Protein AF-0000000065848846 (afdb_homodimer)

Organism: Halalkalibacterium halodurans (strain ATCC BAA-125 / DSM 18197 / FERM 7344 / JCM 9153 / C-125) (NCBI:txid272558)

Solvent-accessible surface area (backbone atoms only — not comparable to full-atom values): 22760 Å² total; per-residue (Å²): 132,79,79,67,59,73,61,49,75,75,52,56,83,71,86,64,81,69,45,39,66,58,38,16,61,75,62,59,26,45,38,28,39,36,39,30,30,32,57,77,60,29,45,44,62,62,38,51,36,52,43,44,42,57,40,41,75,71,62,44,56,58,44,74,51,42,49,45,49,39,37,75,49,64,39,50,88,47,63,69,48,70,71,32,45,50,49,50,48,50,42,50,37,38,49,45,50,53,42,26,50,61,25,20,30,32,36,34,27,39,47,71,38,46,55,71,58,52,51,54,38,46,66,75,40,59,86,89,28,53,40,38,32,35,29,39,46,54,68,69,57,20,53,68,59,27,82,83,46,53,51,63,37,31,74,72,62,71,40,79,60,36,68,75,80,70,31,76,61,49,74,76,89,80,52,75,39,76,42,57,43,80,86,40,51,60,67,58,49,35,64,59,49,47,60,55,53,53,63,71,23,56,55,62,92,80,74,121,130,80,81,68,59,74,63,48,76,74,51,57,82,72,88,63,80,69,46,38,66,58,39,15,61,75,63,60,25,45,38,28,39,36,40,30,30,33,56,77,61,28,45,45,63,61,38,50,37,52,41,42,43,57,40,42,75,70,63,44,57,58,46,75,50,42,49,45,48,39,38,74,52,66,40,50,87,47,63,70,48,71,70,33,45,50,50,52,46,50,42,50,36,37,50,46,49,52,41,27,49,60,24,21,32,33,36,34,26,38,46,72,37,46,57,71,60,53,50,54,40,48,65,75,40,60,86,88,28,54,40,40,32,36,28,38,49,53,69,69,56,18,52,68,57,28,82,82,47,52,50,63,36,30,75,71,62,71,40,80,61,36,68,76,78,70,30,75,62,49,74,75,88,80,50,76,38,78,42,58,43,79,85,40,52,62,69,56,50,37,64,59,49,48,59,55,52,53,62,72,23,56,56,62,93,81,74,122

pLDDT: mean 92.54, std 11.92, range [27.45, 98.88]

Radius of gyration: 22.1 Å; Cα contacts (8 Å, |Δi|>4): 702; chains: 2; bounding box: 50×66×46 Å

Sequence (416 aa):
MKSNSQDAASIVWHPQLVTKQARNQSNGHKSRMIWFTGLSGSGKSTIANAVQAELFKRGIQVYVLDGDNLRHGLNADLSFSMEDRKENIRRTAEVGKLFVDAGLVVLAALISPVEEERQRARSRFAEDEFLEVYVSCTLQECEKRDPKGLYKKARKGEIPQFTGIHQPYEEPKNPDICIDTTDRTVEQSVQIILPIILEKIAWKEGEQMKSNSQDAASIVWHPQLVTKQARNQSNGHKSRMIWFTGLSGSGKSTIANAVQAELFKRGIQVYVLDGDNLRHGLNADLSFSMEDRKENIRRTAEVGKLFVDAGLVVLAALISPVEEERQRARSRFAEDEFLEVYVSCTLQECEKRDPKGLYKKARKGEIPQFTGIHQPYEEPKNPDICIDTTDRTVEQSVQIILPIILEKIAWKEGEQ

Foldseek 3Di:
DPCCPVVVVVDDDDDDPQWLVNLLVVQQWAAAEEEEAAAQQLCQVVLLVVLQVVCVVVSAAEEEAELVVCCVDVLVVADLPPVSLLVSLVVVLVVSVVCNRNGHHYYYGDNSQDQVSVVVSCVVDDVLRYAYEYRDDDLVVSCVSVVVCVNVCVVVVNDPPHEPPHHDGDGDPDGNHYHYVPPDDSVRSSVVVNVVVCVSTRDDPPPD/DPCCPVVVVVDDDDDDPQWLVNLLVVQQWAAAEEEEAAAQQLCQVVLLVVLQVVCVVVSAAEEEAELVVCCVDVLVVADLPPVSLLVSLVVVLVVSVVCNRNGHHYYYGDNSQDQVSVVVSCVVDDVLRYAYEYRDDDLVVSCVSVVVCVNVCVVVVNDPPHEPRHHDGDGDPDGNHYHYVVPDDSVRSSVVVNVVVCVSTRDDPPPD

InterPro domains:
  IPR002891 APS kinase [MF_00065] (29-201)
  IPR002891 APS kinase [TIGR00455] (13-194)
  IPR027417 P-loop containing nucleoside triphosphate hydrolase [G3DSA:3.40.50.300] (2-201)
  IPR027417 P-loop containing nucleoside triphosphate hydrolase [SSF52540] (27-199)
  IPR059117 APS kinase domain [PF01583] (31-180)

Structure (mmCIF, N/CA/C/O backbone):
data_AF-0000000065848846-model_v1
#
loop_
_entity.id
_entity.type
_entity.pdbx_description
1 polymer 'Probable adenylyl-sulfate kinase'
#
loop_
_atom_site.group_PDB
_atom_site.id
_atom_site.type_symbol
_atom_site.label_atom_id
_atom_site.label_alt_id
_atom_site.label_comp_id
_atom_site.label_asym_id
_atom_site.label_entity_id
_atom_site.label_seq_id
_atom_site.pdbx_PDB_ins_code
_atom_site.Cartn_x
_atom_site.Cartn_y
_atom_site.Cartn_z
_atom_site.occupancy
_atom_site.B_iso_or_equiv
_atom_site.auth_seq_id
_atom_site.auth_comp_id
_atom_site.auth_asym_id
_atom_site.auth_atom_id
_atom_site.pdbx_PDB_model_num
ATOM 1 N N . MET A 1 1 ? -25.875 4.887 -8.664 1 27.83 1 MET A N 1
ATOM 2 C CA . MET A 1 1 ? -24.5 5.344 -8.836 1 27.83 1 MET A CA 1
ATOM 3 C C . MET A 1 1 ? -24.312 6.742 -8.266 1 27.83 1 MET A C 1
ATOM 5 O O . MET A 1 1 ? -24.594 7.738 -8.945 1 27.83 1 MET A O 1
ATOM 9 N N . LYS A 1 2 ? -24.859 7.07 -7.137 1 34.78 2 LYS A N 1
ATOM 10 C CA . LYS A 1 2 ? -25.172 8.367 -6.551 1 34.78 2 LYS A CA 1
ATOM 11 C C . LYS A 1 2 ? -24.016 9.352 -6.734 1 34.78 2 LYS A C 1
ATOM 13 O O . LYS A 1 2 ? -22.844 8.969 -6.617 1 34.78 2 LYS A O 1
ATOM 18 N N . SER A 1 3 ? -24.078 10.469 -7.402 1 37.03 3 SER A N 1
ATOM 19 C CA . SER A 1 3 ? -23.188 11.469 -7.984 1 37.03 3 SER A CA 1
ATOM 20 C C . SER A 1 3 ? -22.203 12.008 -6.949 1 37.03 3 SER A C 1
ATOM 22 O O . SER A 1 3 ? -22.578 12.789 -6.074 1 37.03 3 SER A O 1
ATOM 24 N N . ASN A 1 4 ? -21.297 11.227 -6.41 1 42.16 4 ASN A N 1
ATOM 25 C CA . ASN A 1 4 ? -20.094 11.508 -5.637 1 42.16 4 ASN A CA 1
ATOM 26 C C . ASN A 1 4 ? -19.219 12.562 -6.312 1 42.16 4 ASN A C 1
ATOM 28 O O . ASN A 1 4 ? -18.016 12.609 -6.09 1 42.16 4 ASN A O 1
ATOM 32 N N . SER A 1 5 ? -19.766 13.219 -7.273 1 47.56 5 SER A N 1
ATOM 33 C CA . SER A 1 5 ? -19.219 14.195 -8.219 1 47.56 5 SER A CA 1
ATOM 34 C C . SER A 1 5 ? -18.641 15.398 -7.504 1 47.56 5 SER A C 1
ATOM 36 O O . SER A 1 5 ? -17.578 15.906 -7.887 1 47.56 5 SER A O 1
ATOM 38 N N . GLN A 1 6 ? -19.469 15.992 -6.613 1 48.38 6 GLN A N 1
ATOM 39 C CA . GLN A 1 6 ? -19.094 17.25 -5.98 1 48.38 6 GLN A CA 1
ATOM 40 C C . GLN A 1 6 ? -17.828 17.094 -5.141 1 48.38 6 GLN A C 1
ATOM 42 O O . GLN A 1 6 ? -17.016 18.016 -5.059 1 48.38 6 GLN A O 1
ATOM 47 N N . ASP A 1 7 ? -17.562 15.867 -4.555 1 62.56 7 ASP A N 1
ATOM 48 C CA . ASP A 1 7 ? -16.453 15.555 -3.658 1 62.56 7 ASP A CA 1
ATOM 49 C C . ASP A 1 7 ? -15.141 15.406 -4.43 1 62.56 7 ASP A C 1
ATOM 51 O O . ASP A 1 7 ? -14.07 15.734 -3.912 1 62.56 7 ASP A O 1
ATOM 55 N N . ALA A 1 8 ? -15.367 15.25 -5.703 1 59.62 8 ALA A N 1
ATOM 56 C CA . ALA A 1 8 ? -14.18 15.047 -6.531 1 59.62 8 ALA A CA 1
ATOM 57 C C . ALA A 1 8 ? -13.438 16.359 -6.77 1 59.62 8 ALA A C 1
ATOM 59 O O . ALA A 1 8 ? -12.211 16.375 -6.852 1 59.62 8 ALA A O 1
ATOM 60 N N . ALA A 1 9 ? -14.344 17.422 -6.797 1 58.97 9 ALA A N 1
ATOM 61 C CA . ALA A 1 9 ? -13.758 18.734 -7.086 1 58.97 9 ALA A CA 1
ATOM 62 C C . ALA A 1 9 ? -12.836 19.172 -5.957 1 58.97 9 ALA A C 1
ATOM 64 O O . ALA A 1 9 ? -11.992 20.047 -6.148 1 58.97 9 ALA A O 1
ATOM 65 N N . SER A 1 10 ? -12.961 18.578 -4.941 1 78.44 10 SER A N 1
ATOM 66 C CA . SER A 1 10 ? -12.203 18.984 -3.766 1 78.44 10 SER A CA 1
ATOM 67 C C . SER A 1 10 ? -10.914 18.172 -3.635 1 78.44 10 SER A C 1
ATOM 69 O O . SER A 1 10 ? -10.086 18.453 -2.762 1 78.44 10 SER A O 1
ATOM 71 N N . ILE A 1 11 ? -10.68 17.266 -4.59 1 82.62 11 ILE A N 1
ATOM 72 C CA . ILE A 1 11 ? -9.5 16.406 -4.523 1 82.62 11 ILE A CA 1
ATOM 73 C C . ILE A 1 11 ? -8.477 16.859 -5.566 1 82.62 11 ILE A C 1
ATOM 75 O O . ILE A 1 11 ? -8.773 16.906 -6.762 1 82.62 11 ILE A O 1
ATOM 79 N N . VAL A 1 12 ? -7.328 17.297 -5.121 1 83 12 VAL A N 1
ATOM 80 C CA . VAL A 1 12 ? -6.266 17.797 -5.992 1 83 12 VAL A CA 1
ATOM 81 C C . VAL A 1 12 ? -5.047 16.891 -5.891 1 83 12 VAL A C 1
ATOM 83 O O . VAL A 1 12 ? -4.668 16.453 -4.797 1 83 12 VAL A O 1
ATOM 86 N N . TRP A 1 13 ? -4.453 16.562 -7.094 1 82.5 13 TRP A N 1
ATOM 87 C CA . TRP A 1 13 ? -3.244 15.742 -7.102 1 82.5 13 TRP A CA 1
ATOM 88 C C . TRP A 1 13 ? -2.047 16.531 -6.586 1 82.5 13 TRP A C 1
ATOM 90 O O . TRP A 1 13 ? -1.817 17.672 -7.004 1 82.5 13 TRP A O 1
ATOM 100 N N . HIS A 1 14 ? -1.288 15.969 -5.676 1 85.25 14 HIS A N 1
ATOM 101 C CA . HIS A 1 14 ? -0.086 16.594 -5.129 1 85.25 14 HIS A CA 1
ATOM 102 C C . HIS A 1 14 ? 1.173 15.898 -5.641 1 85.25 14 HIS A C 1
ATOM 104 O O . HIS A 1 14 ? 1.472 14.773 -5.242 1 85.25 14 HIS A O 1
ATOM 110 N N . PRO A 1 15 ? 1.888 16.625 -6.449 1 83.25 15 PRO A N 1
ATOM 111 C CA . PRO A 1 15 ? 3.123 16.031 -6.961 1 83.25 15 PRO A CA 1
ATOM 112 C C . PRO A 1 15 ? 4.164 15.805 -5.867 1 83.25 15 PRO A C 1
ATOM 114 O O . PRO A 1 15 ? 4.27 16.594 -4.934 1 83.25 15 PRO A O 1
ATOM 117 N N . GLN A 1 16 ? 4.895 14.742 -6.039 1 89.5 16 GLN A N 1
ATOM 118 C CA . GLN A 1 16 ? 5.957 14.438 -5.086 1 89.5 16 GLN A CA 1
ATOM 119 C C . GLN A 1 16 ? 7.316 14.883 -5.617 1 89.5 16 GLN A C 1
ATOM 121 O O . GLN A 1 16 ? 7.59 14.773 -6.812 1 89.5 16 GLN A O 1
ATOM 126 N N . LEU A 1 17 ? 8.148 15.391 -4.738 1 90.12 17 LEU A N 1
ATOM 127 C CA . LEU A 1 17 ? 9.477 15.891 -5.09 1 90.12 17 LEU A CA 1
ATOM 128 C C . LEU A 1 17 ? 10.391 14.742 -5.52 1 90.12 17 LEU A C 1
ATOM 130 O O . LEU A 1 17 ? 11.305 14.938 -6.32 1 90.12 17 LEU A O 1
ATOM 134 N N . VAL A 1 18 ? 10.195 13.578 -4.953 1 96.69 18 VAL A N 1
ATOM 135 C CA . VAL A 1 18 ? 10.953 12.398 -5.332 1 96.69 18 VAL A CA 1
ATOM 136 C C . VAL A 1 18 ? 10.141 11.555 -6.32 1 96.69 18 VAL A C 1
ATOM 138 O O . VAL A 1 18 ? 9.062 11.062 -5.984 1 96.69 18 VAL A O 1
ATOM 141 N N . THR A 1 19 ? 10.656 11.352 -7.492 1 96.81 19 THR A N 1
ATOM 142 C CA . THR A 1 19 ? 9.938 10.672 -8.555 1 96.81 19 THR A CA 1
ATOM 143 C C . THR A 1 19 ? 10.266 9.18 -8.57 1 96.81 19 THR A C 1
ATOM 145 O O . THR A 1 19 ? 11.258 8.758 -7.973 1 96.81 19 THR A O 1
ATOM 148 N N . LYS A 1 20 ? 9.453 8.453 -9.203 1 96.88 20 LYS A N 1
ATOM 149 C CA . LYS A 1 20 ? 9.719 7.031 -9.406 1 96.88 20 LYS A CA 1
ATOM 150 C C . LYS A 1 20 ? 11.062 6.816 -10.102 1 96.88 20 LYS A C 1
ATOM 152 O O . LYS A 1 20 ? 11.82 5.922 -9.727 1 96.88 20 LYS A O 1
ATOM 157 N N . GLN A 1 21 ? 11.336 7.645 -11.086 1 96.25 21 GLN A N 1
ATOM 158 C CA . GLN A 1 21 ? 12.594 7.539 -11.812 1 96.25 21 GLN A CA 1
ATOM 159 C C . GLN A 1 21 ? 13.789 7.75 -10.891 1 96.25 21 GLN A C 1
ATOM 161 O O . GLN A 1 21 ? 14.781 7.031 -10.984 1 96.25 21 GLN A O 1
ATOM 166 N N . ALA A 1 22 ? 13.672 8.742 -10.023 1 97.38 22 ALA A N 1
ATOM 167 C CA . ALA A 1 22 ? 14.75 8.992 -9.062 1 97.38 22 ALA A CA 1
ATOM 168 C C . ALA A 1 22 ? 14.961 7.789 -8.148 1 97.38 22 ALA A C 1
ATOM 170 O O . ALA A 1 22 ? 16.094 7.422 -7.848 1 97.38 22 ALA A O 1
ATOM 171 N N . ARG A 1 23 ? 13.891 7.137 -7.738 1 98 23 ARG A N 1
ATOM 172 C CA . ARG A 1 23 ? 13.969 5.957 -6.883 1 98 23 ARG A CA 1
ATOM 173 C C . ARG A 1 23 ? 14.594 4.781 -7.629 1 98 23 ARG A C 1
ATOM 175 O O . ARG A 1 23 ? 15.438 4.07 -7.082 1 98 23 ARG A O 1
ATOM 182 N N . ASN A 1 24 ? 14.133 4.578 -8.883 1 97.69 24 ASN A N 1
ATOM 183 C CA . ASN A 1 24 ? 14.703 3.508 -9.695 1 97.69 24 ASN A CA 1
ATOM 184 C C . ASN A 1 24 ? 16.203 3.695 -9.898 1 97.69 24 ASN A C 1
ATOM 186 O O . ASN A 1 24 ? 16.969 2.734 -9.82 1 97.69 24 ASN A O 1
ATOM 190 N N . GLN A 1 25 ? 16.578 4.91 -10.148 1 96.94 25 GLN A N 1
ATOM 191 C CA . GLN A 1 25 ? 18 5.223 -10.312 1 96.94 25 GLN A CA 1
ATOM 192 C C . GLN A 1 25 ? 18.781 4.91 -9.039 1 96.94 25 GLN A C 1
ATOM 194 O O . GLN A 1 25 ? 19.828 4.273 -9.094 1 96.94 25 GLN A O 1
ATOM 199 N N . SER A 1 26 ? 18.281 5.328 -7.945 1 96.94 26 SER A N 1
ATOM 200 C CA . SER A 1 26 ? 18.938 5.098 -6.66 1 96.94 26 SER A CA 1
ATOM 201 C C . SER A 1 26 ? 19.031 3.609 -6.344 1 96.94 26 SER A C 1
ATOM 203 O O . SER A 1 26 ? 20.031 3.143 -5.809 1 96.94 26 SER A O 1
ATOM 205 N N . ASN A 1 27 ? 17.984 2.838 -6.727 1 97.25 27 ASN A N 1
ATOM 206 C CA . ASN A 1 27 ? 17.922 1.407 -6.449 1 97.25 27 ASN A CA 1
ATOM 207 C C . ASN A 1 27 ? 18.812 0.611 -7.402 1 97.25 27 ASN A C 1
ATOM 209 O O . ASN A 1 27 ? 19.219 -0.506 -7.09 1 97.25 27 ASN A O 1
ATOM 213 N N . GLY A 1 28 ? 18.984 1.143 -8.602 1 97.25 28 GLY A N 1
ATOM 214 C CA . GLY A 1 28 ? 19.719 0.426 -9.633 1 97.25 28 GLY A CA 1
ATOM 215 C C . GLY A 1 28 ? 18.875 -0.592 -10.375 1 97.25 28 GLY A C 1
ATOM 216 O O . GLY A 1 28 ? 19.406 -1.528 -10.969 1 97.25 28 GLY A O 1
ATOM 217 N N . HIS A 1 29 ? 17.609 -0.545 -10.242 1 98.25 29 HIS A N 1
ATOM 218 C CA . HIS A 1 29 ? 16.656 -1.38 -10.977 1 98.25 29 HIS A CA 1
ATOM 219 C C . HIS A 1 29 ? 15.328 -0.668 -11.164 1 98.25 29 HIS A C 1
ATOM 221 O O . HIS A 1 29 ? 14.969 0.208 -10.367 1 98.25 29 HIS A O 1
ATOM 227 N N . LYS A 1 30 ? 14.555 -1.038 -12.141 1 98.12 30 LYS A N 1
ATOM 228 C CA . LYS A 1 30 ? 13.203 -0.539 -12.359 1 98.12 30 LYS A CA 1
ATOM 229 C C . LYS A 1 30 ? 12.211 -1.217 -11.414 1 98.12 30 LYS A C 1
ATOM 231 O O . LYS A 1 30 ? 12.523 -2.246 -10.812 1 98.12 30 LYS A O 1
ATOM 236 N N . SER A 1 31 ? 11.109 -0.564 -11.203 1 98.56 31 SER A N 1
ATOM 237 C CA . SER A 1 31 ? 10.008 -1.128 -10.438 1 98.56 31 SER A CA 1
ATOM 238 C C . SER A 1 31 ? 8.906 -1.648 -11.352 1 98.56 31 SER A C 1
ATOM 240 O O . SER A 1 31 ? 8.695 -1.116 -12.445 1 98.56 31 SER A O 1
ATOM 242 N N . ARG A 1 32 ? 8.203 -2.725 -10.906 1 98.56 32 ARG A N 1
ATOM 243 C CA . ARG A 1 32 ? 7.176 -3.369 -11.719 1 98.56 32 ARG A CA 1
ATOM 244 C C . ARG A 1 32 ? 6.215 -4.168 -10.844 1 98.56 32 ARG A C 1
ATOM 246 O O . ARG A 1 32 ? 6.559 -4.555 -9.727 1 98.56 32 ARG A O 1
ATOM 253 N N . MET A 1 33 ? 5.07 -4.336 -11.406 1 98.88 33 MET A N 1
ATOM 254 C CA . MET A 1 33 ? 4.074 -5.223 -10.812 1 98.88 33 MET A CA 1
ATOM 255 C C . MET A 1 33 ? 4.113 -6.602 -11.469 1 98.88 33 MET A C 1
ATOM 257 O O . MET A 1 33 ? 4.004 -6.719 -12.688 1 98.88 33 MET A O 1
ATOM 261 N N . ILE A 1 34 ? 4.367 -7.652 -10.703 1 98.88 34 ILE A N 1
ATOM 262 C CA . ILE A 1 34 ? 4.266 -9.039 -11.141 1 98.88 34 ILE A CA 1
ATOM 263 C C . ILE A 1 34 ? 3.033 -9.688 -10.516 1 98.88 34 ILE A C 1
ATOM 265 O O . ILE A 1 34 ? 2.979 -9.891 -9.297 1 98.88 34 ILE A O 1
ATOM 269 N N . TRP A 1 35 ? 2.061 -10.016 -11.289 1 98.81 35 TRP A N 1
ATOM 270 C CA . TRP A 1 35 ? 0.755 -10.477 -10.828 1 98.81 35 TRP A CA 1
ATOM 271 C C . TRP A 1 35 ? 0.609 -11.984 -11.023 1 98.81 35 TRP A C 1
ATOM 273 O O . TRP A 1 35 ? 0.398 -12.445 -12.148 1 98.81 35 TRP A O 1
ATOM 283 N N . PHE A 1 36 ? 0.711 -12.734 -9.953 1 98.81 36 PHE A N 1
ATOM 284 C CA . PHE A 1 36 ? 0.505 -14.18 -9.992 1 98.81 36 PHE A CA 1
ATOM 285 C C . PHE A 1 36 ? -0.975 -14.516 -9.859 1 98.81 36 PHE A C 1
ATOM 287 O O . PHE A 1 36 ? -1.634 -14.078 -8.914 1 98.81 36 PHE A O 1
ATOM 294 N N . THR A 1 37 ? -1.479 -15.273 -10.758 1 98.62 37 THR A N 1
ATOM 295 C CA . THR A 1 37 ? -2.859 -15.742 -10.695 1 98.62 37 THR A CA 1
ATOM 296 C C . THR A 1 37 ? -2.924 -17.25 -10.883 1 98.62 37 THR A C 1
ATOM 298 O O . THR A 1 37 ? -2.002 -17.859 -11.43 1 98.62 37 THR A O 1
ATOM 301 N N . GLY A 1 38 ? -3.969 -17.875 -10.367 1 97.81 38 GLY A N 1
ATOM 302 C CA . GLY A 1 38 ? -4.172 -19.312 -10.391 1 97.81 38 GLY A CA 1
ATOM 303 C C . GLY A 1 38 ? -5.082 -19.812 -9.289 1 97.81 38 GLY A C 1
ATOM 304 O O . GLY A 1 38 ? -5.422 -19.062 -8.367 1 97.81 38 GLY A O 1
ATOM 305 N N . LEU A 1 39 ? -5.434 -21.031 -9.359 1 96.38 39 LEU A N 1
ATOM 306 C CA . LEU A 1 39 ? -6.348 -21.641 -8.398 1 96.38 39 LEU A CA 1
ATOM 307 C C . LEU A 1 39 ? -5.707 -21.734 -7.016 1 96.38 39 LEU A C 1
ATOM 309 O O . LEU A 1 39 ? -4.48 -21.719 -6.895 1 96.38 39 LEU A O 1
ATOM 313 N N . SER A 1 40 ? -6.637 -21.781 -5.938 1 93.44 40 SER A N 1
ATOM 314 C CA . SER A 1 40 ? -6.141 -22.094 -4.602 1 93.44 40 SER A CA 1
ATOM 315 C C . SER A 1 40 ? -5.363 -23.406 -4.594 1 93.44 40 SER A C 1
ATOM 317 O O . SER A 1 40 ? -5.805 -24.406 -5.184 1 93.44 40 SER A O 1
ATOM 319 N N . GLY A 1 41 ? -4.16 -23.359 -4.051 1 93.62 41 GLY A N 1
ATOM 320 C CA . GLY A 1 41 ? -3.369 -24.578 -3.982 1 93.62 41 GLY A CA 1
ATOM 321 C C . GLY A 1 41 ? -2.457 -24.766 -5.18 1 93.62 41 GLY A C 1
ATOM 322 O O . GLY A 1 41 ? -1.681 -25.719 -5.23 1 93.62 41 GLY A O 1
ATOM 323 N N . SER A 1 42 ? -2.484 -23.828 -6.137 1 96.06 42 SER A N 1
ATOM 324 C CA . SER A 1 42 ? -1.689 -23.969 -7.355 1 96.06 42 SER A CA 1
ATOM 325 C C . SER A 1 42 ? -0.214 -23.688 -7.086 1 96.06 42 SER A C 1
ATOM 327 O O . SER A 1 42 ? 0.645 -24.016 -7.902 1 96.06 42 SER A O 1
ATOM 329 N N . GLY A 1 43 ? 0.084 -22.969 -6 1 95.12 43 GLY A N 1
ATOM 330 C CA . GLY A 1 43 ? 1.47 -22.703 -5.648 1 95.12 43 GLY A CA 1
ATOM 331 C C . GLY A 1 43 ? 1.852 -21.234 -5.812 1 95.12 43 GLY A C 1
ATOM 332 O O . GLY A 1 43 ? 3.025 -20.875 -5.688 1 95.12 43 GLY A O 1
ATOM 333 N N . LYS A 1 44 ? 0.919 -20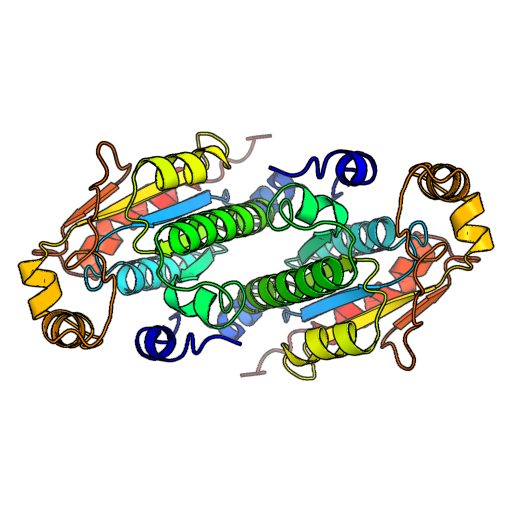.328 -6.031 1 95.75 44 LYS A N 1
ATOM 334 C CA . LYS A 1 44 ? 1.178 -18.906 -6.262 1 95.75 44 LYS A CA 1
ATOM 335 C C . LYS A 1 44 ? 2.039 -18.312 -5.145 1 95.75 44 LYS A C 1
ATOM 337 O O . LYS A 1 44 ? 3.102 -17.75 -5.41 1 95.75 44 LYS A O 1
ATOM 342 N N . SER A 1 45 ? 1.495 -18.453 -3.854 1 95.62 45 SER A N 1
ATOM 343 C CA . SER A 1 45 ? 2.143 -17.828 -2.711 1 95.62 45 SER A CA 1
ATOM 344 C C . SER A 1 45 ? 3.543 -18.391 -2.486 1 95.62 45 SER A C 1
ATOM 346 O O . SER A 1 45 ? 4.48 -17.641 -2.203 1 95.62 45 SER A O 1
ATOM 348 N N . THR A 1 46 ? 3.715 -19.672 -2.672 1 95.69 46 THR A N 1
ATOM 349 C CA . THR A 1 46 ? 5.004 -20.328 -2.477 1 95.69 46 THR A CA 1
ATOM 350 C C . THR A 1 46 ? 6.012 -19.844 -3.52 1 95.69 46 THR A C 1
ATOM 352 O O . THR A 1 46 ? 7.152 -19.516 -3.182 1 95.69 46 THR A O 1
ATOM 355 N N . ILE A 1 47 ? 5.598 -19.828 -4.738 1 98.06 47 ILE A N 1
ATOM 356 C CA . ILE A 1 47 ? 6.488 -19.422 -5.82 1 98.06 47 ILE A CA 1
ATOM 357 C C . ILE A 1 47 ? 6.82 -17.938 -5.688 1 98.06 47 ILE A C 1
ATOM 359 O O . ILE A 1 47 ? 7.984 -17.531 -5.812 1 98.06 47 ILE A O 1
ATOM 363 N N . ALA A 1 48 ? 5.797 -17.094 -5.449 1 98.44 48 ALA A N 1
ATOM 364 C CA . ALA A 1 48 ? 6.023 -15.664 -5.285 1 98.44 48 ALA A CA 1
ATOM 365 C C . ALA A 1 48 ? 7.023 -15.391 -4.164 1 98.44 48 ALA A C 1
ATOM 367 O O . ALA A 1 48 ? 7.914 -14.547 -4.309 1 98.44 48 ALA A O 1
ATOM 368 N N . ASN A 1 49 ? 6.883 -16.109 -3.092 1 98.06 49 ASN A N 1
ATOM 369 C CA . ASN A 1 49 ? 7.781 -15.938 -1.953 1 98.06 49 ASN A CA 1
ATOM 370 C C . ASN A 1 49 ? 9.203 -16.359 -2.295 1 98.06 49 ASN A C 1
ATOM 372 O O . ASN A 1 49 ? 10.164 -15.711 -1.879 1 98.06 49 ASN A O 1
ATOM 376 N N . ALA A 1 50 ? 9.305 -17.453 -2.967 1 98.44 50 ALA A N 1
ATOM 377 C CA . ALA A 1 50 ? 10.617 -17.922 -3.385 1 98.44 50 ALA A CA 1
ATOM 378 C C . ALA A 1 50 ? 11.273 -16.953 -4.348 1 98.44 50 ALA A C 1
ATOM 380 O O . ALA A 1 50 ? 12.477 -16.672 -4.246 1 98.44 50 ALA A O 1
ATOM 381 N N . VAL A 1 51 ? 10.484 -16.438 -5.309 1 98.75 51 VAL A N 1
ATOM 382 C CA . VAL A 1 51 ? 10.984 -15.43 -6.238 1 98.75 51 VAL A CA 1
ATOM 383 C C . VAL A 1 51 ? 11.445 -14.195 -5.469 1 98.75 51 VAL A C 1
ATOM 385 O O . VAL A 1 51 ? 12.523 -13.648 -5.738 1 98.75 51 VAL A O 1
ATOM 388 N N . GLN A 1 52 ? 10.664 -13.75 -4.484 1 98.75 52 GLN A N 1
ATOM 389 C CA . GLN A 1 52 ? 11.023 -12.617 -3.648 1 98.75 52 GLN A CA 1
ATOM 390 C C . GLN A 1 52 ? 12.383 -12.836 -2.982 1 98.75 52 GLN A C 1
ATOM 392 O O . GLN A 1 52 ? 13.227 -11.938 -2.977 1 98.75 52 GLN A O 1
ATOM 397 N N . ALA A 1 53 ? 12.555 -14.008 -2.416 1 98.56 53 ALA A N 1
ATOM 398 C CA . ALA A 1 53 ? 13.797 -14.312 -1.71 1 98.56 53 ALA A CA 1
ATOM 399 C C . ALA A 1 53 ? 15 -14.195 -2.641 1 98.56 53 ALA A C 1
ATOM 401 O O . ALA A 1 53 ? 16.031 -13.633 -2.268 1 98.56 53 ALA A O 1
ATOM 402 N N . GLU A 1 54 ? 14.867 -14.727 -3.812 1 98.69 54 GLU A N 1
ATOM 403 C CA . GLU A 1 54 ? 15.961 -14.688 -4.773 1 98.69 54 GLU A CA 1
ATOM 404 C C . GLU A 1 54 ? 16.25 -13.266 -5.234 1 98.69 54 GLU A C 1
ATOM 406 O O . GLU A 1 54 ? 17.406 -12.875 -5.387 1 98.69 54 GLU A O 1
ATOM 411 N N . LEU A 1 55 ? 15.203 -12.477 -5.484 1 98.81 55 LEU A N 1
ATOM 412 C CA . LEU A 1 55 ? 15.375 -11.078 -5.871 1 98.81 55 LEU A CA 1
ATOM 413 C C . LEU A 1 55 ? 16.031 -10.281 -4.754 1 98.81 55 LEU A C 1
ATOM 415 O O . LEU A 1 55 ? 16.938 -9.484 -5.008 1 98.81 55 LEU A O 1
ATOM 419 N N . PHE A 1 56 ? 15.555 -10.539 -3.537 1 98.75 56 PHE A N 1
ATOM 420 C CA . PHE A 1 56 ? 16.094 -9.828 -2.383 1 98.75 56 PHE A CA 1
ATOM 421 C C . PHE A 1 56 ? 17.594 -10.094 -2.229 1 98.75 56 PHE A C 1
ATOM 423 O O . PHE A 1 56 ? 18.359 -9.18 -1.942 1 98.75 56 PHE A O 1
ATOM 430 N N . LYS A 1 57 ? 17.984 -11.336 -2.434 1 98.19 57 LYS A N 1
ATOM 431 C CA . LYS A 1 57 ? 19.391 -11.711 -2.355 1 98.19 57 LYS A CA 1
ATOM 432 C C . LYS A 1 57 ? 20.234 -10.914 -3.35 1 98.19 57 LYS A C 1
ATOM 434 O O . LYS A 1 57 ? 21.422 -10.695 -3.127 1 98.19 57 LYS A O 1
ATOM 439 N N . ARG A 1 58 ? 19.625 -10.43 -4.352 1 97.94 58 ARG A N 1
ATOM 440 C CA . ARG A 1 58 ? 20.312 -9.727 -5.422 1 97.94 58 ARG A CA 1
ATOM 441 C C . ARG A 1 58 ? 20.234 -8.211 -5.219 1 97.94 58 ARG A C 1
ATOM 443 O O . ARG A 1 58 ? 20.609 -7.445 -6.105 1 97.94 58 ARG A O 1
ATOM 450 N N . GLY A 1 59 ? 19.672 -7.789 -4.133 1 97.56 59 GLY A N 1
ATOM 451 C CA . GLY A 1 59 ? 19.641 -6.379 -3.789 1 97.56 59 GLY A CA 1
ATOM 452 C C . GLY A 1 59 ? 18.438 -5.656 -4.359 1 97.56 59 GLY A C 1
ATOM 453 O O . GLY A 1 59 ? 18.375 -4.422 -4.348 1 97.56 59 GLY A O 1
ATOM 454 N N . ILE A 1 60 ? 17.516 -6.418 -4.906 1 98.56 60 ILE A N 1
ATOM 455 C CA . ILE A 1 60 ? 16.312 -5.82 -5.484 1 98.56 60 ILE A CA 1
ATOM 456 C C . ILE A 1 60 ? 15.328 -5.48 -4.371 1 98.56 60 ILE A C 1
ATOM 458 O O . ILE A 1 60 ? 15.086 -6.293 -3.475 1 98.56 60 ILE A O 1
ATOM 462 N N . GLN A 1 61 ? 14.805 -4.223 -4.355 1 98.69 61 GLN A N 1
ATOM 463 C CA . GLN A 1 61 ? 13.688 -3.871 -3.486 1 98.69 61 GLN A CA 1
ATOM 464 C C . GLN A 1 61 ? 12.406 -4.562 -3.939 1 98.69 61 GLN A C 1
ATOM 466 O O . GLN A 1 61 ? 11.867 -4.246 -5.004 1 98.69 61 GLN A O 1
ATOM 471 N N . VAL A 1 62 ? 11.93 -5.539 -3.145 1 98.81 62 VAL A N 1
ATOM 472 C CA . VAL A 1 62 ? 10.836 -6.395 -3.578 1 98.81 62 VAL A CA 1
ATOM 473 C C . VAL A 1 62 ? 9.891 -6.656 -2.406 1 98.81 62 VAL A C 1
ATOM 475 O O . VAL A 1 62 ? 10.32 -6.691 -1.251 1 98.81 62 VAL A O 1
ATOM 478 N N . TYR A 1 63 ? 8.617 -6.789 -2.684 1 98.81 63 TYR A N 1
ATOM 479 C CA . TYR A 1 63 ? 7.621 -7.074 -1.656 1 98.81 63 TYR A CA 1
ATOM 480 C C . TYR A 1 63 ? 6.477 -7.902 -2.223 1 98.81 63 TYR A C 1
ATOM 482 O O . TYR A 1 63 ? 6.082 -7.723 -3.377 1 98.81 63 TYR A O 1
ATOM 490 N N . VAL A 1 64 ? 5.941 -8.82 -1.394 1 98.75 64 VAL A N 1
ATOM 491 C CA . VAL A 1 64 ? 4.844 -9.688 -1.819 1 98.75 64 VAL A CA 1
ATOM 492 C C . VAL A 1 64 ? 3.535 -9.188 -1.206 1 98.75 64 VAL A C 1
ATOM 494 O O . VAL A 1 64 ? 3.441 -9.008 0.01 1 98.75 64 VAL A O 1
ATOM 497 N N . LEU A 1 65 ? 2.574 -8.898 -2.039 1 98.44 65 LEU A N 1
ATOM 498 C CA . LEU A 1 65 ? 1.184 -8.703 -1.64 1 98.44 65 LEU A CA 1
ATOM 499 C C . LEU A 1 65 ? 0.391 -10 -1.777 1 98.44 65 LEU A C 1
ATOM 501 O O . LEU A 1 65 ? -0.069 -10.336 -2.871 1 98.44 65 LEU A O 1
ATOM 505 N N . ASP A 1 66 ? 0.244 -10.664 -0.666 1 96.69 66 ASP A N 1
ATOM 506 C CA . ASP A 1 66 ? -0.451 -11.953 -0.65 1 96.69 66 ASP A CA 1
ATOM 507 C C . ASP A 1 66 ? -1.947 -11.766 -0.411 1 96.69 66 ASP A C 1
ATOM 509 O O . ASP A 1 66 ? -2.35 -11.062 0.521 1 96.69 66 ASP A O 1
ATOM 513 N N . GLY A 1 67 ? -2.705 -12.43 -1.188 1 94 67 GLY A N 1
ATOM 514 C CA . GLY A 1 67 ? -4.148 -12.273 -1.125 1 94 67 GLY A CA 1
ATOM 515 C C . GLY A 1 67 ? -4.73 -12.617 0.234 1 94 67 GLY A C 1
ATOM 516 O O . GLY A 1 67 ? -5.602 -11.906 0.742 1 94 67 GLY A O 1
ATOM 517 N N . ASP A 1 68 ? -4.297 -13.641 0.822 1 91.31 68 ASP A N 1
ATOM 518 C CA . ASP A 1 68 ? -4.781 -14.031 2.143 1 91.31 68 ASP A CA 1
ATOM 519 C C . ASP A 1 68 ? -4.328 -13.039 3.209 1 91.31 68 ASP A C 1
ATOM 521 O O . ASP A 1 68 ? -5.105 -12.672 4.094 1 91.31 68 ASP A O 1
ATOM 525 N N . ASN A 1 69 ? -3.098 -12.578 3.117 1 93.81 69 ASN A N 1
ATOM 526 C CA . ASN A 1 69 ? -2.568 -11.641 4.098 1 93.81 69 ASN A CA 1
ATOM 527 C C . ASN A 1 69 ? -3.297 -10.297 4.039 1 93.81 69 ASN A C 1
ATOM 529 O O . ASN A 1 69 ? -3.557 -9.688 5.074 1 93.81 69 ASN A O 1
ATOM 533 N N . LEU A 1 70 ? -3.613 -9.852 2.842 1 97.06 70 LEU A N 1
ATOM 534 C CA . LEU A 1 70 ? -4.32 -8.586 2.674 1 97.06 70 LEU A CA 1
ATOM 535 C C . LEU A 1 70 ? -5.691 -8.633 3.348 1 97.06 70 LEU A C 1
ATOM 537 O O . LEU A 1 70 ? -6.199 -7.613 3.807 1 97.06 70 LEU A O 1
ATOM 541 N N . ARG A 1 71 ? -6.234 -9.812 3.477 1 94.88 71 ARG A N 1
ATOM 542 C CA . ARG A 1 71 ? -7.562 -9.977 4.059 1 94.88 71 ARG A CA 1
ATOM 543 C C . ARG A 1 71 ? -7.504 -9.922 5.582 1 94.88 71 ARG A C 1
ATOM 545 O O . ARG A 1 71 ? -8.539 -9.852 6.246 1 94.88 71 ARG A O 1
ATOM 552 N N . HIS A 1 72 ? -6.363 -9.875 6.129 1 94.5 72 HIS A N 1
ATOM 553 C CA . HIS A 1 72 ? -6.207 -9.688 7.566 1 94.5 72 HIS A CA 1
ATOM 554 C C . HIS A 1 72 ? -6.117 -8.203 7.918 1 94.5 72 HIS A C 1
ATOM 556 O O . HIS A 1 72 ? -6.215 -7.836 9.094 1 94.5 72 HIS A O 1
ATOM 562 N N . GLY A 1 73 ? -6.035 -7.332 6.98 1 95.69 73 GLY A N 1
ATOM 563 C CA . GLY A 1 73 ? -5.859 -5.91 7.219 1 95.69 73 GLY A CA 1
ATOM 564 C C . GLY A 1 73 ? -6.617 -5.043 6.234 1 95.69 73 GLY A C 1
ATOM 565 O O . GLY A 1 73 ? -7.809 -4.773 6.418 1 95.69 73 GLY A O 1
ATOM 566 N N . LEU A 1 74 ? -5.988 -4.723 5.109 1 97.62 74 LEU A N 1
ATOM 567 C CA . LEU A 1 74 ? -6.523 -3.795 4.121 1 97.62 74 LEU A CA 1
ATOM 568 C C . LEU A 1 74 ? -7.895 -4.254 3.631 1 97.62 74 LEU A C 1
ATOM 570 O O . LEU A 1 74 ? -8.82 -3.449 3.535 1 97.62 74 LEU A O 1
ATOM 574 N N . ASN A 1 75 ? -7.965 -5.57 3.389 1 97.62 75 ASN A N 1
ATOM 575 C CA . ASN A 1 75 ? -9.18 -6.086 2.764 1 97.62 75 ASN A CA 1
ATOM 576 C C . ASN A 1 75 ? -9.992 -6.934 3.734 1 97.62 75 ASN A C 1
ATOM 578 O O . ASN A 1 75 ? -10.719 -7.836 3.318 1 97.62 75 ASN A O 1
ATOM 582 N N . ALA A 1 76 ? -9.867 -6.664 5.051 1 95.44 76 ALA A N 1
ATOM 583 C CA . ALA A 1 76 ? -10.547 -7.434 6.09 1 95.44 76 ALA A CA 1
ATOM 584 C C . ALA A 1 76 ? -12.062 -7.246 6.008 1 95.44 76 ALA A C 1
ATOM 586 O O . ALA A 1 76 ? -12.82 -8.047 6.551 1 95.44 76 ALA A O 1
ATOM 587 N N . ASP A 1 77 ? -12.492 -6.199 5.359 1 94.88 77 ASP A N 1
ATOM 588 C CA . ASP A 1 77 ? -13.914 -5.879 5.27 1 94.88 77 ASP A CA 1
ATOM 589 C C . ASP A 1 77 ? -14.562 -6.574 4.074 1 94.88 77 ASP A C 1
ATOM 591 O O . ASP A 1 77 ? -15.773 -6.48 3.875 1 94.88 77 ASP A O 1
ATOM 595 N N . LEU A 1 78 ? -13.805 -7.328 3.268 1 94.56 78 LEU A N 1
ATOM 596 C CA . LEU A 1 78 ? -14.312 -7.918 2.035 1 94.56 78 LEU A CA 1
ATOM 597 C C . LEU A 1 78 ? -14.578 -9.406 2.215 1 94.56 78 LEU A C 1
ATOM 599 O O . LEU A 1 78 ? -13.734 -10.133 2.742 1 94.56 78 LEU A O 1
ATOM 603 N N . SER A 1 79 ? -15.656 -9.883 1.749 1 91.88 79 SER A N 1
ATOM 604 C CA . SER A 1 79 ? -15.992 -11.305 1.721 1 91.88 79 SER A CA 1
ATOM 605 C C . SER A 1 79 ? -15.445 -11.977 0.465 1 91.88 79 SER A C 1
ATOM 607 O O . SER A 1 79 ? -14.469 -11.5 -0.127 1 91.88 79 SER A O 1
ATOM 609 N N . PHE A 1 80 ? -16.047 -13.141 0.119 1 88.69 80 PHE A N 1
ATOM 610 C CA . PHE A 1 80 ? -15.617 -13.867 -1.07 1 88.69 80 PHE A CA 1
ATOM 611 C C . PHE A 1 80 ? -16.703 -13.836 -2.145 1 88.69 80 PHE A C 1
ATOM 613 O O . PHE A 1 80 ? -16.672 -14.648 -3.074 1 88.69 80 PHE A O 1
ATOM 620 N N . SER A 1 81 ? -17.641 -12.906 -1.968 1 88.94 81 SER A N 1
ATOM 621 C CA . SER A 1 81 ? -18.562 -12.68 -3.072 1 88.94 81 SER A CA 1
ATOM 622 C C . SER A 1 81 ? -17.828 -12.195 -4.32 1 88.94 81 SER A C 1
ATOM 624 O O . SER A 1 81 ? -16.688 -11.742 -4.238 1 88.94 81 SER A O 1
ATOM 626 N N . MET A 1 82 ? -18.469 -12.312 -5.445 1 87.81 82 MET A N 1
ATOM 627 C CA . MET A 1 82 ? -17.844 -11.883 -6.691 1 87.81 82 MET A CA 1
ATOM 628 C C . MET A 1 82 ? -17.531 -10.398 -6.652 1 87.81 82 MET A C 1
ATOM 630 O O . MET A 1 82 ? -16.469 -9.969 -7.113 1 87.81 82 MET A O 1
ATOM 634 N N . GLU A 1 83 ? -18.453 -9.594 -6.109 1 92.81 83 GLU A N 1
ATOM 635 C CA . GLU A 1 83 ? -18.234 -8.156 -5.992 1 92.81 83 GLU A CA 1
ATOM 636 C C . GLU A 1 83 ? -17.062 -7.859 -5.07 1 92.81 83 GLU A C 1
ATOM 638 O O . GLU A 1 83 ? -16.25 -6.973 -5.355 1 92.81 83 GLU A O 1
ATOM 643 N N . ASP A 1 84 ? -16.953 -8.562 -4 1 93.81 84 ASP A N 1
ATOM 644 C CA . ASP A 1 84 ? -15.867 -8.344 -3.043 1 93.81 84 ASP A CA 1
ATOM 645 C C . ASP A 1 84 ? -14.531 -8.828 -3.605 1 93.81 84 ASP A C 1
ATOM 647 O O . ASP A 1 84 ? -13.484 -8.242 -3.314 1 93.81 84 ASP A O 1
ATOM 651 N N . ARG A 1 85 ? -14.594 -9.883 -4.406 1 92.88 85 ARG A N 1
ATOM 652 C CA . ARG A 1 85 ? -13.375 -10.352 -5.059 1 92.88 85 ARG A CA 1
ATOM 653 C C . ARG A 1 85 ? -12.867 -9.328 -6.07 1 92.88 85 ARG A C 1
ATOM 655 O O . ARG A 1 85 ? -11.664 -9.109 -6.199 1 92.88 85 ARG A O 1
ATOM 662 N N . LYS A 1 86 ? -13.836 -8.711 -6.758 1 94.69 86 LYS A N 1
ATOM 663 C CA . LYS A 1 86 ? -13.477 -7.637 -7.676 1 94.69 86 LYS A CA 1
ATOM 664 C C . LYS A 1 86 ? -12.812 -6.477 -6.934 1 94.69 86 LYS A C 1
ATOM 666 O O . LYS A 1 86 ? -11.797 -5.941 -7.379 1 94.69 86 LYS A O 1
ATOM 671 N N . GLU A 1 87 ? -13.414 -6.098 -5.832 1 96.69 87 GLU A N 1
ATOM 672 C CA . GLU A 1 87 ? -12.875 -5.004 -5.031 1 96.69 87 GLU A CA 1
ATOM 673 C C . GLU A 1 87 ? -11.516 -5.375 -4.441 1 96.69 87 GLU A C 1
ATOM 675 O O . GLU A 1 87 ? -10.625 -4.527 -4.332 1 96.69 87 GLU A O 1
ATOM 680 N N . ASN A 1 88 ? -11.336 -6.645 -4.039 1 97.25 88 ASN A N 1
ATOM 681 C CA . ASN A 1 88 ? -10.055 -7.145 -3.566 1 97.25 88 ASN A CA 1
ATOM 682 C C . ASN A 1 88 ? -8.961 -6.957 -4.617 1 97.25 88 ASN A C 1
ATOM 684 O O . ASN A 1 88 ? -7.848 -6.535 -4.289 1 97.25 88 ASN A O 1
ATOM 688 N N . ILE A 1 89 ? -9.297 -7.262 -5.824 1 97.88 89 ILE A N 1
ATOM 689 C CA . ILE A 1 89 ? -8.359 -7.129 -6.934 1 97.88 89 ILE A CA 1
ATOM 690 C C . ILE A 1 89 ? -8.062 -5.652 -7.188 1 97.88 89 ILE A C 1
ATOM 692 O O . ILE A 1 89 ? -6.898 -5.266 -7.348 1 97.88 89 ILE A O 1
ATOM 696 N N . ARG A 1 90 ? -9.062 -4.809 -7.176 1 97.75 90 ARG A N 1
ATOM 697 C CA . ARG A 1 90 ? -8.883 -3.379 -7.41 1 97.75 90 ARG A CA 1
ATOM 698 C C . ARG A 1 90 ? -7.961 -2.762 -6.367 1 97.75 90 ARG A C 1
ATOM 700 O O . ARG A 1 90 ? -7.016 -2.049 -6.715 1 97.75 90 ARG A O 1
ATOM 707 N N . ARG A 1 91 ? -8.227 -3.012 -5.086 1 98.62 91 ARG A N 1
ATOM 708 C CA . ARG A 1 91 ? -7.418 -2.436 -4.02 1 98.62 91 ARG A CA 1
ATOM 709 C C . ARG A 1 91 ? -5.98 -2.934 -4.09 1 98.62 91 ARG A C 1
ATOM 711 O O . ARG A 1 91 ? -5.039 -2.166 -3.869 1 98.62 91 ARG A O 1
ATOM 718 N N . THR A 1 92 ? -5.848 -4.234 -4.398 1 98.62 92 THR A N 1
ATOM 719 C CA . THR A 1 92 ? -4.504 -4.789 -4.52 1 98.62 92 THR A CA 1
ATOM 720 C C . THR A 1 92 ? -3.734 -4.098 -5.641 1 98.62 92 THR A C 1
ATOM 722 O O . THR A 1 92 ? -2.568 -3.734 -5.469 1 98.62 92 THR A O 1
ATOM 725 N N . ALA A 1 93 ? -4.406 -3.883 -6.75 1 98.62 93 ALA A N 1
ATOM 726 C CA . ALA A 1 93 ? -3.766 -3.209 -7.875 1 98.62 93 ALA A CA 1
ATOM 727 C C . ALA A 1 93 ? -3.385 -1.776 -7.516 1 98.62 93 ALA A C 1
ATOM 729 O O . ALA A 1 93 ? -2.289 -1.315 -7.844 1 98.62 93 ALA A O 1
ATOM 730 N N . GLU A 1 94 ? -4.219 -1.061 -6.836 1 98.56 94 GLU A N 1
ATOM 731 C CA . GLU A 1 94 ? -3.949 0.319 -6.441 1 98.56 94 GLU A CA 1
ATOM 732 C C . GLU A 1 94 ? -2.781 0.396 -5.465 1 98.56 94 GLU A C 1
ATOM 734 O O . GLU A 1 94 ? -1.947 1.3 -5.555 1 98.56 94 GLU A O 1
ATOM 739 N N . VAL A 1 95 ? -2.764 -0.541 -4.547 1 98.69 95 VAL A N 1
ATOM 740 C CA . VAL A 1 95 ? -1.648 -0.59 -3.607 1 98.69 95 VAL A CA 1
ATOM 741 C C . VAL A 1 95 ? -0.363 -0.951 -4.348 1 98.69 95 VAL A C 1
ATOM 743 O O . VAL A 1 95 ? 0.695 -0.377 -4.082 1 98.69 95 VAL A O 1
ATOM 746 N N . GLY A 1 96 ? -0.479 -1.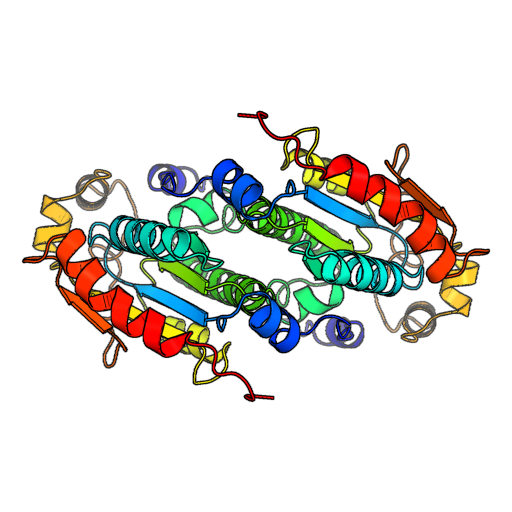95 -5.215 1 98.75 96 GLY A N 1
ATOM 747 C CA . GLY A 1 96 ? 0.661 -2.281 -6.055 1 98.75 96 GLY A CA 1
ATOM 748 C C . GLY A 1 96 ? 1.224 -1.084 -6.797 1 98.75 96 GLY A C 1
ATOM 749 O O . GLY A 1 96 ? 2.441 -0.924 -6.898 1 98.75 96 GLY A O 1
ATOM 750 N N . LYS A 1 97 ? 0.346 -0.251 -7.293 1 98.38 97 LYS A N 1
ATOM 751 C CA . LYS A 1 97 ? 0.755 0.955 -8.008 1 98.38 97 LYS A CA 1
ATOM 752 C C . LYS A 1 97 ? 1.558 1.885 -7.098 1 98.38 97 LYS A C 1
ATOM 754 O O . LYS A 1 97 ? 2.531 2.502 -7.539 1 98.38 97 LYS A O 1
ATOM 759 N N . LEU A 1 98 ? 1.14 2.049 -5.871 1 98.44 98 LEU A N 1
ATOM 760 C CA . LEU A 1 98 ? 1.877 2.859 -4.91 1 98.44 98 LEU A CA 1
ATOM 761 C C . LEU A 1 98 ? 3.268 2.283 -4.668 1 98.44 98 LEU A C 1
ATOM 763 O O . LEU A 1 98 ? 4.25 3.025 -4.617 1 98.44 98 LEU A O 1
ATOM 767 N N . PHE A 1 99 ? 3.357 0.949 -4.539 1 98.75 99 PHE A 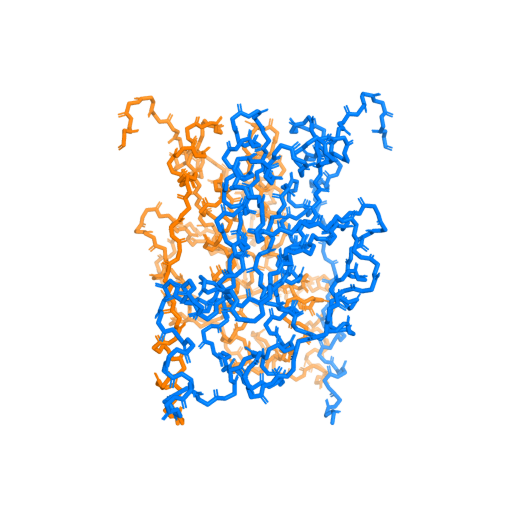N 1
ATOM 768 C CA . PHE A 1 99 ? 4.637 0.282 -4.324 1 98.75 99 PHE A CA 1
ATOM 769 C C . PHE A 1 99 ? 5.551 0.461 -5.531 1 98.75 99 PHE A C 1
ATOM 771 O O . PHE A 1 99 ? 6.75 0.708 -5.379 1 98.75 99 PHE A O 1
ATOM 778 N N . VAL A 1 100 ? 4.992 0.315 -6.699 1 98.75 100 VAL A N 1
ATOM 779 C CA . VAL A 1 100 ? 5.77 0.5 -7.918 1 98.75 100 VAL A CA 1
ATOM 780 C C . VAL A 1 100 ? 6.281 1.938 -7.992 1 98.75 100 VAL A C 1
ATOM 782 O O . VAL A 1 100 ? 7.441 2.174 -8.336 1 98.75 100 VAL A O 1
ATOM 785 N N . ASP A 1 101 ? 5.438 2.895 -7.652 1 98.25 101 ASP A N 1
ATOM 786 C CA . ASP A 1 101 ? 5.855 4.293 -7.613 1 98.25 101 ASP A CA 1
ATOM 787 C C . ASP A 1 101 ? 6.953 4.508 -6.57 1 98.25 101 ASP A C 1
ATOM 789 O O . ASP A 1 101 ? 7.82 5.367 -6.746 1 98.25 101 ASP A O 1
ATOM 793 N N . ALA A 1 102 ? 6.918 3.725 -5.539 1 98.5 102 ALA A N 1
ATOM 794 C CA . ALA A 1 102 ? 7.91 3.811 -4.473 1 98.5 102 ALA A CA 1
ATOM 795 C C . ALA A 1 102 ? 9.203 3.115 -4.871 1 98.5 102 ALA A C 1
ATOM 797 O O . ALA A 1 102 ? 10.148 3.035 -4.078 1 98.5 102 ALA A O 1
ATOM 798 N N . GLY A 1 103 ? 9.258 2.518 -6.086 1 98.44 103 GLY A N 1
ATOM 799 C CA . GLY A 1 103 ? 10.5 1.979 -6.617 1 98.44 103 GLY A CA 1
ATOM 800 C C . GLY A 1 103 ? 10.664 0.494 -6.352 1 98.44 103 GLY A C 1
ATOM 801 O O . GLY A 1 103 ? 11.766 -0.043 -6.48 1 98.44 103 GLY A O 1
ATOM 802 N N . LEU A 1 104 ? 9.578 -0.203 -5.957 1 98.81 104 LEU A N 1
ATOM 803 C CA . LEU A 1 104 ? 9.695 -1.61 -5.594 1 98.81 104 LEU A CA 1
ATOM 804 C C . LEU A 1 104 ? 9.195 -2.506 -6.723 1 98.81 104 LEU A C 1
ATOM 806 O O . LEU A 1 104 ? 8.297 -2.125 -7.477 1 98.81 104 LEU A O 1
ATOM 810 N N . VAL A 1 105 ? 9.828 -3.686 -6.867 1 98.88 105 VAL A N 1
ATOM 811 C CA . VAL A 1 105 ? 9.203 -4.805 -7.559 1 98.88 105 VAL A CA 1
ATOM 812 C C . VAL A 1 105 ? 8.156 -5.449 -6.652 1 98.88 105 VAL A C 1
ATOM 814 O O . VAL A 1 105 ? 8.461 -5.863 -5.531 1 98.88 105 VAL A O 1
ATOM 817 N N . VAL A 1 106 ? 6.961 -5.504 -7.102 1 98.81 106 VAL A N 1
ATOM 818 C CA . VAL A 1 106 ? 5.875 -6.008 -6.266 1 98.81 106 VAL A CA 1
ATOM 819 C C . VAL A 1 106 ? 5.305 -7.289 -6.875 1 98.81 106 VAL A C 1
ATOM 821 O O . VAL A 1 106 ? 5.023 -7.34 -8.07 1 98.81 106 VAL A O 1
ATOM 824 N N . LEU A 1 107 ? 5.223 -8.328 -6.066 1 98.88 107 LEU A N 1
ATOM 825 C CA . LEU A 1 107 ? 4.613 -9.594 -6.457 1 98.88 107 LEU A CA 1
ATOM 826 C C . LEU A 1 107 ? 3.248 -9.766 -5.797 1 98.88 107 LEU A C 1
ATOM 828 O O . LEU A 1 107 ? 3.154 -9.867 -4.57 1 98.88 107 LEU A O 1
ATOM 832 N N . ALA A 1 108 ? 2.215 -9.695 -6.543 1 98.69 108 ALA A N 1
ATOM 833 C CA . ALA A 1 108 ? 0.885 -9.984 -6.012 1 98.69 108 ALA A CA 1
ATOM 834 C C . ALA A 1 108 ? 0.478 -11.43 -6.301 1 98.69 108 ALA A C 1
ATOM 836 O O . ALA A 1 108 ? 0.598 -11.898 -7.434 1 98.69 108 ALA A O 1
ATOM 837 N N . ALA A 1 109 ? 0.108 -12.109 -5.305 1 98.06 109 ALA A N 1
ATOM 838 C CA . ALA A 1 109 ? -0.34 -13.492 -5.449 1 98.06 109 ALA A CA 1
ATOM 839 C C . ALA A 1 109 ? -1.795 -13.641 -5.016 1 98.06 109 ALA A C 1
ATOM 841 O O . ALA A 1 109 ? -2.088 -13.734 -3.82 1 98.06 109 ALA A O 1
ATOM 842 N N . LEU A 1 110 ? -2.705 -13.656 -5.914 1 95.81 110 LEU A N 1
ATOM 843 C CA . LEU A 1 110 ? -4.137 -13.797 -5.684 1 95.81 110 LEU A CA 1
ATOM 844 C C . LEU A 1 110 ? -4.766 -14.719 -6.727 1 95.81 110 LEU A C 1
ATOM 846 O O . LEU A 1 110 ? -4.23 -14.875 -7.824 1 95.81 110 LEU A O 1
ATOM 850 N N . ILE A 1 111 ? -5.895 -15.305 -6.375 1 96.19 111 ILE A N 1
ATOM 851 C CA . ILE A 1 111 ? -6.594 -16.172 -7.324 1 96.19 111 ILE A CA 1
ATOM 852 C C . ILE A 1 111 ? -7.004 -15.359 -8.555 1 96.19 111 ILE A C 1
ATOM 854 O O . ILE A 1 111 ? -6.703 -15.742 -9.688 1 96.19 111 ILE A O 1
ATOM 858 N N . SER A 1 112 ? -7.586 -14.148 -8.414 1 96.88 112 SER A N 1
ATOM 859 C CA . SER A 1 112 ? -8.047 -13.242 -9.461 1 96.88 112 SER A CA 1
ATOM 860 C C . SER A 1 112 ? -8.711 -14.016 -10.602 1 96.88 112 SER A C 1
ATOM 862 O O . SER A 1 112 ? -8.203 -14.031 -11.727 1 96.88 112 SER A O 1
ATOM 864 N N . PRO A 1 113 ? -9.867 -14.516 -10.375 1 96.19 113 PRO A N 1
ATOM 865 C CA . PRO A 1 113 ? -10.445 -15.562 -11.234 1 96.19 113 PRO A CA 1
ATOM 866 C C . PRO A 1 113 ? -11.047 -15 -12.516 1 96.19 113 PRO A C 1
ATOM 868 O O . PRO A 1 113 ? -11.32 -15.75 -13.453 1 96.19 113 PRO A O 1
ATOM 871 N N . VAL A 1 114 ? -11.305 -13.719 -12.633 1 95.94 114 VAL A N 1
ATOM 872 C CA . VAL A 1 114 ? -12.039 -13.156 -13.766 1 95.94 114 VAL A CA 1
ATOM 873 C C . VAL A 1 114 ? -11.086 -12.383 -14.664 1 95.94 114 VAL A C 1
ATOM 875 O O . VAL A 1 114 ? -10.383 -11.477 -14.211 1 95.94 114 VAL A O 1
ATOM 878 N N . GLU A 1 115 ? -11.078 -12.648 -15.906 1 96.56 115 GLU A N 1
ATOM 879 C CA . GLU A 1 115 ? -10.164 -12.055 -16.875 1 96.56 115 GLU A CA 1
ATOM 880 C C . GLU A 1 115 ? -10.328 -10.539 -16.938 1 96.56 115 GLU A C 1
ATOM 882 O O . GLU A 1 115 ? -9.336 -9.805 -16.938 1 96.56 115 GLU A O 1
ATOM 887 N N . GLU A 1 116 ? -11.531 -10.141 -17.016 1 96.38 116 GLU A N 1
ATOM 888 C CA . GLU A 1 116 ? -11.812 -8.711 -17.109 1 96.38 116 GLU A CA 1
ATOM 889 C C . GLU A 1 116 ? -11.195 -7.949 -15.93 1 96.38 116 GLU A C 1
ATOM 891 O O . GLU A 1 116 ? -10.703 -6.836 -16.094 1 96.38 116 GLU A O 1
ATOM 896 N N . GLU A 1 117 ? -11.234 -8.547 -14.75 1 96.5 117 GLU A N 1
ATOM 897 C CA . GLU A 1 117 ? -10.688 -7.902 -13.562 1 96.5 117 GLU A CA 1
ATOM 898 C C . GLU A 1 117 ? -9.164 -7.867 -13.602 1 96.5 117 GLU A C 1
ATOM 900 O O . GLU A 1 117 ? -8.547 -6.902 -13.141 1 96.5 117 GLU A O 1
ATOM 905 N N . ARG A 1 118 ? -8.547 -8.93 -14.125 1 97.88 118 ARG A N 1
ATOM 906 C CA . ARG A 1 118 ? -7.102 -8.93 -14.289 1 97.88 118 ARG A CA 1
ATOM 907 C C . ARG A 1 118 ? -6.664 -7.867 -15.297 1 97.88 118 ARG A C 1
ATOM 909 O O . ARG A 1 118 ? -5.645 -7.203 -15.109 1 97.88 118 ARG A O 1
ATOM 916 N N . GLN A 1 119 ? -7.445 -7.688 -16.344 1 97.25 119 GLN A N 1
ATOM 917 C CA . GLN A 1 119 ? -7.148 -6.66 -17.328 1 97.25 119 GLN A CA 1
ATOM 918 C C . GLN A 1 119 ? -7.309 -5.262 -16.734 1 97.25 119 GLN A C 1
ATOM 920 O O . GLN A 1 119 ? -6.539 -4.355 -17.062 1 97.25 119 GLN A O 1
ATOM 925 N N . ARG A 1 120 ? -8.305 -5.121 -15.945 1 96.81 120 ARG A N 1
ATOM 926 C CA . ARG A 1 120 ? -8.484 -3.844 -15.258 1 96.81 120 ARG A CA 1
ATOM 927 C C . ARG A 1 120 ? -7.297 -3.539 -14.352 1 96.81 120 ARG A C 1
ATOM 929 O O . ARG A 1 120 ? -6.836 -2.396 -14.281 1 96.81 120 ARG A O 1
ATOM 936 N N . ALA A 1 121 ? -6.84 -4.539 -13.633 1 97.75 121 ALA A N 1
ATOM 937 C CA . ALA A 1 121 ? -5.652 -4.367 -12.805 1 97.75 121 ALA A CA 1
ATOM 938 C C . ALA A 1 121 ? -4.449 -3.953 -13.648 1 97.75 121 ALA A C 1
ATOM 940 O O . ALA A 1 121 ? -3.748 -2.996 -13.312 1 97.75 121 ALA A O 1
ATOM 941 N N . ARG A 1 122 ? -4.23 -4.625 -14.75 1 97.69 122 ARG A N 1
ATOM 942 C CA . ARG A 1 122 ? -3.129 -4.344 -15.664 1 97.69 122 ARG A CA 1
ATOM 943 C C . ARG A 1 122 ? -3.193 -2.908 -16.172 1 97.69 122 ARG A C 1
ATOM 945 O O . ARG A 1 122 ? -2.164 -2.24 -16.297 1 97.69 122 ARG A O 1
ATOM 952 N N . SER A 1 123 ? -4.379 -2.443 -16.422 1 97.12 123 SER A N 1
ATOM 953 C CA . SER A 1 123 ? -4.578 -1.14 -17.047 1 97.12 123 SER A CA 1
ATOM 954 C C . SER A 1 123 ? -4.195 -0.008 -16.109 1 97.12 123 SER A C 1
ATOM 956 O O . SER A 1 123 ? -4.055 1.142 -16.531 1 97.12 123 SER A O 1
ATOM 958 N N . ARG A 1 124 ? -3.998 -0.286 -14.828 1 96.19 124 ARG A N 1
ATOM 959 C CA . ARG A 1 124 ? -3.609 0.729 -13.859 1 96.19 124 ARG A CA 1
ATOM 960 C C . ARG A 1 124 ? -2.125 1.059 -13.969 1 96.19 124 ARG A C 1
ATOM 962 O O . ARG A 1 124 ? -1.661 2.059 -13.422 1 96.19 124 ARG A O 1
ATOM 969 N N . PHE A 1 125 ? -1.415 0.259 -14.703 1 97.62 125 PHE A N 1
ATOM 970 C CA . PHE A 1 125 ? 0.032 0.405 -14.812 1 97.62 125 PHE A CA 1
ATOM 971 C C . PHE A 1 125 ? 0.43 0.808 -16.219 1 97.62 125 PHE A C 1
ATOM 973 O O . PHE A 1 125 ? -0.332 0.603 -17.172 1 97.62 125 PHE A O 1
ATOM 980 N N . ALA A 1 126 ? 1.602 1.414 -16.312 1 95.19 126 ALA A N 1
ATOM 981 C CA . ALA A 1 126 ? 2.164 1.638 -17.641 1 95.19 126 ALA A CA 1
ATOM 982 C C . ALA A 1 126 ? 2.393 0.317 -18.375 1 95.19 126 ALA A C 1
ATOM 984 O O . ALA A 1 126 ? 2.51 -0.735 -17.734 1 95.19 126 ALA A O 1
ATOM 985 N N . GLU A 1 127 ? 2.365 0.282 -19.656 1 90.56 127 GLU A N 1
ATOM 986 C CA . GLU A 1 127 ? 2.408 -0.912 -20.5 1 90.56 127 GLU A CA 1
ATOM 987 C C . GLU A 1 127 ? 3.576 -1.814 -20.109 1 90.56 127 GLU A C 1
ATOM 989 O O . GLU A 1 127 ? 3.436 -3.039 -20.062 1 90.56 127 GLU A O 1
ATOM 994 N N . ASP A 1 128 ? 4.684 -1.31 -19.719 1 93.19 128 ASP A N 1
ATOM 995 C CA . ASP A 1 128 ? 5.859 -2.133 -19.453 1 93.19 128 ASP A CA 1
ATOM 996 C C . ASP A 1 128 ? 6.074 -2.318 -17.953 1 93.19 128 ASP A C 1
ATOM 998 O O . ASP A 1 128 ? 7.145 -2.754 -17.531 1 93.19 128 ASP A O 1
ATOM 1002 N N . GLU A 1 129 ? 4.973 -2.129 -17.188 1 97.5 129 GLU A N 1
ATOM 1003 C CA . GLU A 1 129 ? 5.18 -2.148 -15.75 1 97.5 129 GLU A CA 1
ATOM 1004 C C . GLU A 1 129 ? 4.324 -3.225 -15.086 1 97.5 129 GLU A C 1
ATOM 1006 O O . GLU A 1 129 ? 4.195 -3.256 -13.859 1 97.5 129 GLU A O 1
ATOM 1011 N N . PHE A 1 130 ? 3.744 -4.082 -15.945 1 98.38 130 PHE A N 1
ATOM 1012 C CA . PHE A 1 130 ? 2.879 -5.137 -15.43 1 98.38 130 PHE A CA 1
ATOM 1013 C C . PHE A 1 130 ? 3.178 -6.465 -16.109 1 98.38 130 PHE A C 1
ATOM 1015 O O . PHE A 1 130 ? 3.217 -6.539 -17.344 1 98.38 130 PHE A O 1
ATOM 1022 N N . LEU A 1 131 ? 3.41 -7.508 -15.344 1 98.38 131 LEU A N 1
ATOM 1023 C CA . LEU A 1 131 ? 3.6 -8.867 -15.828 1 98.38 131 LEU A CA 1
ATOM 1024 C C . LEU A 1 131 ? 2.605 -9.82 -15.172 1 98.38 131 LEU A C 1
ATOM 1026 O O . LEU A 1 131 ? 2.518 -9.891 -13.945 1 98.38 131 LEU A O 1
ATOM 1030 N N . GLU A 1 132 ? 1.875 -10.547 -15.938 1 98.56 132 GLU A N 1
ATOM 1031 C CA . GLU A 1 132 ? 0.961 -11.57 -15.43 1 98.56 132 GLU A CA 1
ATOM 1032 C C . GLU A 1 132 ? 1.601 -12.953 -15.477 1 98.56 132 GLU A C 1
ATOM 1034 O O . GLU A 1 132 ? 2.064 -13.398 -16.531 1 98.56 132 GLU A O 1
ATOM 1039 N N . VAL A 1 133 ? 1.692 -13.578 -14.375 1 98.81 133 VAL A N 1
ATOM 1040 C CA . VAL A 1 133 ? 2.186 -14.953 -14.25 1 98.81 133 VAL A CA 1
ATOM 1041 C C . VAL A 1 133 ? 1.023 -15.891 -13.945 1 98.81 133 VAL A C 1
ATOM 1043 O O . VAL A 1 133 ? 0.433 -15.828 -12.867 1 98.81 133 VAL A O 1
ATOM 1046 N N . TYR A 1 134 ? 0.728 -16.734 -14.859 1 98.75 134 TYR A N 1
ATOM 1047 C CA . TYR A 1 134 ? -0.294 -17.75 -14.648 1 98.75 134 TYR A CA 1
ATOM 1048 C C . TYR A 1 134 ? 0.317 -19.031 -14.078 1 98.75 134 TYR A C 1
ATOM 1050 O O . TYR A 1 134 ? 1.105 -19.703 -14.75 1 98.75 134 TYR A O 1
ATOM 1058 N N . VAL A 1 135 ? -0.003 -19.281 -12.859 1 98.44 135 VAL A N 1
ATOM 1059 C CA . VAL A 1 135 ? 0.398 -20.531 -12.227 1 98.44 135 VAL A CA 1
ATOM 1060 C C . VAL A 1 135 ? -0.681 -21.594 -12.438 1 98.44 135 VAL A C 1
ATOM 1062 O O . VAL A 1 135 ? -1.625 -21.688 -11.648 1 98.44 135 VAL A O 1
ATOM 1065 N N . SER A 1 136 ? -0.415 -22.391 -13.352 1 97.06 136 SER A N 1
ATOM 1066 C CA . SER A 1 136 ? -1.412 -23.359 -13.812 1 97.06 136 SER A CA 1
ATOM 1067 C C . SER A 1 136 ? -1.285 -24.688 -13.07 1 97.06 136 SER A C 1
ATOM 1069 O O . SER A 1 136 ? -0.176 -25.172 -12.859 1 97.06 136 SER A O 1
ATOM 1071 N N . CYS A 1 137 ? -2.385 -25.141 -12.602 1 95.62 137 CYS A N 1
ATOM 1072 C CA . CYS A 1 137 ? -2.549 -26.438 -11.953 1 95.62 137 CYS A CA 1
ATOM 1073 C C . CYS A 1 137 ? -3.979 -26.938 -12.102 1 95.62 137 CYS A C 1
ATOM 1075 O O . CYS A 1 137 ? -4.93 -26.156 -12 1 95.62 137 CYS A O 1
ATOM 1077 N N . THR A 1 138 ? -4.113 -28.219 -12.422 1 94.06 138 THR A N 1
ATOM 1078 C CA . THR A 1 138 ? -5.461 -28.734 -12.586 1 94.06 138 THR A CA 1
ATOM 1079 C C . THR A 1 138 ? -6.223 -28.703 -11.266 1 94.06 138 THR A C 1
ATOM 1081 O O . THR A 1 138 ? -5.617 -28.797 -10.195 1 94.06 138 THR A O 1
ATOM 1084 N N . LEU A 1 139 ? -7.555 -28.547 -11.398 1 94.81 139 LEU A N 1
ATOM 1085 C CA . LEU A 1 139 ? -8.391 -28.547 -10.203 1 94.81 139 LEU A CA 1
ATOM 1086 C C . LEU A 1 139 ? -8.18 -29.828 -9.398 1 94.81 139 LEU A C 1
ATOM 1088 O O . LEU A 1 139 ? -8.102 -29.797 -8.172 1 94.81 139 LEU A O 1
ATOM 1092 N N . GLN A 1 140 ? -8.086 -30.922 -10.125 1 94.69 140 GLN A N 1
ATOM 1093 C CA . GLN A 1 140 ? -7.883 -32.219 -9.492 1 94.69 140 GLN A CA 1
ATOM 1094 C C . GLN A 1 140 ? -6.602 -32.219 -8.656 1 94.69 140 GLN A C 1
ATOM 1096 O O . GLN A 1 140 ? -6.594 -32.719 -7.523 1 94.69 140 GLN A O 1
ATOM 1101 N N . GLU A 1 141 ? -5.59 -31.719 -9.242 1 95.06 141 GLU A N 1
ATOM 1102 C CA . GLU A 1 141 ? -4.316 -31.672 -8.531 1 95.06 141 GLU A CA 1
ATOM 1103 C C . GLU A 1 141 ? -4.379 -30.719 -7.344 1 95.06 141 GLU A C 1
ATOM 1105 O O . GLU A 1 141 ? -3.814 -30.984 -6.285 1 95.06 141 GLU A O 1
ATOM 1110 N N . CYS A 1 142 ? -5.016 -29.547 -7.535 1 95.31 142 CYS A N 1
ATOM 1111 C CA . CYS A 1 142 ? -5.188 -28.594 -6.441 1 95.31 142 CYS A CA 1
ATOM 1112 C C . CYS A 1 142 ? -5.949 -29.219 -5.281 1 95.31 142 CYS A C 1
ATOM 1114 O O . CYS A 1 142 ? -5.586 -29.031 -4.121 1 95.31 142 CYS A O 1
ATOM 1116 N N . GLU A 1 143 ? -6.949 -30 -5.598 1 94.44 143 GLU A N 1
ATOM 1117 C CA . GLU A 1 143 ? -7.746 -30.672 -4.578 1 94.44 143 GLU A CA 1
ATOM 1118 C C . GLU A 1 143 ? -6.926 -31.719 -3.84 1 94.44 143 GLU A C 1
ATOM 1120 O O . GLU A 1 143 ? -7.09 -31.922 -2.635 1 94.44 143 GLU A O 1
ATOM 1125 N N . LYS A 1 144 ? -6.145 -32.344 -4.602 1 93.56 144 LYS A N 1
ATOM 1126 C CA . LYS A 1 144 ? -5.281 -33.375 -4.004 1 93.56 144 LYS A CA 1
ATOM 1127 C C . LYS A 1 144 ? -4.297 -32.75 -3.023 1 93.56 144 LYS A C 1
ATOM 1129 O O . LYS A 1 144 ? -4.098 -33.25 -1.921 1 93.56 144 LYS A O 1
ATOM 1134 N N . ARG A 1 145 ? -3.645 -31.594 -3.402 1 89.38 145 ARG A N 1
ATOM 1135 C CA . ARG A 1 145 ? -2.705 -30.875 -2.543 1 89.38 145 ARG A CA 1
ATOM 1136 C C . ARG A 1 145 ? -3.412 -30.297 -1.322 1 89.38 145 ARG A C 1
ATOM 1138 O O . ARG A 1 145 ? -2.951 -30.469 -0.191 1 89.38 145 ARG A O 1
ATOM 1145 N N . ASP A 1 146 ? -4.453 -29.625 -1.533 1 91.75 146 ASP A N 1
ATOM 1146 C CA . ASP A 1 146 ? -5.348 -28.969 -0.585 1 91.75 146 ASP A CA 1
ATOM 1147 C C . ASP A 1 146 ? -4.602 -28.562 0.689 1 91.75 146 ASP A C 1
ATOM 1149 O O . ASP A 1 146 ? -5.02 -28.922 1.793 1 91.75 146 ASP A O 1
ATOM 1153 N N . PRO A 1 147 ? -3.473 -27.812 0.548 1 84.25 147 PRO A N 1
ATOM 1154 C CA . PRO A 1 147 ? -2.613 -27.531 1.702 1 84.25 147 PRO A CA 1
ATOM 1155 C C . PRO A 1 147 ? -3.377 -26.906 2.865 1 84.25 147 PRO A C 1
ATOM 1157 O O . PRO A 1 147 ? -2.982 -27.062 4.023 1 84.25 147 PRO A O 1
ATOM 1160 N N . LYS A 1 148 ? -4.527 -26.219 2.68 1 84.94 148 LYS A N 1
ATOM 1161 C CA . LYS A 1 148 ? -5.273 -25.531 3.73 1 84.94 148 LYS A CA 1
ATOM 1162 C C . LYS A 1 148 ? -6.566 -26.281 4.062 1 84.94 148 LYS A C 1
ATOM 1164 O O . LYS A 1 148 ? -7.316 -25.859 4.945 1 84.94 148 LYS A O 1
ATOM 1169 N N . GLY A 1 149 ? -6.812 -27.359 3.344 1 90.31 149 GLY A N 1
ATOM 1170 C CA . GLY A 1 149 ? -8.016 -28.141 3.553 1 90.31 149 GLY A CA 1
ATOM 1171 C C . GLY A 1 149 ? -9.273 -27.453 3.062 1 90.31 149 GLY A C 1
ATOM 1172 O O . GLY A 1 149 ? -10.383 -27.797 3.486 1 90.31 149 GLY A O 1
ATOM 1173 N N . LEU A 1 150 ? -9.078 -26.484 2.256 1 90.31 150 LEU A N 1
ATOM 1174 C CA . LEU A 1 150 ? -10.203 -25.641 1.859 1 90.31 150 LEU A CA 1
ATOM 1175 C C . LEU A 1 150 ? -11.07 -26.359 0.83 1 90.31 150 LEU A C 1
ATOM 1177 O O . LEU A 1 150 ? -12.297 -26.188 0.824 1 90.31 150 LEU A O 1
ATOM 1181 N N . TYR A 1 151 ? -10.461 -27.109 -0.064 1 93.38 151 TYR A N 1
ATOM 1182 C CA . TYR A 1 151 ? -11.227 -27.828 -1.081 1 93.38 151 TYR A CA 1
ATOM 1183 C C . TYR A 1 151 ? -12.141 -28.859 -0.444 1 93.38 151 TYR A C 1
ATOM 1185 O O . TYR A 1 151 ? -13.312 -28.984 -0.817 1 93.38 151 TYR A O 1
ATOM 1193 N N . LYS A 1 152 ? -11.539 -29.594 0.492 1 92.31 152 LYS A N 1
ATOM 1194 C CA . LYS A 1 152 ? -12.352 -30.578 1.206 1 92.31 152 LYS A CA 1
ATOM 1195 C C . LYS A 1 152 ? -13.547 -29.922 1.889 1 92.31 152 LYS A C 1
ATOM 1197 O O . LYS A 1 152 ? -14.672 -30.406 1.785 1 92.31 152 LYS A O 1
ATOM 1202 N N . LYS A 1 153 ? -13.289 -28.828 2.527 1 92.12 153 LYS A N 1
ATOM 1203 C CA . LYS A 1 153 ? -14.352 -28.094 3.215 1 92.12 153 LYS A CA 1
ATOM 1204 C C . LYS A 1 153 ? -15.383 -27.562 2.225 1 92.12 153 LYS A C 1
ATOM 1206 O O . LYS A 1 153 ? -16.594 -27.594 2.496 1 92.12 153 LYS A O 1
ATOM 1211 N N . ALA A 1 154 ? -14.93 -27.062 1.145 1 91.5 154 ALA A N 1
ATOM 1212 C CA . ALA A 1 154 ? -15.82 -26.547 0.113 1 91.5 154 ALA A CA 1
ATOM 1213 C C . ALA A 1 154 ? -16.719 -27.641 -0.453 1 91.5 154 ALA A C 1
ATOM 1215 O O . ALA A 1 154 ? -17.922 -27.453 -0.62 1 91.5 154 ALA A O 1
ATOM 1216 N N . ARG A 1 155 ? -16.141 -28.781 -0.698 1 92.5 155 ARG A N 1
ATOM 1217 C CA . ARG A 1 155 ? -16.891 -29.906 -1.248 1 92.5 155 ARG A CA 1
ATOM 1218 C C . ARG A 1 155 ? -17.938 -30.391 -0.256 1 92.5 155 ARG A C 1
ATOM 1220 O O . ARG A 1 155 ? -19 -30.859 -0.656 1 92.5 155 ARG A O 1
ATOM 1227 N N . LYS A 1 156 ? -17.672 -30.219 0.955 1 92.56 156 LYS A N 1
ATOM 1228 C CA . LYS A 1 156 ? -18.609 -30.609 2.006 1 92.56 156 LYS A CA 1
ATOM 1229 C C . LYS A 1 156 ? -19.672 -29.516 2.23 1 92.56 156 LYS A C 1
ATOM 1231 O O . LYS A 1 156 ? -20.562 -29.688 3.059 1 92.56 156 LYS A O 1
ATOM 1236 N N . GLY A 1 157 ? -19.484 -28.406 1.562 1 88.75 157 GLY A N 1
ATOM 1237 C CA . GLY A 1 157 ? -20.469 -27.328 1.652 1 88.75 157 GLY A CA 1
ATOM 1238 C C . GLY A 1 157 ? -20.219 -26.391 2.814 1 88.75 157 GLY A C 1
ATOM 1239 O O . GLY A 1 157 ? -21.047 -25.547 3.129 1 88.75 157 GLY A O 1
ATOM 1240 N N . GLU A 1 158 ? -19.047 -26.469 3.395 1 89 158 GLU A N 1
ATOM 1241 C CA . GLU A 1 158 ? -18.719 -25.656 4.559 1 89 158 GLU A CA 1
ATOM 1242 C C . GLU A 1 158 ? -18.25 -24.266 4.145 1 89 158 GLU A C 1
ATOM 1244 O O . GLU A 1 158 ? -18.25 -23.344 4.953 1 89 158 GLU A O 1
ATOM 1249 N N . ILE A 1 159 ? -17.688 -24.094 2.99 1 86 159 ILE A N 1
ATOM 1250 C CA . ILE A 1 159 ? -17.281 -22.812 2.426 1 86 159 ILE A CA 1
ATOM 1251 C C . ILE A 1 159 ? -18.109 -22.5 1.19 1 86 159 ILE A C 1
ATOM 1253 O O . ILE A 1 159 ? -17.984 -23.156 0.155 1 86 159 ILE A O 1
ATOM 1257 N N . PRO A 1 160 ? -18.938 -21.484 1.451 1 82.31 160 PRO A N 1
ATOM 1258 C CA . PRO A 1 160 ? -19.734 -21.141 0.275 1 82.31 160 PRO A CA 1
ATOM 1259 C C . PRO A 1 160 ? -18.969 -20.297 -0.737 1 82.31 160 PRO A C 1
ATOM 1261 O O . PRO A 1 160 ? -17.969 -19.656 -0.381 1 82.31 160 PRO A O 1
ATOM 1264 N N . GLN A 1 161 ? -19.047 -20.484 -2.08 1 86.81 161 GLN A N 1
ATOM 1265 C CA . GLN A 1 161 ? -18.531 -19.641 -3.16 1 86.81 161 GLN A CA 1
ATOM 1266 C C . GLN A 1 161 ? -17.031 -19.844 -3.344 1 86.81 161 GLN A C 1
ATOM 1268 O O . GLN A 1 161 ? -16.266 -18.859 -3.426 1 86.81 161 GLN A O 1
ATOM 1273 N N . PHE A 1 162 ? -16.594 -20.984 -3.285 1 90.19 162 PHE A N 1
ATOM 1274 C CA . PHE A 1 162 ? -15.188 -21.328 -3.465 1 90.19 162 PHE A CA 1
ATOM 1275 C C . PHE A 1 162 ? -14.836 -21.422 -4.945 1 90.19 162 PHE A C 1
ATOM 1277 O O . PHE A 1 162 ? -15.469 -22.172 -5.695 1 90.19 162 PHE A O 1
ATOM 1284 N N . THR A 1 163 ? -13.852 -20.609 -5.332 1 91.31 163 THR A N 1
ATOM 1285 C CA . THR A 1 163 ? -13.422 -20.609 -6.727 1 91.31 163 THR A CA 1
ATOM 1286 C C . THR A 1 163 ? -12.891 -21.984 -7.129 1 91.31 163 THR A C 1
ATOM 1288 O O . THR A 1 163 ? -12.109 -22.594 -6.395 1 91.31 163 THR A O 1
ATOM 1291 N N . GLY A 1 164 ? -13.227 -22.453 -8.344 1 90.5 164 GLY A N 1
ATOM 1292 C CA . GLY A 1 164 ? -12.852 -23.781 -8.797 1 90.5 164 GLY A CA 1
ATOM 1293 C C . GLY A 1 164 ? -13.906 -24.828 -8.508 1 90.5 164 GLY A C 1
ATOM 1294 O O . GLY A 1 164 ? -13.977 -25.844 -9.188 1 90.5 164 GLY A O 1
ATOM 1295 N N . ILE A 1 165 ? -14.711 -24.562 -7.449 1 91.75 165 ILE A N 1
ATOM 1296 C CA . ILE A 1 165 ? -15.773 -25.5 -7.094 1 9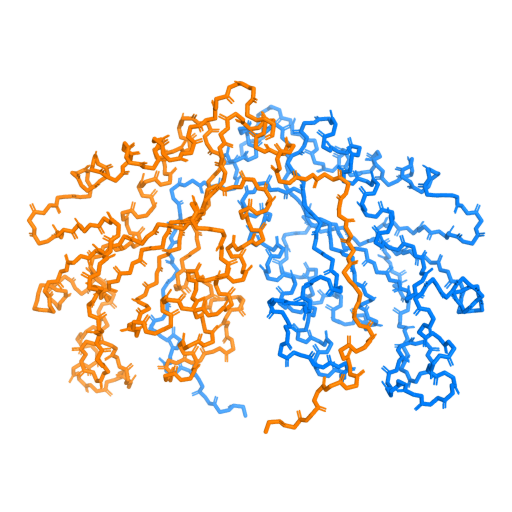1.75 165 ILE A CA 1
ATOM 1297 C C . ILE A 1 165 ? -17.125 -24.844 -7.355 1 91.75 165 ILE A C 1
ATOM 1299 O O . ILE A 1 165 ? -17.938 -25.375 -8.133 1 91.75 165 ILE A O 1
ATOM 1303 N N . HIS A 1 166 ? -17.406 -23.672 -6.758 1 88.94 166 HIS A N 1
ATOM 1304 C CA . HIS A 1 166 ? -18.688 -23 -6.852 1 88.94 166 HIS A CA 1
ATOM 1305 C C . HIS A 1 166 ? -18.641 -21.828 -7.836 1 88.94 166 HIS A C 1
ATOM 1307 O O . HIS A 1 166 ? -19.656 -21.422 -8.391 1 88.94 166 HIS A O 1
ATOM 1313 N N . GLN A 1 167 ? -17.5 -21.25 -7.953 1 90.62 167 GLN A N 1
ATOM 1314 C CA . GLN A 1 167 ? -17.266 -20.125 -8.852 1 90.62 167 GLN A CA 1
ATOM 1315 C C . GLN A 1 167 ? -16.219 -20.453 -9.898 1 90.62 167 GLN A C 1
ATOM 1317 O O . GLN A 1 167 ? -15.281 -21.219 -9.625 1 90.62 167 GLN A O 1
ATOM 1322 N N . PRO A 1 168 ? -16.406 -19.953 -11.016 1 92.62 168 PRO A N 1
ATOM 1323 C CA . PRO A 1 168 ? -15.469 -20.312 -12.078 1 92.62 168 PRO A CA 1
ATOM 1324 C C . PRO A 1 168 ? -14.133 -19.578 -11.953 1 92.62 168 PRO A C 1
ATOM 1326 O O . PRO A 1 168 ? -14.055 -18.547 -11.281 1 92.62 168 PRO A O 1
ATOM 1329 N N . TYR A 1 169 ? -13.133 -20.172 -12.539 1 96.31 169 TYR A N 1
ATOM 1330 C CA . TYR A 1 169 ? -11.828 -19.562 -12.789 1 96.31 169 TYR A CA 1
ATOM 1331 C C . TYR A 1 169 ? -11.555 -19.453 -14.281 1 96.31 169 TYR A C 1
ATOM 1333 O O . TYR A 1 169 ? -11.469 -20.469 -14.984 1 96.31 169 TYR A O 1
ATOM 1341 N N . GLU A 1 170 ? -11.453 -18.156 -14.766 1 96.88 170 GLU A N 1
ATOM 1342 C CA . GLU A 1 170 ? -11.125 -17.938 -16.172 1 96.88 170 GLU A CA 1
ATOM 1343 C C . GLU A 1 170 ? -9.617 -17.938 -16.406 1 96.88 170 GLU A C 1
ATOM 1345 O O . GLU A 1 170 ? -8.93 -16.984 -16.031 1 96.88 170 GLU A O 1
ATOM 1350 N N . GLU A 1 171 ? -9.141 -18.969 -16.984 1 97.06 171 GLU A N 1
ATOM 1351 C CA . GLU A 1 171 ? -7.707 -19.047 -17.234 1 97.06 171 GLU A CA 1
ATOM 1352 C C . GLU A 1 171 ? -7.23 -17.891 -18.094 1 97.06 171 GLU A C 1
ATOM 1354 O O . GLU A 1 171 ? -7.918 -17.469 -19.031 1 97.06 171 GLU A O 1
ATOM 1359 N N . PRO A 1 172 ? -6.055 -17.359 -17.734 1 97.56 172 PRO A N 1
ATOM 1360 C CA . PRO A 1 172 ? -5.523 -16.297 -18.594 1 97.56 172 PRO A CA 1
ATOM 1361 C C . PRO A 1 172 ? -5.289 -16.766 -20.031 1 97.56 172 PRO A C 1
ATOM 1363 O O . PRO A 1 172 ? -4.746 -17.844 -20.25 1 97.56 172 PRO A O 1
ATOM 1366 N N . LYS A 1 173 ? -5.711 -15.922 -20.984 1 93.56 173 LYS A N 1
ATOM 1367 C CA . LYS A 1 173 ? -5.578 -16.266 -22.391 1 93.56 173 LYS A CA 1
ATOM 1368 C C . LYS A 1 173 ? -4.172 -15.961 -22.906 1 93.56 173 LYS A C 1
ATOM 1370 O O . LYS A 1 173 ? -3.613 -16.719 -23.703 1 93.56 173 LYS A O 1
ATOM 1375 N N . ASN A 1 174 ? -3.621 -14.852 -22.484 1 94.62 174 ASN A N 1
ATOM 1376 C CA . ASN A 1 174 ? -2.309 -14.406 -22.938 1 94.62 174 ASN A CA 1
ATOM 1377 C C . ASN A 1 174 ? -1.451 -13.906 -21.781 1 94.62 174 ASN A C 1
ATOM 1379 O O . ASN A 1 174 ? -1.026 -12.75 -21.766 1 94.62 174 ASN A O 1
ATOM 1383 N N . PRO A 1 175 ? -1.202 -14.836 -20.797 1 97.75 175 PRO A N 1
ATOM 1384 C CA . PRO A 1 175 ? -0.31 -14.406 -19.719 1 97.75 175 PRO A CA 1
ATOM 1385 C C . PRO A 1 175 ? 1.114 -14.141 -20.203 1 97.75 175 PRO A C 1
ATOM 1387 O O . PRO A 1 175 ? 1.528 -14.672 -21.234 1 97.75 175 PRO A O 1
ATOM 1390 N N . ASP A 1 176 ? 1.834 -13.312 -19.547 1 97.5 176 ASP A N 1
ATOM 1391 C CA . ASP A 1 176 ? 3.229 -13.055 -19.906 1 97.5 176 ASP A CA 1
ATOM 1392 C C . ASP A 1 176 ? 4.094 -14.281 -19.625 1 97.5 176 ASP A C 1
ATOM 1394 O O . ASP A 1 176 ? 5.055 -14.547 -20.359 1 97.5 176 ASP A O 1
ATOM 1398 N N . ILE A 1 177 ? 3.781 -14.992 -18.562 1 97.88 177 ILE A N 1
ATOM 1399 C CA . ILE A 1 177 ? 4.469 -16.219 -18.172 1 97.88 177 ILE A CA 1
ATOM 1400 C C . ILE A 1 177 ? 3.449 -17.266 -17.75 1 97.88 177 ILE A C 1
ATOM 1402 O O . ILE A 1 177 ? 2.477 -16.953 -17.062 1 97.88 177 ILE A O 1
ATOM 1406 N N . CYS A 1 178 ? 3.623 -18.438 -18.125 1 97.69 178 CYS A N 1
ATOM 1407 C CA . CYS A 1 178 ? 2.801 -19.562 -17.672 1 97.69 178 CYS A CA 1
ATOM 1408 C C . CYS A 1 178 ? 3.654 -20.625 -17 1 97.69 178 CYS A C 1
ATOM 1410 O O . CYS A 1 178 ? 4.621 -21.109 -17.594 1 97.69 178 CYS A O 1
ATOM 1412 N N . ILE A 1 179 ? 3.332 -20.938 -15.805 1 98.06 179 ILE A N 1
ATOM 1413 C CA . ILE A 1 179 ? 4.035 -21.953 -15.031 1 98.06 179 ILE A CA 1
ATOM 1414 C C . ILE A 1 179 ? 3.082 -23.094 -14.688 1 98.06 179 ILE A C 1
ATOM 1416 O O . ILE A 1 179 ? 2.158 -22.922 -13.891 1 98.06 179 ILE A O 1
ATOM 1420 N N . ASP A 1 180 ? 3.312 -24.234 -15.219 1 96.81 180 ASP A N 1
ATOM 1421 C CA . ASP A 1 180 ? 2.545 -25.422 -14.859 1 96.81 180 ASP A CA 1
ATOM 1422 C C . ASP A 1 180 ? 3.172 -26.141 -13.672 1 96.81 180 ASP A C 1
ATOM 1424 O O . ASP A 1 180 ? 4.207 -26.797 -13.812 1 96.81 180 ASP A O 1
ATOM 1428 N N . THR A 1 181 ? 2.5 -26.094 -12.594 1 96.31 181 THR A N 1
ATOM 1429 C CA . THR A 1 181 ? 3.098 -26.609 -11.375 1 96.31 181 THR A CA 1
ATOM 1430 C C . THR A 1 181 ? 2.754 -28.094 -11.188 1 96.31 181 THR A C 1
ATOM 1432 O O . THR A 1 181 ? 3.17 -28.719 -10.211 1 96.31 181 THR A O 1
ATOM 1435 N N . THR A 1 182 ? 2.029 -28.672 -12.07 1 92 182 THR A N 1
ATOM 1436 C CA . THR A 1 182 ? 1.753 -30.094 -12 1 92 182 THR A CA 1
ATOM 1437 C C . THR A 1 182 ? 3.043 -30.906 -12.133 1 92 182 THR A C 1
ATOM 1439 O O . THR A 1 182 ? 3.197 -31.953 -11.5 1 92 182 THR A O 1
ATOM 1442 N N . ASP A 1 183 ? 3.928 -30.406 -12.922 1 87.38 183 ASP A N 1
ATOM 1443 C CA . ASP A 1 183 ? 5.125 -31.188 -13.188 1 87.38 183 ASP A CA 1
ATOM 1444 C C . ASP A 1 183 ? 6.391 -30.375 -12.898 1 87.38 183 ASP A C 1
ATOM 1446 O O . ASP A 1 183 ? 7.461 -30.688 -13.43 1 87.38 183 ASP A O 1
ATOM 1450 N N . ARG A 1 184 ? 6.242 -29.281 -12.195 1 93.88 184 ARG A N 1
ATOM 1451 C CA . ARG A 1 184 ? 7.395 -28.438 -11.898 1 93.88 184 ARG A CA 1
ATOM 1452 C C . ARG A 1 184 ? 7.496 -28.156 -10.406 1 93.88 184 ARG A C 1
ATOM 1454 O O . ARG A 1 184 ? 6.48 -27.938 -9.734 1 93.88 184 ARG A O 1
ATOM 1461 N N . THR A 1 185 ? 8.727 -28.203 -9.945 1 95.94 185 THR A N 1
ATOM 1462 C CA . THR A 1 185 ? 8.984 -27.828 -8.555 1 95.94 185 THR A CA 1
ATOM 1463 C C . THR A 1 185 ? 9.016 -26.312 -8.406 1 95.94 185 THR A C 1
ATOM 1465 O O . THR A 1 185 ? 9.023 -25.578 -9.398 1 95.94 185 THR A O 1
ATOM 1468 N N . VAL A 1 186 ? 8.992 -25.859 -7.18 1 97.06 186 VAL A N 1
ATOM 1469 C CA . VAL A 1 186 ? 9.102 -24.438 -6.875 1 97.06 186 VAL A CA 1
ATOM 1470 C C . VAL A 1 186 ? 10.414 -23.891 -7.445 1 97.06 186 VAL A C 1
ATOM 1472 O O . VAL A 1 186 ? 10.43 -22.828 -8.07 1 97.06 186 VAL A O 1
ATOM 1475 N N . GLU A 1 187 ? 11.461 -24.688 -7.238 1 97.75 187 GLU A N 1
ATOM 1476 C CA . GLU A 1 187 ? 12.781 -24.266 -7.711 1 97.75 187 GLU A CA 1
ATOM 1477 C C . GLU A 1 187 ? 12.797 -24.109 -9.227 1 97.75 187 GLU A C 1
ATOM 1479 O O . GLU A 1 187 ? 13.336 -23.141 -9.75 1 97.75 187 GLU A O 1
ATOM 1484 N N . GLN A 1 188 ? 12.219 -25.047 -9.922 1 98.12 188 GLN A N 1
ATOM 1485 C CA . GLN A 1 188 ? 12.141 -24.984 -11.383 1 98.12 188 GLN A CA 1
ATOM 1486 C C . GLN A 1 188 ? 11.312 -23.781 -11.836 1 98.12 188 GLN A C 1
ATOM 1488 O O . GLN A 1 188 ? 11.656 -23.141 -12.828 1 98.12 188 GLN A O 1
ATOM 1493 N N . SER A 1 189 ? 10.227 -23.547 -11.172 1 98.31 189 SER A N 1
ATOM 1494 C CA . SER A 1 189 ? 9.367 -22.406 -11.484 1 98.31 189 SER A CA 1
ATOM 1495 C C . SER A 1 189 ? 10.117 -21.094 -11.32 1 98.31 189 SER A C 1
ATOM 1497 O O . SER A 1 189 ? 10.039 -20.219 -12.188 1 98.31 189 SER A O 1
ATOM 1499 N N . VAL A 1 190 ? 10.891 -20.969 -10.227 1 98.56 190 VAL A N 1
ATOM 1500 C CA . VAL A 1 190 ? 11.664 -19.766 -9.945 1 98.56 190 VAL A CA 1
ATOM 1501 C C . VAL A 1 190 ? 12.703 -19.562 -11.047 1 98.56 190 VAL A C 1
ATOM 1503 O O . VAL A 1 190 ? 12.922 -18.438 -11.492 1 98.56 190 VAL A O 1
ATOM 1506 N N . GLN A 1 191 ? 13.281 -20.656 -11.508 1 98.19 191 GLN A N 1
ATOM 1507 C CA . GLN A 1 191 ? 14.328 -20.594 -12.523 1 98.19 191 GLN A CA 1
ATOM 1508 C C . GLN A 1 191 ? 13.773 -20.047 -13.844 1 98.19 191 GLN A C 1
ATOM 1510 O O . GLN A 1 191 ? 14.492 -19.406 -14.609 1 98.19 191 GLN A O 1
ATOM 1515 N N . ILE A 1 192 ? 12.523 -20.25 -14.055 1 98.06 192 ILE A N 1
ATOM 1516 C CA . ILE A 1 192 ? 11.891 -19.766 -15.281 1 98.06 192 ILE A CA 1
ATOM 1517 C C . ILE A 1 192 ? 11.492 -18.312 -15.117 1 98.06 192 ILE A C 1
ATOM 1519 O O . ILE A 1 192 ? 11.742 -17.484 -16 1 98.06 192 ILE A O 1
ATOM 1523 N N . ILE A 1 193 ? 10.953 -17.906 -14.031 1 98.62 193 ILE A N 1
ATOM 1524 C CA . ILE A 1 193 ? 10.352 -16.609 -13.797 1 98.62 193 ILE A CA 1
ATOM 1525 C C . ILE A 1 193 ? 11.445 -15.562 -13.57 1 98.62 193 ILE A C 1
ATOM 1527 O O . ILE A 1 193 ? 11.375 -14.453 -14.102 1 98.62 193 ILE A O 1
ATOM 1531 N N . LEU A 1 194 ? 12.469 -15.961 -12.836 1 98.62 194 LEU A N 1
ATOM 1532 C CA . LEU A 1 194 ? 13.445 -15.023 -12.297 1 98.62 194 LEU A CA 1
ATOM 1533 C C . LEU A 1 194 ? 14.195 -14.312 -13.422 1 98.62 194 LEU A C 1
ATOM 1535 O O . LEU A 1 194 ? 14.281 -13.086 -13.43 1 98.62 194 LEU A O 1
ATOM 1539 N N . PRO A 1 195 ? 14.695 -15.039 -14.445 1 98.56 195 PRO A N 1
ATOM 1540 C CA . PRO A 1 195 ? 15.43 -14.336 -15.508 1 98.56 195 PRO A CA 1
ATOM 1541 C C . PRO A 1 195 ? 14.555 -13.344 -16.266 1 98.56 195 PRO A C 1
ATOM 1543 O O . PRO A 1 195 ? 15.047 -12.305 -16.719 1 98.56 195 PRO A O 1
ATOM 1546 N N . ILE A 1 196 ? 13.297 -13.656 -16.422 1 98.56 196 ILE A N 1
ATOM 1547 C CA . ILE A 1 1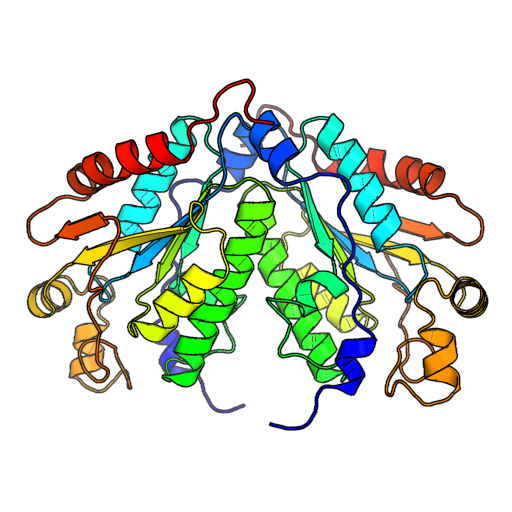96 ? 12.383 -12.766 -17.125 1 98.56 196 ILE A CA 1
ATOM 1548 C C . ILE A 1 196 ? 12.195 -11.477 -16.344 1 98.56 196 ILE A C 1
ATOM 1550 O O . ILE A 1 196 ? 12.281 -10.383 -16.891 1 98.56 196 ILE A O 1
ATOM 1554 N N . ILE A 1 197 ? 11.984 -11.602 -15.016 1 98.62 197 ILE A N 1
ATOM 1555 C CA . ILE A 1 197 ? 11.812 -10.43 -14.156 1 98.62 197 ILE A CA 1
ATOM 1556 C C . ILE A 1 197 ? 13.086 -9.594 -14.172 1 98.62 197 ILE A C 1
ATOM 1558 O O . ILE A 1 197 ? 13.031 -8.367 -14.32 1 98.62 197 ILE A O 1
ATOM 1562 N N . LEU A 1 198 ? 14.234 -10.25 -14.039 1 98.5 198 LEU A N 1
ATOM 1563 C CA . LEU A 1 198 ? 15.508 -9.539 -13.984 1 98.5 198 LEU A CA 1
ATOM 1564 C C . LEU A 1 198 ? 15.742 -8.75 -15.266 1 98.5 198 LEU A C 1
ATOM 1566 O O . LEU A 1 198 ? 16.25 -7.621 -15.227 1 98.5 198 LEU A O 1
ATOM 1570 N N . GLU A 1 199 ? 15.375 -9.367 -16.359 1 97.94 199 GLU A N 1
ATOM 1571 C CA . GLU A 1 199 ? 15.5 -8.664 -17.625 1 97.94 199 GLU A CA 1
ATOM 1572 C C . GLU A 1 199 ? 14.609 -7.43 -17.672 1 97.94 199 GLU A C 1
ATOM 1574 O O . GLU A 1 199 ? 15.031 -6.363 -18.125 1 97.94 199 GLU A O 1
ATOM 1579 N N . LYS A 1 200 ? 13.422 -7.562 -17.172 1 97.44 200 LYS A N 1
ATOM 1580 C CA . LYS A 1 200 ? 12.422 -6.504 -17.266 1 97.44 200 LYS A CA 1
ATOM 1581 C C . LYS A 1 200 ? 12.734 -5.355 -16.312 1 97.44 200 LYS A C 1
ATOM 1583 O O . LYS A 1 200 ? 12.32 -4.219 -16.531 1 97.44 200 LYS A O 1
ATOM 1588 N N . ILE A 1 201 ? 13.523 -5.594 -15.211 1 98.12 201 ILE A N 1
ATOM 1589 C CA . ILE A 1 201 ? 13.75 -4.547 -14.219 1 98.12 201 ILE A CA 1
ATOM 1590 C C . ILE A 1 201 ? 15.172 -4.016 -14.344 1 98.12 201 ILE A C 1
ATOM 1592 O O . ILE A 1 201 ? 15.609 -3.189 -13.539 1 98.12 201 ILE A O 1
ATOM 1596 N N . ALA A 1 202 ? 15.852 -4.52 -15.352 1 96.94 202 ALA A N 1
ATOM 1597 C CA . ALA A 1 202 ? 17.219 -4.055 -15.547 1 96.94 202 ALA A CA 1
ATOM 1598 C C . ALA A 1 202 ? 17.266 -2.541 -15.742 1 96.94 202 ALA A C 1
ATOM 1600 O O . ALA A 1 202 ? 16.438 -1.979 -16.469 1 96.94 202 ALA A O 1
ATOM 1601 N N . TRP A 1 203 ? 18.141 -1.938 -14.992 1 93.12 203 TRP A N 1
ATOM 1602 C CA . TRP A 1 203 ? 18.328 -0.495 -15.109 1 93.12 203 TRP A CA 1
ATOM 1603 C C . TRP A 1 203 ? 19.547 -0.173 -15.961 1 93.12 203 TRP A C 1
ATOM 1605 O O . TRP A 1 203 ? 20.641 -0.702 -15.719 1 93.12 203 TRP A O 1
ATOM 1615 N N . LYS A 1 204 ? 19.391 0.411 -17.078 1 84.19 204 LYS A N 1
ATOM 1616 C CA . LYS A 1 204 ? 20.516 0.823 -17.922 1 84.19 204 LYS A CA 1
ATOM 1617 C C . LYS A 1 204 ? 20.875 2.285 -17.688 1 84.19 204 LYS A C 1
ATOM 1619 O O . LYS A 1 204 ? 20 3.15 -17.641 1 84.19 204 LYS A O 1
ATOM 1624 N N . GLU A 1 205 ? 22.125 2.498 -17.344 1 71.44 205 GLU A N 1
ATOM 1625 C CA . GLU A 1 205 ? 22.672 3.836 -17.141 1 71.44 205 GLU A CA 1
ATOM 1626 C C . GLU A 1 205 ? 22.344 4.758 -18.297 1 71.44 205 GLU A C 1
ATOM 1628 O O . GLU A 1 205 ? 22.438 4.355 -19.469 1 71.44 205 GLU A O 1
ATOM 1633 N N . GLY A 1 206 ? 21.719 5.879 -18.156 1 64.31 206 GLY A N 1
ATOM 1634 C CA . GLY A 1 206 ? 21.359 6.848 -19.172 1 64.31 206 GLY A CA 1
ATOM 1635 C C . GLY A 1 206 ? 19.875 6.891 -19.469 1 64.31 206 GLY A C 1
ATOM 1636 O O . GLY A 1 206 ? 19.422 7.699 -20.297 1 64.31 206 GLY A O 1
ATOM 1637 N N . GLU A 1 207 ? 19.234 5.93 -19.125 1 58.28 207 GLU A N 1
ATOM 1638 C CA . GLU A 1 207 ? 17.781 5.945 -19.297 1 58.28 207 GLU A CA 1
ATOM 1639 C C . GLU A 1 207 ? 17.156 7.07 -18.484 1 58.28 207 GLU A C 1
ATOM 1641 O O . GLU A 1 207 ? 17.344 7.156 -17.266 1 58.28 207 GLU A O 1
ATOM 1646 N N . GLN A 1 208 ? 17.219 8.32 -18.891 1 51.03 208 GLN A N 1
ATOM 1647 C CA . GLN A 1 208 ? 16.516 9.445 -18.297 1 51.03 208 GLN A CA 1
ATOM 1648 C C . GLN A 1 208 ? 15.008 9.336 -18.5 1 51.03 208 GLN A C 1
ATOM 1650 O O . GLN A 1 208 ? 14.562 8.859 -19.547 1 51.03 208 GLN A O 1
ATOM 1655 N N . MET B 1 1 ? -24.062 -6.137 11.711 1 27.45 1 MET B N 1
ATOM 1656 C CA . MET B 1 1 ? -22.688 -6.582 11.617 1 27.45 1 MET B CA 1
ATOM 1657 C C . MET B 1 1 ? -22.594 -7.969 10.984 1 27.45 1 MET B C 1
ATOM 1659 O O . MET B 1 1 ? -22.766 -8.977 11.672 1 27.45 1 MET B O 1
ATOM 1663 N N . LYS B 1 2 ? -23.281 -8.281 9.969 1 34.72 2 LYS B N 1
ATOM 1664 C CA . LYS B 1 2 ? -23.609 -9.586 9.414 1 34.72 2 LYS B CA 1
ATOM 1665 C C . LYS B 1 2 ? -22.422 -10.531 9.469 1 34.72 2 LYS B C 1
ATOM 1667 O O . LYS B 1 2 ? -21.281 -10.117 9.195 1 34.72 2 LYS B O 1
ATOM 1672 N N . SER B 1 3 ? -22.344 -11.648 10.148 1 37 3 SER B N 1
ATOM 1673 C CA . SER B 1 3 ? -21.359 -12.617 10.617 1 37 3 SER B CA 1
ATOM 1674 C C . SER B 1 3 ? -20.5 -13.133 9.469 1 37 3 SER B C 1
ATOM 1676 O O . SER B 1 3 ? -20.953 -13.953 8.672 1 37 3 SER B O 1
ATOM 1678 N N . ASN B 1 4 ? -19.688 -12.328 8.812 1 42.16 4 ASN B N 1
ATOM 1679 C CA . ASN B 1 4 ? -18.578 -12.562 7.887 1 42.16 4 ASN B CA 1
ATOM 1680 C C . ASN B 1 4 ? -17.594 -13.594 8.438 1 42.16 4 ASN B C 1
ATOM 1682 O O . ASN B 1 4 ? -16.422 -13.602 8.062 1 42.16 4 ASN B O 1
ATOM 1686 N N . SER B 1 5 ? -17.953 -14.266 9.445 1 47.31 5 SER B N 1
ATOM 1687 C CA . SER B 1 5 ? -17.266 -15.227 10.305 1 47.31 5 SER B CA 1
ATOM 1688 C C . SER B 1 5 ? -16.75 -16.406 9.508 1 47.31 5 SER B C 1
ATOM 1690 O O . SER B 1 5 ? -15.641 -16.891 9.758 1 47.31 5 SER B O 1
ATOM 1692 N N . GLN B 1 6 ? -17.672 -17.047 8.742 1 48.06 6 GLN B N 1
ATOM 1693 C CA . GLN B 1 6 ? -17.344 -18.297 8.055 1 48.06 6 GLN B CA 1
ATOM 1694 C C . GLN B 1 6 ? -16.203 -18.094 7.059 1 48.06 6 GLN B C 1
ATOM 1696 O O . GLN B 1 6 ? -15.391 -19 6.867 1 48.06 6 GLN B O 1
ATOM 1701 N N . ASP B 1 7 ? -16.062 -16.875 6.453 1 61.84 7 ASP B N 1
ATOM 1702 C CA . ASP B 1 7 ? -15.086 -16.531 5.418 1 61.84 7 ASP B CA 1
ATOM 1703 C C . ASP B 1 7 ? -13.695 -16.344 6.016 1 61.84 7 ASP B C 1
ATOM 1705 O O . ASP B 1 7 ? -12.688 -16.625 5.359 1 61.84 7 ASP B O 1
ATOM 1709 N N . ALA B 1 8 ? -13.773 -16.172 7.297 1 59.09 8 ALA B N 1
ATOM 1710 C CA . ALA B 1 8 ? -12.5 -15.922 7.973 1 59.09 8 ALA B CA 1
ATOM 1711 C C . ALA B 1 8 ? -11.68 -17.203 8.102 1 59.09 8 ALA B C 1
ATOM 1713 O O . ALA B 1 8 ? -10.453 -17.172 8.023 1 59.09 8 ALA B O 1
ATOM 1714 N N . ALA B 1 9 ? -12.516 -18.297 8.242 1 58.03 9 ALA B N 1
ATOM 1715 C CA . ALA B 1 9 ? -11.852 -19.594 8.445 1 58.03 9 ALA B CA 1
ATOM 1716 C C . ALA B 1 9 ? -11.055 -20 7.207 1 58.03 9 ALA B C 1
ATOM 1718 O O . ALA B 1 9 ? -10.156 -20.828 7.285 1 58.03 9 ALA B O 1
ATOM 1719 N N . SER B 1 10 ? -11.336 -19.406 6.219 1 77.56 10 SER B N 1
ATOM 1720 C CA . SER B 1 10 ? -10.711 -19.781 4.953 1 77.56 10 SER B CA 1
ATOM 1721 C C . SER B 1 10 ? -9.484 -18.922 4.664 1 77.56 10 SER B C 1
ATOM 1723 O O . SER B 1 10 ? -8.758 -19.172 3.699 1 77.56 10 SER B O 1
ATOM 1725 N N . ILE B 1 11 ? -9.172 -18 5.59 1 82 11 ILE B N 1
ATOM 1726 C CA . ILE B 1 11 ? -8.055 -17.094 5.371 1 82 11 ILE B CA 1
ATOM 1727 C C . ILE B 1 11 ? -6.887 -17.484 6.273 1 82 11 ILE B C 1
ATOM 1729 O O . ILE B 1 11 ? -7.027 -17.531 7.5 1 82 11 ILE B O 1
ATOM 1733 N N . VAL B 1 12 ? -5.785 -17.875 5.699 1 82.31 12 VAL B N 1
ATOM 1734 C CA . VAL B 1 12 ? -4.602 -18.312 6.43 1 82.31 12 VAL B CA 1
ATOM 1735 C C . VAL B 1 12 ? -3.451 -17.328 6.176 1 82.31 12 VAL B C 1
ATOM 1737 O O . VAL B 1 12 ? -3.236 -16.906 5.043 1 82.31 12 VAL B O 1
ATOM 1740 N N . TRP B 1 13 ? -2.723 -16.984 7.297 1 82.12 13 TRP B N 1
ATOM 1741 C CA . TRP B 1 13 ? -1.566 -16.094 7.156 1 82.12 13 TRP B CA 1
ATOM 1742 C C . TRP B 1 13 ? -0.404 -16.828 6.488 1 82.12 13 TRP B C 1
ATOM 1744 O O . TRP B 1 13 ? -0.067 -17.953 6.871 1 82.12 13 TRP B O 1
ATOM 1754 N N . HIS B 1 14 ? 0.206 -16.219 5.496 1 85 14 HIS B N 1
ATOM 1755 C CA . HIS B 1 14 ? 1.358 -16.781 4.801 1 85 14 HIS B CA 1
ATOM 1756 C C . HIS B 1 14 ? 2.637 -16.031 5.156 1 85 14 HIS B C 1
ATOM 1758 O O . HIS B 1 14 ? 2.83 -14.8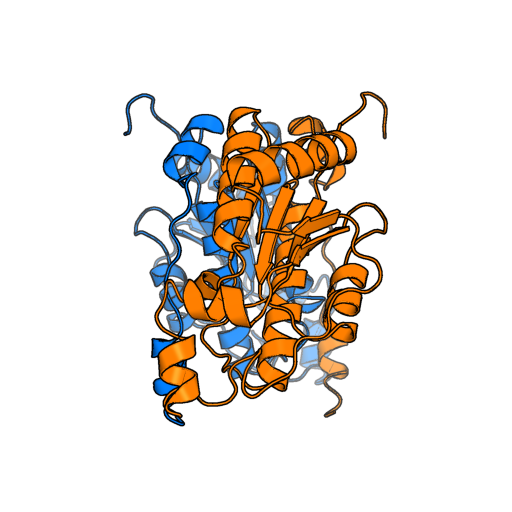91 4.723 1 85 14 HIS B O 1
ATOM 1764 N N . PRO B 1 15 ? 3.479 -16.719 5.871 1 82.75 15 PRO B N 1
ATOM 1765 C CA . PRO B 1 15 ? 4.738 -16.047 6.227 1 82.75 15 PRO B CA 1
ATOM 1766 C C . PRO B 1 15 ? 5.625 -15.781 5.012 1 82.75 15 PRO B C 1
ATOM 1768 O O . PRO B 1 15 ? 5.648 -16.578 4.07 1 82.75 15 PRO B O 1
ATOM 1771 N N . GLN B 1 16 ? 6.316 -14.695 5.086 1 89.31 16 GLN B N 1
ATOM 1772 C CA . GLN B 1 16 ? 7.234 -14.336 4.012 1 89.31 16 GLN B CA 1
ATOM 1773 C C . GLN B 1 16 ? 8.672 -14.719 4.363 1 89.31 16 GLN B C 1
ATOM 1775 O O . GLN B 1 16 ? 9.086 -14.594 5.516 1 89.31 16 GLN B O 1
ATOM 1780 N N . LEU B 1 17 ? 9.406 -15.164 3.396 1 90.06 17 LEU B N 1
ATOM 1781 C CA . LEU B 1 17 ? 10.789 -15.594 3.578 1 90.06 17 LEU B CA 1
ATOM 1782 C C . LEU B 1 17 ? 11.695 -14.414 3.893 1 90.06 17 LEU B C 1
ATOM 1784 O O . LEU B 1 17 ? 12.711 -14.562 4.566 1 90.06 17 LEU B O 1
ATOM 1788 N N . VAL B 1 18 ? 11.367 -13.266 3.355 1 96.56 18 VAL B N 1
ATOM 1789 C CA . VAL B 1 18 ? 12.117 -12.039 3.646 1 96.56 18 VAL B CA 1
ATOM 1790 C C . VAL B 1 18 ? 11.391 -11.242 4.727 1 96.56 18 VAL B C 1
ATOM 1792 O O . VAL B 1 18 ? 10.266 -10.797 4.523 1 96.56 18 VAL B O 1
ATOM 1795 N N . THR B 1 19 ? 12.047 -11.016 5.836 1 96.81 19 THR B N 1
ATOM 1796 C CA . THR B 1 19 ? 11.43 -10.367 6.984 1 96.81 19 THR B CA 1
ATOM 1797 C C . THR B 1 19 ? 11.688 -8.859 6.957 1 96.81 19 THR B C 1
ATOM 1799 O O . THR B 1 19 ? 12.57 -8.391 6.242 1 96.81 19 THR B O 1
ATOM 1802 N N . LYS B 1 20 ? 10.922 -8.172 7.695 1 96.88 20 LYS B N 1
ATOM 1803 C CA . LYS B 1 20 ? 11.141 -6.738 7.871 1 96.88 20 LYS B CA 1
ATOM 1804 C C . LYS B 1 20 ? 12.555 -6.461 8.391 1 96.88 20 LYS B C 1
ATOM 1806 O O . LYS B 1 20 ? 13.219 -5.531 7.934 1 96.88 20 LYS B O 1
ATOM 1811 N N . GLN B 1 21 ? 12.977 -7.27 9.344 1 96.25 21 GLN B N 1
ATOM 1812 C CA . GLN B 1 21 ? 14.312 -7.102 9.914 1 96.25 21 GLN B CA 1
ATOM 1813 C C . GLN B 1 21 ? 15.391 -7.254 8.852 1 96.25 21 GLN B C 1
ATOM 1815 O O . GLN B 1 21 ? 16.359 -6.492 8.82 1 96.25 21 GLN B O 1
ATOM 1820 N N . ALA B 1 22 ? 15.219 -8.25 7.988 1 97.31 22 ALA B N 1
ATOM 1821 C CA . ALA B 1 22 ? 16.172 -8.453 6.906 1 97.31 22 ALA B CA 1
ATOM 1822 C C . ALA B 1 22 ? 16.219 -7.242 5.977 1 97.31 22 ALA B C 1
ATOM 1824 O O . ALA B 1 22 ? 17.297 -6.82 5.539 1 97.31 22 ALA B O 1
ATOM 1825 N N . ARG B 1 23 ? 15.07 -6.645 5.703 1 98 23 ARG B N 1
ATOM 1826 C CA . ARG B 1 23 ? 14.992 -5.465 4.848 1 98 23 ARG B CA 1
ATOM 1827 C C . ARG B 1 23 ? 15.641 -4.258 5.516 1 98 23 ARG B C 1
ATOM 1829 O O . ARG B 1 23 ? 16.375 -3.51 4.871 1 98 23 ARG B O 1
ATOM 1836 N N . ASN B 1 24 ? 15.336 -4.078 6.824 1 97.69 24 ASN B N 1
ATOM 1837 C CA . ASN B 1 24 ? 15.953 -2.979 7.562 1 97.69 24 ASN B CA 1
ATOM 1838 C C . ASN B 1 24 ? 17.469 -3.094 7.578 1 97.69 24 ASN B C 1
ATOM 1840 O O . ASN B 1 24 ? 18.172 -2.096 7.414 1 97.69 24 ASN B O 1
ATOM 1844 N N . GLN B 1 25 ? 17.922 -4.285 7.777 1 96.88 25 GLN B N 1
ATOM 1845 C CA . GLN B 1 25 ? 19.359 -4.523 7.762 1 96.88 25 GLN B CA 1
ATOM 1846 C C . GLN B 1 25 ? 19.969 -4.184 6.402 1 96.88 25 GLN B C 1
ATOM 1848 O O . GLN B 1 25 ? 20.984 -3.496 6.32 1 96.88 25 GLN B O 1
ATOM 1853 N N . SER B 1 26 ? 19.359 -4.625 5.379 1 96.94 26 SER B N 1
ATOM 1854 C CA . SER B 1 26 ? 19.844 -4.371 4.023 1 96.94 26 SER B CA 1
ATOM 1855 C C . SER B 1 26 ? 19.812 -2.881 3.701 1 96.94 26 SER B C 1
ATOM 1857 O O . SER B 1 26 ? 20.734 -2.367 3.049 1 96.94 26 SER B O 1
ATOM 1859 N N . ASN B 1 27 ? 18.797 -2.16 4.203 1 97.25 27 ASN B N 1
ATOM 1860 C CA . ASN B 1 27 ? 18.641 -0.735 3.941 1 97.25 27 ASN B CA 1
ATOM 1861 C C . ASN B 1 27 ? 19.594 0.105 4.781 1 97.25 27 ASN B C 1
ATOM 1863 O O . ASN B 1 27 ? 19.906 1.238 4.422 1 97.25 27 ASN B O 1
ATOM 1867 N N . GLY B 1 28 ? 19.938 -0.411 5.961 1 97.25 28 GLY B N 1
ATOM 1868 C CA . GLY B 1 28 ? 20.75 0.344 6.891 1 97.25 28 GLY B CA 1
ATOM 1869 C C . GLY B 1 28 ? 19.969 1.321 7.734 1 97.25 28 GLY B C 1
ATOM 1870 O O . GLY B 1 28 ? 20.516 2.289 8.258 1 97.25 28 GLY B O 1
ATOM 1871 N N . HIS B 1 29 ? 18.688 1.213 7.754 1 98.25 29 HIS B N 1
ATOM 1872 C CA . HIS B 1 29 ? 17.797 2.004 8.602 1 98.25 29 HIS B CA 1
ATOM 1873 C C . HIS B 1 29 ? 16.531 1.229 8.938 1 98.25 29 HIS B C 1
ATOM 1875 O O . HIS B 1 29 ? 16.125 0.333 8.195 1 98.25 29 HIS B O 1
ATOM 1881 N N . LYS B 1 30 ? 15.867 1.573 10.008 1 98.12 30 LYS B N 1
ATOM 1882 C CA . LYS B 1 30 ? 14.578 1.009 10.391 1 98.12 30 LYS B CA 1
ATOM 1883 C C . LYS B 1 30 ? 13.445 1.632 9.578 1 98.12 30 LYS B C 1
ATOM 1885 O O . LYS B 1 30 ? 13.633 2.666 8.93 1 98.12 30 LYS B O 1
ATOM 1890 N N . SER B 1 31 ? 12.367 0.921 9.5 1 98.56 31 SER B N 1
ATOM 1891 C CA . SER B 1 31 ? 11.148 1.426 8.875 1 98.56 31 SER B CA 1
ATOM 1892 C C . SER B 1 31 ? 10.141 1.891 9.922 1 98.56 31 SER B C 1
ATOM 1894 O O . SER B 1 31 ? 10.078 1.342 11.023 1 98.56 31 SER B O 1
ATOM 1896 N N . ARG B 1 32 ? 9.336 2.949 9.586 1 98.56 32 ARG B N 1
ATOM 1897 C CA . ARG B 1 32 ? 8.383 3.539 10.516 1 98.56 32 ARG B CA 1
ATOM 1898 C C . ARG B 1 32 ? 7.281 4.289 9.773 1 98.56 32 ARG B C 1
ATOM 1900 O O . ARG B 1 32 ? 7.461 4.68 8.617 1 98.56 32 ARG B O 1
ATOM 1907 N N . MET B 1 33 ? 6.219 4.41 10.461 1 98.88 33 MET B N 1
ATOM 1908 C CA . MET B 1 33 ? 5.113 5.246 10 1 98.88 33 MET B CA 1
ATOM 1909 C C . MET B 1 33 ? 5.172 6.629 10.641 1 98.88 33 MET B C 1
ATOM 1911 O O . MET B 1 33 ? 5.211 6.746 11.867 1 98.88 33 MET B O 1
ATOM 1915 N N . ILE B 1 34 ? 5.262 7.676 9.859 1 98.88 34 ILE B N 1
ATOM 1916 C CA . ILE B 1 34 ? 5.148 9.062 10.312 1 98.88 34 ILE B CA 1
ATOM 1917 C C . ILE B 1 34 ? 3.818 9.648 9.844 1 98.88 34 ILE B C 1
ATOM 1919 O O . ILE B 1 34 ? 3.607 9.844 8.648 1 98.88 34 ILE B O 1
ATOM 1923 N N . TRP B 1 35 ? 2.936 9.922 10.727 1 98.81 35 TRP B N 1
ATOM 1924 C CA . TRP B 1 35 ? 1.562 10.32 10.438 1 98.81 35 TRP B CA 1
ATOM 1925 C C . TRP B 1 35 ? 1.367 11.82 10.656 1 98.81 35 TRP B C 1
ATOM 1927 O O . TRP B 1 35 ? 1.266 12.273 11.797 1 98.81 35 TRP B O 1
ATOM 1937 N N . PHE B 1 36 ? 1.3 12.57 9.578 1 98.81 36 PHE B N 1
ATOM 1938 C CA . PHE B 1 36 ? 1.028 14 9.641 1 98.81 36 PHE B CA 1
ATOM 1939 C C . PHE B 1 36 ? -0.471 14.266 9.695 1 98.81 36 PHE B C 1
ATOM 1941 O O . PHE B 1 36 ? -1.22 13.789 8.836 1 98.81 36 PHE B O 1
ATOM 1948 N N . THR B 1 37 ? -0.898 15 10.656 1 98.62 37 THR B N 1
ATOM 1949 C CA . THR B 1 37 ? -2.297 15.398 10.758 1 98.62 37 THR B CA 1
ATOM 1950 C C . THR B 1 37 ? -2.414 16.906 10.961 1 98.62 37 THR B C 1
ATOM 1952 O O . THR B 1 37 ? -1.46 17.562 11.391 1 98.62 37 THR B O 1
ATOM 1955 N N . GLY B 1 38 ? -3.543 17.484 10.578 1 97.81 38 GLY B N 1
ATOM 1956 C CA . GLY B 1 38 ? -3.814 18.906 10.641 1 97.81 38 GLY B CA 1
ATOM 1957 C C . GLY B 1 38 ? -4.879 19.359 9.656 1 97.81 38 GLY B C 1
ATOM 1958 O O . GLY B 1 38 ? -5.293 18.578 8.789 1 97.81 38 GLY B O 1
ATOM 1959 N N . LEU B 1 39 ? -5.273 20.547 9.773 1 96.38 39 LEU B N 1
ATOM 1960 C CA . LEU B 1 39 ? -6.328 21.109 8.938 1 96.38 39 LEU B CA 1
ATOM 1961 C C . LEU B 1 39 ? -5.867 21.234 7.488 1 96.38 39 LEU B C 1
ATOM 1963 O O . LEU B 1 39 ? -4.668 21.266 7.215 1 96.38 39 LEU B O 1
ATOM 1967 N N . SER B 1 40 ? -6.922 21.234 6.531 1 93.38 40 SER B N 1
ATOM 1968 C CA . SER B 1 40 ? -6.609 21.578 5.145 1 93.38 40 SER B CA 1
ATOM 1969 C C . SER B 1 40 ? -5.902 22.922 5.043 1 93.38 40 SER B C 1
ATOM 1971 O O . SER B 1 40 ? -6.312 23.891 5.684 1 93.38 40 SER B O 1
ATOM 1973 N N . GLY B 1 41 ? -4.777 22.922 4.359 1 93.56 41 GLY B N 1
ATOM 1974 C CA . GLY B 1 41 ? -4.059 24.188 4.199 1 93.56 41 GLY B CA 1
ATOM 1975 C C . GLY B 1 41 ? -3.016 24.422 5.273 1 93.56 41 GLY B C 1
ATOM 1976 O O . GLY B 1 41 ? -2.283 25.406 5.23 1 93.56 41 GLY B O 1
ATOM 1977 N N . SER B 1 42 ? -2.877 23.469 6.223 1 96.06 42 SER B N 1
ATOM 1978 C CA . SER B 1 42 ? -1.944 23.641 7.328 1 96.06 42 SER B CA 1
ATOM 1979 C C . SER B 1 42 ? -0.502 23.438 6.879 1 96.06 42 SER B C 1
ATOM 1981 O O . SER B 1 42 ? 0.434 23.828 7.582 1 96.06 42 SER B O 1
ATOM 1983 N N . GLY B 1 43 ? -0.307 22.734 5.762 1 95.12 43 GLY B N 1
ATOM 1984 C CA . GLY B 1 43 ? 1.035 22.531 5.242 1 95.12 43 GLY B CA 1
ATOM 1985 C C . GLY B 1 43 ? 1.503 21.094 5.348 1 95.12 43 GLY B C 1
ATOM 1986 O O . GLY B 1 43 ? 2.666 20.797 5.078 1 95.12 43 GLY B O 1
ATOM 1987 N N . LYS B 1 44 ? 0.642 20.141 5.68 1 95.75 44 LYS B N 1
ATOM 1988 C CA . LYS B 1 44 ? 0.993 18.734 5.871 1 95.75 44 LYS B CA 1
ATOM 1989 C C . LYS B 1 44 ? 1.739 18.188 4.656 1 95.75 44 LYS B C 1
ATOM 1991 O O . LYS B 1 44 ? 2.852 17.672 4.789 1 95.75 44 LYS B O 1
ATOM 1996 N N . SER B 1 45 ? 1.044 18.297 3.447 1 95.62 45 SER B N 1
ATOM 1997 C CA . SER B 1 45 ? 1.576 17.688 2.232 1 95.62 45 SER B CA 1
ATOM 1998 C C . SER B 1 45 ? 2.908 18.312 1.837 1 95.62 45 SER B C 1
ATOM 2000 O O . SER B 1 45 ? 3.836 17.609 1.433 1 95.62 45 SER B O 1
ATOM 2002 N N . THR B 1 46 ? 3.031 19.609 2.002 1 95.69 46 THR B N 1
ATOM 2003 C CA . THR B 1 46 ? 4.25 20.328 1.651 1 95.69 46 THR B CA 1
ATOM 2004 C C . THR B 1 46 ? 5.406 19.906 2.559 1 95.69 46 THR B C 1
ATOM 2006 O O . THR B 1 46 ? 6.508 19.625 2.082 1 95.69 46 THR B O 1
ATOM 2009 N N . ILE B 1 47 ? 5.148 19.859 3.82 1 98.06 47 ILE B N 1
ATOM 2010 C CA . ILE B 1 47 ? 6.184 19.5 4.785 1 98.06 47 ILE B CA 1
ATOM 2011 C C . ILE B 1 47 ? 6.57 18.031 4.605 1 98.06 47 ILE B C 1
ATOM 2013 O O . ILE B 1 47 ? 7.758 17.703 4.582 1 98.06 47 ILE B O 1
ATOM 2017 N N . ALA B 1 48 ? 5.574 17.156 4.492 1 98.44 48 ALA B N 1
ATOM 2018 C CA . ALA B 1 48 ? 5.852 15.727 4.297 1 98.44 48 ALA B CA 1
ATOM 2019 C C . ALA B 1 48 ? 6.711 15.5 3.061 1 98.44 48 ALA B C 1
ATOM 2021 O O . ALA B 1 48 ? 7.656 14.711 3.09 1 98.44 48 ALA B O 1
ATOM 2022 N N . ASN B 1 49 ? 6.395 16.203 2.018 1 98.06 49 ASN B N 1
ATOM 2023 C CA . ASN B 1 49 ? 7.148 16.078 0.775 1 98.06 49 ASN B CA 1
ATOM 2024 C C . ASN B 1 49 ? 8.578 16.578 0.934 1 98.06 49 ASN B C 1
ATOM 2026 O O . ASN B 1 49 ? 9.516 15.977 0.398 1 98.06 49 ASN B O 1
ATOM 2030 N N . ALA B 1 50 ? 8.711 17.672 1.59 1 98.44 50 ALA B N 1
ATOM 2031 C CA . ALA B 1 50 ? 10.039 18.203 1.841 1 98.44 50 ALA B CA 1
ATOM 2032 C C . ALA B 1 50 ? 10.859 17.266 2.715 1 98.44 50 ALA B C 1
ATOM 2034 O O . ALA B 1 50 ? 12.055 17.047 2.465 1 98.44 50 ALA B O 1
ATOM 2035 N N . VAL B 1 51 ? 10.227 16.719 3.771 1 98.75 51 VAL B N 1
ATOM 2036 C CA . VAL B 1 51 ? 10.883 15.742 4.629 1 98.75 51 VAL B CA 1
ATOM 2037 C C . VAL B 1 51 ? 11.305 14.531 3.805 1 98.75 51 VAL B C 1
ATOM 2039 O O . VAL B 1 51 ? 12.43 14.039 3.939 1 98.75 51 VAL B O 1
ATOM 2042 N N . GLN B 1 52 ? 10.43 14.047 2.924 1 98.75 52 GLN B N 1
ATOM 2043 C CA . GLN B 1 52 ? 10.75 12.922 2.045 1 98.75 52 GLN B CA 1
ATOM 2044 C C . GLN B 1 52 ? 11.992 13.203 1.216 1 98.75 52 GLN B C 1
ATOM 2046 O O . GLN B 1 52 ? 12.883 12.352 1.104 1 98.75 52 GLN B O 1
ATOM 2051 N N . ALA B 1 53 ? 12.039 14.398 0.633 1 98.56 53 ALA B N 1
ATOM 2052 C CA . ALA B 1 53 ? 13.164 14.758 -0.222 1 98.56 53 ALA B CA 1
ATOM 2053 C C . ALA B 1 53 ? 14.477 14.703 0.552 1 98.56 53 ALA B C 1
ATOM 2055 O O . ALA B 1 53 ? 15.484 14.188 0.05 1 98.56 53 ALA B O 1
ATOM 2056 N N . GLU B 1 54 ? 14.469 15.227 1.731 1 98.69 54 GLU B N 1
ATOM 2057 C CA . GLU B 1 54 ? 15.68 15.25 2.547 1 98.69 54 GLU B CA 1
ATOM 2058 C C . GLU B 1 54 ? 16.094 13.836 2.967 1 98.69 54 GLU B C 1
ATOM 2060 O O . GLU B 1 54 ? 17.281 13.508 2.973 1 98.69 54 GLU B O 1
ATOM 2065 N N . LEU B 1 55 ? 15.117 13.008 3.352 1 98.81 55 LEU B N 1
ATOM 2066 C CA . LEU B 1 55 ? 15.406 11.617 3.713 1 9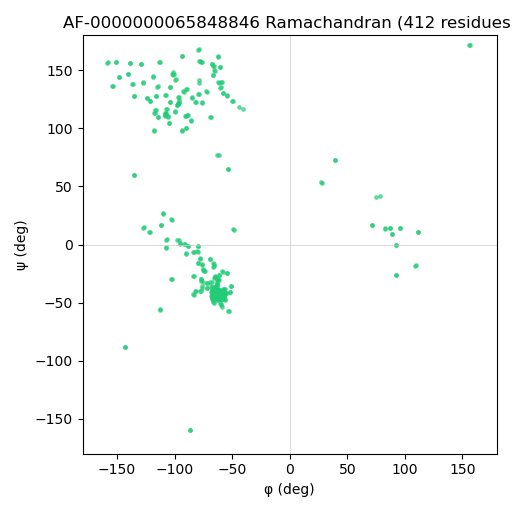8.81 55 LEU B CA 1
ATOM 2067 C C . LEU B 1 55 ? 15.961 10.852 2.52 1 98.81 55 LEU B C 1
ATOM 2069 O O . LEU B 1 55 ? 16.938 10.102 2.658 1 98.81 55 LEU B O 1
ATOM 2073 N N . PHE B 1 56 ? 15.328 11.078 1.371 1 98.75 56 PHE B N 1
ATOM 2074 C CA . PHE B 1 56 ? 15.758 10.391 0.158 1 98.75 56 PHE B CA 1
ATOM 2075 C C . PHE B 1 56 ? 17.203 10.734 -0.178 1 98.75 56 PHE B C 1
ATOM 2077 O O . PHE B 1 56 ? 17.984 9.859 -0.56 1 98.75 56 PHE B O 1
ATOM 2084 N N . LYS B 1 57 ? 17.547 11.992 -0.021 1 98.19 57 LYS B N 1
ATOM 2085 C CA . LYS B 1 57 ? 18.922 12.438 -0.272 1 98.19 57 LYS B CA 1
ATOM 2086 C C . LYS B 1 57 ? 19.922 11.688 0.607 1 98.19 57 LYS B C 1
ATOM 2088 O O . LYS B 1 57 ? 21.078 11.523 0.237 1 98.19 57 LYS B O 1
ATOM 2093 N N . ARG B 1 58 ? 19.469 11.18 1.683 1 97.94 58 ARG B N 1
ATOM 2094 C CA . ARG B 1 58 ? 20.312 10.508 2.654 1 97.94 58 ARG B CA 1
ATOM 2095 C C . ARG B 1 58 ? 20.297 8.992 2.453 1 97.94 58 ARG B C 1
ATOM 2097 O O . ARG B 1 58 ? 20.812 8.242 3.283 1 97.94 58 ARG B O 1
ATOM 2104 N N . GLY B 1 59 ? 19.625 8.539 1.443 1 97.62 59 GLY B N 1
ATOM 2105 C CA . GLY B 1 59 ? 19.609 7.125 1.1 1 97.62 59 GLY B CA 1
ATOM 2106 C C . GLY B 1 59 ? 18.516 6.344 1.811 1 97.62 59 GLY B C 1
ATOM 2107 O O . GLY B 1 59 ? 18.516 5.113 1.798 1 97.62 59 GLY B O 1
ATOM 2108 N N . ILE B 1 60 ? 17.641 7.059 2.471 1 98.62 60 ILE B N 1
ATOM 2109 C CA . ILE B 1 60 ? 16.547 6.402 3.188 1 98.62 60 ILE B CA 1
ATOM 2110 C C . ILE B 1 60 ? 15.453 6.008 2.207 1 98.62 60 ILE B C 1
ATOM 2112 O O . ILE B 1 60 ? 15.07 6.805 1.345 1 98.62 60 ILE B O 1
ATOM 2116 N N . GLN B 1 61 ? 15 4.727 2.254 1 98.69 61 GLN B N 1
ATOM 2117 C CA . GLN B 1 61 ? 13.805 4.316 1.531 1 98.69 61 GLN B CA 1
ATOM 2118 C C . GLN B 1 61 ? 12.555 4.945 2.141 1 98.69 61 GLN B C 1
ATOM 2120 O O . GLN B 1 61 ? 12.164 4.609 3.262 1 98.69 61 GLN B O 1
ATOM 2125 N N . VAL B 1 62 ? 11.938 5.902 1.413 1 98.81 62 VAL B N 1
ATOM 2126 C CA . VAL B 1 62 ? 10.859 6.711 1.983 1 98.81 62 VAL B CA 1
ATOM 2127 C C . VAL B 1 62 ? 9.773 6.93 0.938 1 98.81 62 VAL B C 1
ATOM 2129 O O . VAL B 1 62 ? 10.055 6.984 -0.261 1 98.81 62 VAL B O 1
ATOM 2132 N N . TYR B 1 63 ? 8.539 7 1.366 1 98.81 63 TYR B N 1
ATOM 2133 C CA . TYR B 1 63 ? 7.41 7.234 0.47 1 98.81 63 TYR B CA 1
ATOM 2134 C C . TYR B 1 63 ? 6.305 8.008 1.178 1 98.81 63 TYR B C 1
ATOM 2136 O O . TYR B 1 63 ? 6.074 7.82 2.375 1 98.81 63 TYR B O 1
ATOM 2144 N N . VAL B 1 64 ? 5.617 8.898 0.433 1 98.75 64 VAL B N 1
ATOM 2145 C CA . VAL B 1 64 ? 4.539 9.703 0.994 1 98.75 64 VAL B CA 1
ATOM 2146 C C . VAL B 1 64 ? 3.191 9.141 0.545 1 98.75 64 VAL B C 1
ATOM 2148 O O . VAL B 1 64 ? 2.957 8.953 -0.651 1 98.75 64 VAL B O 1
ATOM 2151 N N . LEU B 1 65 ? 2.355 8.797 1.466 1 98.44 65 LEU B N 1
ATOM 2152 C CA . LEU B 1 65 ? 0.94 8.531 1.24 1 98.44 65 LEU B CA 1
ATOM 2153 C C . LEU B 1 65 ? 0.105 9.789 1.477 1 98.44 65 LEU B C 1
ATOM 2155 O O . LEU B 1 65 ? -0.244 10.102 2.617 1 98.44 65 LEU B O 1
ATOM 2159 N N . ASP B 1 66 ? -0.2 10.453 0.422 1 96.75 66 ASP B N 1
ATOM 2160 C CA . ASP B 1 66 ? -0.954 11.703 0.494 1 96.75 66 ASP B CA 1
ATOM 2161 C C . ASP B 1 66 ? -2.457 11.438 0.44 1 96.75 66 ASP B C 1
ATOM 2163 O O . ASP B 1 66 ? -2.936 10.711 -0.437 1 96.75 66 ASP B O 1
ATOM 2167 N N . GLY B 1 67 ? -3.145 12.07 1.298 1 94.06 67 GLY B N 1
ATOM 2168 C CA . GLY B 1 67 ? -4.574 11.836 1.415 1 94.06 67 GLY B CA 1
ATOM 2169 C C . GLY B 1 67 ? -5.336 12.148 0.141 1 94.06 67 GLY B C 1
ATOM 2170 O O . GLY B 1 67 ? -6.23 11.398 -0.255 1 94.06 67 GLY B O 1
ATOM 2171 N N . ASP B 1 68 ? -5.039 13.195 -0.489 1 91.5 68 ASP B N 1
ATOM 2172 C CA . ASP B 1 68 ? -5.699 13.555 -1.738 1 91.5 68 ASP B CA 1
ATOM 2173 C C . ASP B 1 68 ? -5.336 12.578 -2.855 1 91.5 68 ASP B C 1
ATOM 2175 O O . ASP B 1 68 ? -6.199 12.172 -3.639 1 91.5 68 ASP B O 1
ATOM 2179 N N . ASN B 1 69 ? -4.078 12.188 -2.924 1 93.94 69 ASN B N 1
ATOM 2180 C CA . ASN B 1 69 ? -3.631 11.266 -3.965 1 93.94 69 ASN B CA 1
ATOM 2181 C C . ASN B 1 69 ? -4.281 9.891 -3.82 1 93.94 69 ASN B C 1
ATOM 2183 O O . ASN B 1 69 ? -4.633 9.258 -4.816 1 93.94 69 ASN B O 1
ATOM 2187 N N . LEU B 1 70 ? -4.418 9.43 -2.588 1 97.06 70 LEU B N 1
ATOM 2188 C CA . LEU B 1 70 ? -5.039 8.133 -2.336 1 97.06 70 LEU B CA 1
ATOM 2189 C C . LEU B 1 70 ? -6.48 8.109 -2.836 1 97.06 70 LEU B C 1
ATOM 2191 O O . LEU B 1 70 ? -6.988 7.062 -3.236 1 97.06 70 LEU B O 1
ATOM 2195 N N . ARG B 1 71 ? -7.105 9.266 -2.887 1 95 71 ARG B N 1
ATOM 2196 C CA . ARG B 1 71 ? -8.5 9.359 -3.299 1 95 71 ARG B CA 1
ATOM 2197 C C . ARG B 1 71 ? -8.625 9.312 -4.816 1 95 71 ARG B C 1
ATOM 2199 O O . ARG B 1 71 ? -9.734 9.18 -5.348 1 95 71 ARG B O 1
ATOM 2206 N N . HIS B 1 72 ? -7.559 9.32 -5.504 1 94.56 72 HIS B N 1
ATOM 2207 C CA . HIS B 1 72 ? -7.57 9.133 -6.949 1 94.56 72 HIS B CA 1
ATOM 2208 C C . HIS B 1 72 ? -7.453 7.656 -7.316 1 94.56 72 HIS B C 1
ATOM 2210 O O . HIS B 1 72 ? -7.684 7.277 -8.469 1 94.56 72 HIS B O 1
ATOM 2216 N N . GLY B 1 73 ? -7.207 6.785 -6.406 1 95.69 73 GLY B N 1
ATOM 2217 C CA . GLY B 1 73 ? -6.996 5.371 -6.672 1 95.69 73 GLY B CA 1
ATOM 2218 C C . GLY B 1 73 ? -7.582 4.469 -5.602 1 95.69 73 GLY B C 1
ATOM 2219 O O . GLY B 1 73 ? -8.766 4.145 -5.637 1 95.69 73 GLY B O 1
ATOM 2220 N N . LEU B 1 74 ? -6.805 4.184 -4.555 1 97.62 74 LEU B N 1
ATOM 2221 C CA . LEU B 1 74 ? -7.168 3.23 -3.512 1 97.62 74 LEU B CA 1
ATOM 2222 C C . LEU B 1 74 ? -8.484 3.623 -2.854 1 97.62 74 LEU B C 1
ATOM 2224 O O . LEU B 1 74 ? -9.359 2.775 -2.645 1 97.62 74 LEU B O 1
ATOM 2228 N N . ASN B 1 75 ? -8.594 4.941 -2.6 1 97.62 75 ASN B N 1
ATOM 2229 C CA . ASN B 1 75 ? -9.742 5.398 -1.824 1 97.62 75 ASN B CA 1
ATOM 2230 C C . ASN B 1 75 ? -10.719 6.199 -2.684 1 97.62 75 ASN B C 1
ATOM 2232 O O . ASN B 1 75 ? -11.43 7.066 -2.176 1 97.62 75 ASN B O 1
ATOM 2236 N N . ALA B 1 76 ? -10.734 5.93 -4.012 1 95.44 76 ALA B N 1
ATOM 2237 C CA . ALA B 1 76 ? -11.578 6.66 -4.953 1 95.44 76 ALA B CA 1
ATOM 2238 C C . ALA B 1 76 ? -13.055 6.395 -4.691 1 95.44 76 ALA B C 1
ATOM 2240 O O . ALA B 1 76 ? -13.922 7.16 -5.129 1 95.44 76 ALA B O 1
ATOM 2241 N N . ASP B 1 77 ? -13.359 5.34 -3.99 1 94.88 77 ASP B N 1
ATOM 2242 C CA . ASP B 1 77 ? -14.742 4.945 -3.73 1 94.88 77 ASP B CA 1
ATOM 2243 C C . ASP B 1 77 ? -15.273 5.609 -2.463 1 94.88 77 ASP B C 1
ATOM 2245 O O . ASP B 1 77 ? -16.453 5.465 -2.125 1 94.88 77 ASP B O 1
ATOM 2249 N N . LEU B 1 78 ? -14.461 6.402 -1.758 1 94.62 78 LEU B N 1
ATOM 2250 C CA . LEU B 1 78 ? -14.844 6.969 -0.47 1 94.62 78 LEU B CA 1
ATOM 2251 C C . LEU B 1 78 ? -15.211 8.445 -0.611 1 94.62 78 LEU B C 1
ATOM 2253 O O . LEU B 1 78 ? -14.469 9.211 -1.231 1 94.62 78 LEU B O 1
ATOM 2257 N N . SER B 1 79 ? -16.25 8.867 -0.013 1 91.88 79 SER B N 1
ATOM 2258 C CA . SER B 1 79 ? -16.656 10.266 0.063 1 91.88 79 SER B CA 1
ATOM 2259 C C . SER B 1 79 ? -15.984 10.969 1.241 1 91.88 79 SER B C 1
ATOM 2261 O O . SER B 1 79 ? -14.938 10.531 1.715 1 91.88 79 SER B O 1
ATOM 2263 N N . PHE B 1 80 ? -16.594 12.109 1.655 1 88.62 80 PHE B N 1
ATOM 2264 C CA . PHE B 1 80 ? -16.047 12.859 2.781 1 88.62 80 PHE B CA 1
ATOM 2265 C C . PHE B 1 80 ? -16.984 12.781 3.984 1 88.62 80 PHE B C 1
ATOM 2267 O O . PHE B 1 80 ? -16.891 13.594 4.902 1 88.62 80 PHE B O 1
ATOM 2274 N N . SER B 1 81 ? -17.891 11.805 3.936 1 88.88 81 SER B N 1
ATOM 2275 C CA . SER B 1 81 ? -18.672 11.539 5.148 1 88.88 81 SER B CA 1
ATOM 2276 C C . SER B 1 81 ? -17.766 11.102 6.293 1 88.88 81 SER B C 1
ATOM 2278 O O . SER B 1 81 ? -16.609 10.703 6.066 1 88.88 81 SER B O 1
ATOM 2280 N N . MET B 1 82 ? -18.266 11.18 7.492 1 87.69 82 MET B N 1
ATOM 2281 C CA . MET B 1 82 ? -17.469 10.789 8.648 1 87.69 82 MET B CA 1
ATOM 2282 C C . MET B 1 82 ? -17.078 9.312 8.57 1 87.69 82 MET B C 1
ATOM 2284 O O . MET B 1 82 ? -15.953 8.938 8.891 1 87.69 82 MET B O 1
ATOM 2288 N N . GLU B 1 83 ? -18.031 8.477 8.141 1 92.81 83 GLU B N 1
ATOM 2289 C CA . GLU B 1 83 ? -17.766 7.051 7.988 1 92.81 83 GLU B CA 1
ATOM 2290 C C . GLU B 1 83 ? -16.688 6.801 6.93 1 92.81 83 GLU B C 1
ATOM 2292 O O . GLU B 1 83 ? -15.812 5.961 7.113 1 92.81 83 GLU B O 1
ATOM 2297 N N . ASP B 1 84 ? -16.75 7.512 5.855 1 93.81 84 ASP B N 1
ATOM 2298 C CA . ASP B 1 84 ? -15.789 7.344 4.77 1 93.81 84 ASP B CA 1
ATOM 2299 C C . ASP B 1 84 ? -14.422 7.891 5.16 1 93.81 84 ASP B C 1
ATOM 2301 O O . ASP B 1 84 ? -13.391 7.355 4.742 1 93.81 84 ASP B O 1
ATOM 2305 N N . ARG B 1 85 ? -14.43 8.938 5.969 1 92.94 85 ARG B N 1
ATOM 2306 C CA . ARG B 1 85 ? -13.164 9.461 6.465 1 92.94 85 ARG B CA 1
ATOM 2307 C C . ARG B 1 85 ? -12.492 8.469 7.402 1 92.94 85 ARG B C 1
ATOM 2309 O O . ARG B 1 85 ? -11.266 8.312 7.379 1 92.94 85 ARG B O 1
ATOM 2316 N N . LYS B 1 86 ? -13.328 7.816 8.203 1 94.75 86 LYS B N 1
ATOM 2317 C CA . LYS B 1 86 ? -12.805 6.762 9.062 1 94.75 86 LYS B CA 1
ATOM 2318 C C . LYS B 1 86 ? -12.188 5.633 8.242 1 94.75 86 LYS B C 1
ATOM 2320 O O . LYS B 1 86 ? -11.102 5.148 8.562 1 94.75 86 LYS B O 1
ATOM 2325 N N . GLU B 1 87 ? -12.898 5.219 7.223 1 96.69 87 GLU B N 1
ATOM 2326 C CA . GLU B 1 87 ? -12.398 4.152 6.359 1 96.69 87 GLU B CA 1
ATOM 2327 C C . GLU B 1 87 ? -11.148 4.59 5.605 1 96.69 87 GLU B C 1
ATOM 2329 O O . GLU B 1 87 ? -10.234 3.787 5.387 1 96.69 87 GLU B O 1
ATOM 2334 N N . ASN B 1 88 ? -11.078 5.863 5.18 1 97.25 88 ASN B N 1
ATOM 2335 C CA . ASN B 1 88 ? -9.891 6.426 4.555 1 97.25 88 ASN B CA 1
ATOM 2336 C C . ASN B 1 88 ? -8.664 6.293 5.461 1 97.25 88 ASN B C 1
ATOM 2338 O O . ASN B 1 88 ? -7.586 5.926 5 1 97.25 88 ASN B O 1
ATOM 2342 N N . ILE B 1 89 ? -8.867 6.59 6.703 1 97.88 89 ILE B N 1
ATOM 2343 C CA . ILE B 1 89 ? -7.797 6.512 7.688 1 97.88 89 ILE B CA 1
ATOM 2344 C C . ILE B 1 89 ? -7.398 5.051 7.902 1 97.88 89 ILE B C 1
ATOM 2346 O O . ILE B 1 89 ? -6.207 4.723 7.914 1 97.88 89 ILE B O 1
ATOM 2350 N N . ARG B 1 90 ? -8.352 4.156 8.016 1 97.75 90 ARG B N 1
ATOM 2351 C CA . ARG B 1 90 ? -8.078 2.736 8.219 1 97.75 90 ARG B CA 1
ATOM 2352 C C . ARG B 1 90 ? -7.254 2.164 7.074 1 97.75 90 ARG B C 1
ATOM 2354 O O . ARG B 1 90 ? -6.238 1.5 7.301 1 97.75 90 ARG B O 1
ATOM 2361 N N . ARG B 1 91 ? -7.688 2.391 5.836 1 98.62 91 ARG B N 1
ATOM 2362 C CA . ARG B 1 91 ? -6.988 1.852 4.676 1 98.62 91 ARG B CA 1
ATOM 2363 C C . ARG B 1 91 ? -5.578 2.422 4.57 1 98.62 91 ARG B C 1
ATOM 2365 O O . ARG B 1 91 ? -4.633 1.7 4.242 1 98.62 91 ARG B O 1
ATOM 2372 N N . THR B 1 92 ? -5.473 3.732 4.855 1 98.69 92 THR B N 1
ATOM 2373 C CA . THR B 1 92 ? -4.152 4.352 4.812 1 98.69 92 THR B CA 1
ATOM 2374 C C . THR B 1 92 ? -3.217 3.703 5.828 1 98.69 92 THR B C 1
ATOM 2376 O O . THR B 1 92 ? -2.064 3.398 5.512 1 98.69 92 THR B O 1
ATOM 2379 N N . ALA B 1 93 ? -3.736 3.459 7.008 1 98.62 93 ALA B N 1
ATOM 2380 C CA . ALA B 1 93 ? -2.928 2.824 8.047 1 98.62 93 ALA B CA 1
ATOM 2381 C C . ALA B 1 93 ? -2.523 1.411 7.641 1 98.62 93 ALA B C 1
ATOM 2383 O O . ALA B 1 93 ? -1.375 1.007 7.832 1 98.62 93 ALA B O 1
ATOM 2384 N N . GLU B 1 94 ? -3.398 0.656 7.066 1 98.56 94 GLU B N 1
ATOM 2385 C CA . GLU B 1 94 ? -3.109 -0.711 6.645 1 98.56 94 GLU B CA 1
ATOM 2386 C C . GLU B 1 94 ? -2.068 -0.733 5.527 1 98.56 94 GLU B C 1
ATOM 2388 O O . GLU B 1 94 ? -1.187 -1.595 5.512 1 98.56 94 GLU B O 1
ATOM 2393 N N . VAL B 1 95 ? -2.209 0.194 4.613 1 98.69 95 VAL B N 1
ATOM 2394 C CA . VAL B 1 95 ? -1.223 0.295 3.543 1 98.69 95 VAL B CA 1
ATOM 2395 C C . VAL B 1 95 ? 0.125 0.722 4.121 1 98.69 95 VAL B C 1
ATOM 2397 O O . VAL B 1 95 ? 1.17 0.199 3.727 1 98.69 95 VAL B O 1
ATOM 2400 N N . GLY B 1 96 ? 0.064 1.721 5.004 1 98.75 96 GLY B N 1
ATOM 2401 C CA . GLY B 1 96 ? 1.282 2.111 5.699 1 98.75 96 GLY B CA 1
ATOM 2402 C C . GLY B 1 96 ? 1.989 0.945 6.363 1 98.75 96 GLY B C 1
ATOM 2403 O O . GLY B 1 96 ? 3.217 0.845 6.309 1 98.75 96 GLY B O 1
ATOM 2404 N N . LYS B 1 97 ? 1.222 0.068 6.957 1 98.38 97 LYS B N 1
ATOM 2405 C CA . LYS B 1 97 ? 1.775 -1.114 7.609 1 98.38 97 LYS B CA 1
ATOM 2406 C C . LYS B 1 97 ? 2.504 -2.006 6.609 1 98.38 97 LYS B C 1
ATOM 2408 O O . LYS B 1 97 ? 3.555 -2.568 6.922 1 98.38 97 LYS B O 1
ATOM 2413 N N . LEU B 1 98 ? 1.952 -2.197 5.449 1 98.44 98 LEU B N 1
ATOM 2414 C CA . LEU B 1 98 ? 2.605 -2.975 4.402 1 98.44 98 LEU B CA 1
ATOM 2415 C C . LEU B 1 98 ? 3.924 -2.33 3.988 1 98.44 98 LEU B C 1
ATOM 2417 O O . LEU B 1 98 ? 4.93 -3.023 3.812 1 98.44 98 LEU B O 1
ATOM 2421 N N . PHE B 1 99 ? 3.932 -0.989 3.85 1 98.75 99 PHE B N 1
ATOM 2422 C CA . PHE B 1 99 ? 5.141 -0.262 3.484 1 98.75 99 PHE B CA 1
ATOM 2423 C C . PHE B 1 99 ? 6.203 -0.396 4.566 1 98.75 99 PHE B C 1
ATOM 2425 O O . PHE B 1 99 ? 7.383 -0.584 4.266 1 98.75 99 PHE B O 1
ATOM 2432 N N . VAL B 1 100 ? 5.789 -0.272 5.797 1 98.75 100 VAL B N 1
ATOM 2433 C CA . VAL B 1 100 ? 6.719 -0.416 6.914 1 98.75 100 VAL B CA 1
ATOM 2434 C C . VAL B 1 100 ? 7.305 -1.826 6.918 1 98.75 100 VAL B C 1
ATOM 2436 O O . VAL B 1 100 ? 8.508 -2.004 7.117 1 98.75 100 VAL B O 1
ATOM 2439 N N . ASP B 1 101 ? 6.473 -2.824 6.676 1 98.25 101 ASP B N 1
ATOM 2440 C CA . ASP B 1 101 ? 6.953 -4.199 6.578 1 98.25 101 ASP B CA 1
ATOM 2441 C C . ASP B 1 101 ? 7.922 -4.367 5.41 1 98.25 101 ASP B C 1
ATOM 2443 O O . ASP B 1 101 ? 8.844 -5.184 5.473 1 98.25 101 ASP B O 1
ATOM 2447 N N . ALA B 1 102 ? 7.723 -3.586 4.395 1 98.5 102 ALA B N 1
ATOM 2448 C CA . ALA B 1 102 ? 8.578 -3.627 3.209 1 98.5 102 ALA B CA 1
ATOM 2449 C C . ALA B 1 102 ? 9.883 -2.865 3.445 1 98.5 102 ALA B C 1
ATOM 2451 O O . ALA B 1 102 ? 10.703 -2.74 2.537 1 98.5 102 ALA B O 1
ATOM 2452 N N . GLY B 1 103 ? 10.047 -2.26 4.645 1 98.44 103 GLY B N 1
ATOM 2453 C CA . GLY B 1 103 ? 11.312 -1.658 5.016 1 98.44 103 GLY B CA 1
ATOM 2454 C C . GLY B 1 103 ? 11.375 -0.169 4.738 1 98.44 103 GLY B C 1
ATOM 2455 O O . GLY B 1 103 ? 12.453 0.423 4.727 1 98.44 103 GLY B O 1
ATOM 2456 N N . LEU B 1 104 ? 10.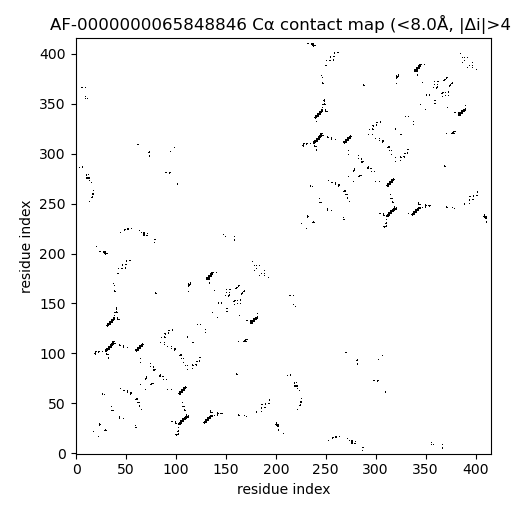211 0.469 4.48 1 98.81 104 LEU B N 1
ATOM 2457 C CA . LEU B 1 104 ? 10.203 1.88 4.109 1 98.81 104 LEU B CA 1
ATOM 2458 C C . LEU B 1 104 ? 9.812 2.754 5.293 1 98.81 104 LEU B C 1
ATOM 2460 O O . LEU B 1 104 ? 9.031 2.33 6.152 1 98.81 104 LEU B O 1
ATOM 2464 N N . VAL B 1 105 ? 10.398 3.963 5.363 1 98.88 105 VAL B N 1
ATOM 2465 C CA . VAL B 1 105 ? 9.805 5.055 6.129 1 98.88 105 VAL B CA 1
ATOM 2466 C C . VAL B 1 105 ? 8.625 5.648 5.363 1 98.88 105 VAL B C 1
ATOM 2468 O O . VAL B 1 105 ? 8.781 6.082 4.219 1 98.88 105 VAL B O 1
ATOM 2471 N N . VAL B 1 106 ? 7.5 5.641 5.949 1 98.81 106 VAL B N 1
ATOM 2472 C CA . VAL B 1 106 ? 6.297 6.086 5.254 1 98.81 106 VAL B CA 1
ATOM 2473 C C . VAL B 1 106 ? 5.738 7.336 5.934 1 98.81 106 VAL B C 1
ATOM 2475 O O . VAL B 1 106 ? 5.59 7.367 7.156 1 98.81 106 VAL B O 1
ATOM 2478 N N . LEU B 1 107 ? 5.5 8.375 5.152 1 98.88 107 LEU B N 1
ATOM 2479 C CA . LEU B 1 107 ? 4.879 9.609 5.617 1 98.88 107 LEU B CA 1
ATOM 2480 C C . LEU B 1 107 ? 3.439 9.711 5.129 1 98.88 107 LEU B C 1
ATOM 2482 O O . LEU B 1 107 ? 3.191 9.781 3.924 1 98.88 107 LEU B O 1
ATOM 2486 N N . ALA B 1 108 ? 2.514 9.602 6.004 1 98.69 108 ALA B N 1
ATOM 2487 C CA . ALA B 1 108 ? 1.116 9.82 5.637 1 98.69 108 ALA B CA 1
ATOM 2488 C C . ALA B 1 108 ? 0.678 11.242 5.98 1 98.69 108 ALA B C 1
ATOM 2490 O O . ALA B 1 108 ? 0.92 11.727 7.09 1 98.69 108 ALA B O 1
ATOM 2491 N N . ALA B 1 109 ? 0.149 11.906 5.039 1 98.06 109 ALA B N 1
ATOM 2492 C CA . ALA B 1 109 ? -0.342 13.266 5.238 1 98.06 109 ALA B CA 1
ATOM 2493 C C . ALA B 1 109 ? -1.846 13.352 4.988 1 98.06 109 ALA B C 1
ATOM 2495 O O . ALA B 1 109 ? -2.287 13.43 3.84 1 98.06 109 ALA B O 1
ATOM 2496 N N . LEU B 1 110 ? -2.631 13.312 5.996 1 95.94 110 LEU B N 1
ATOM 2497 C CA . LEU B 1 110 ? -4.086 13.383 5.938 1 95.94 110 LEU B CA 1
ATOM 2498 C C . LEU B 1 110 ? -4.633 14.273 7.055 1 95.94 110 LEU B C 1
ATOM 2500 O O . LEU B 1 110 ? -3.977 14.453 8.086 1 95.94 110 LEU B O 1
ATOM 2504 N N . ILE B 1 111 ? -5.824 14.812 6.852 1 96.12 111 ILE B N 1
ATOM 2505 C CA . ILE B 1 111 ? -6.445 15.641 7.879 1 96.12 111 ILE B CA 1
ATOM 2506 C C . ILE B 1 111 ? -6.656 14.812 9.148 1 96.12 111 ILE B C 1
ATOM 2508 O O . ILE B 1 111 ? -6.242 15.211 10.234 1 96.12 111 ILE B O 1
ATOM 2512 N N . SER B 1 112 ? -7.199 13.562 9.07 1 96.88 112 SER B N 1
ATOM 2513 C CA . SER B 1 112 ? -7.48 12.648 10.164 1 96.88 112 SER B CA 1
ATOM 2514 C C . SER B 1 112 ? -8.031 13.391 11.383 1 96.88 112 SER B C 1
ATOM 2516 O O . SER B 1 112 ? -7.387 13.43 12.43 1 96.88 112 SER B O 1
ATOM 2518 N N . PRO B 1 113 ? -9.234 13.836 11.305 1 96.12 113 PRO B N 1
ATOM 2519 C CA . PRO B 1 113 ? -9.75 14.844 12.227 1 96.12 113 PRO B CA 1
ATOM 2520 C C . PRO B 1 113 ? -10.156 14.258 13.578 1 96.12 113 PRO B C 1
ATOM 2522 O O . PRO B 1 113 ? -10.344 15 14.547 1 96.12 113 PRO B O 1
ATOM 2525 N N . VAL B 1 114 ? -10.328 12.961 13.727 1 96 114 VAL B N 1
ATOM 2526 C CA . VAL B 1 114 ? -10.891 12.375 14.938 1 96 114 VAL B CA 1
ATOM 2527 C C . VAL B 1 114 ? -9.789 11.648 15.719 1 96 114 VAL B C 1
ATOM 2529 O O . VAL B 1 114 ? -9.109 10.773 15.18 1 96 114 VAL B O 1
ATOM 2532 N N . GLU B 1 115 ? -9.648 11.922 16.953 1 96.56 115 GLU B N 1
ATOM 2533 C CA . GLU B 1 115 ? -8.594 11.383 17.797 1 96.56 115 GLU B CA 1
ATOM 2534 C C . GLU B 1 115 ? -8.672 9.859 17.875 1 96.56 115 GLU B C 1
ATOM 2536 O O . GLU B 1 115 ? -7.652 9.172 17.75 1 96.56 115 GLU B O 1
ATOM 2541 N N . GLU B 1 116 ? -9.836 9.398 18.094 1 96.38 116 GLU B N 1
ATOM 2542 C CA . GLU B 1 116 ? -10.031 7.953 18.219 1 96.38 116 GLU B CA 1
ATOM 2543 C C . GLU B 1 116 ? -9.531 7.223 16.969 1 96.38 116 GLU B C 1
ATOM 2545 O O . GLU B 1 116 ? -8.969 6.129 17.078 1 96.38 116 GLU B O 1
ATOM 2550 N N . GLU B 1 117 ? -9.742 7.809 15.812 1 96.5 117 GLU B N 1
ATOM 2551 C CA . GLU B 1 117 ? -9.32 7.191 14.562 1 96.5 117 GLU B CA 1
ATOM 2552 C C . GLU B 1 117 ? -7.801 7.227 14.414 1 96.5 117 GLU B C 1
ATOM 2554 O O . GLU B 1 117 ? -7.199 6.293 13.875 1 96.5 117 GLU B O 1
ATOM 2559 N N . ARG B 1 118 ? -7.18 8.312 14.859 1 97.88 118 ARG B N 1
ATOM 2560 C CA . ARG B 1 118 ? -5.723 8.383 14.844 1 97.88 118 ARG B CA 1
ATOM 2561 C C . ARG B 1 118 ? -5.113 7.355 15.789 1 97.88 118 ARG B C 1
ATOM 2563 O O . ARG B 1 118 ? -4.09 6.742 15.469 1 97.88 118 ARG B O 1
ATOM 2570 N N . GLN B 1 119 ? -5.742 7.148 16.922 1 97.25 119 GLN B N 1
ATOM 2571 C CA . GLN B 1 119 ? -5.273 6.137 17.859 1 97.25 119 GLN B CA 1
ATOM 2572 C C . GLN B 1 119 ? -5.434 4.73 17.297 1 97.25 119 GLN B C 1
ATOM 2574 O O . GLN B 1 119 ? -4.586 3.865 17.516 1 97.25 119 GLN B O 1
ATOM 2579 N N . ARG B 1 120 ? -6.516 4.539 16.625 1 96.81 120 ARG B N 1
ATOM 2580 C CA . ARG B 1 120 ? -6.715 3.252 15.969 1 96.81 120 ARG B CA 1
ATOM 2581 C C . ARG B 1 120 ? -5.637 3.004 14.922 1 96.81 120 ARG B C 1
ATOM 2583 O O . ARG B 1 120 ? -5.133 1.887 14.789 1 96.81 120 ARG B O 1
ATOM 2590 N N . ALA B 1 121 ? -5.32 4.02 14.148 1 97.75 121 ALA B N 1
ATOM 2591 C CA . ALA B 1 121 ? -4.238 3.904 13.18 1 97.75 121 ALA B CA 1
ATOM 2592 C C . ALA B 1 121 ? -2.92 3.557 13.867 1 97.75 121 ALA B C 1
ATOM 2594 O O . ALA B 1 121 ? -2.221 2.631 13.445 1 97.75 121 ALA B O 1
ATOM 2595 N N . ARG B 1 122 ? -2.6 4.25 14.93 1 97.75 122 ARG B N 1
ATOM 2596 C CA . ARG B 1 122 ? -1.381 4.027 15.703 1 97.75 122 ARG B CA 1
ATOM 2597 C C . ARG B 1 122 ? -1.31 2.59 16.203 1 97.75 122 ARG B C 1
ATOM 2599 O O . ARG B 1 122 ? -0.242 1.974 16.203 1 97.75 122 ARG B O 1
ATOM 2606 N N . SER B 1 123 ? -2.43 2.062 16.609 1 97.12 123 SER B N 1
ATOM 2607 C CA . SER B 1 123 ? -2.484 0.752 17.25 1 97.12 123 SER B CA 1
ATOM 2608 C C . SER B 1 123 ? -2.166 -0.362 16.266 1 97.12 123 SER B C 1
ATOM 2610 O O . SER B 1 123 ? -1.912 -1.501 16.656 1 97.12 123 SER B O 1
ATOM 2612 N N . ARG B 1 124 ? -2.145 -0.082 14.969 1 96.19 124 ARG B N 1
ATOM 2613 C CA . ARG B 1 124 ? -1.83 -1.08 13.953 1 96.19 124 ARG B CA 1
ATOM 2614 C C . ARG B 1 124 ? -0.329 -1.335 13.883 1 96.19 124 ARG B C 1
ATOM 2616 O O . ARG B 1 124 ? 0.112 -2.312 13.273 1 96.19 124 ARG B O 1
ATOM 2623 N N . PHE B 1 125 ? 0.433 -0.494 14.516 1 97.62 125 PHE B N 1
ATOM 2624 C CA . PHE B 1 125 ? 1.887 -0.567 14.445 1 97.62 125 PHE B CA 1
ATOM 2625 C C . PHE B 1 125 ? 2.477 -0.946 15.797 1 97.62 125 PHE B C 1
ATOM 2627 O O . PHE B 1 125 ? 1.829 -0.778 16.828 1 97.62 125 PHE B O 1
ATOM 2634 N N . ALA B 1 126 ? 3.68 -1.491 15.742 1 95.31 126 ALA B N 1
ATOM 2635 C CA . ALA B 1 126 ? 4.414 -1.68 17 1 95.31 126 ALA B CA 1
ATOM 2636 C C . ALA B 1 126 ? 4.664 -0.345 17.688 1 95.31 126 ALA B C 1
ATOM 2638 O O . ALA B 1 126 ? 4.656 0.708 17.047 1 95.31 126 ALA B O 1
ATOM 2639 N N . GLU B 1 127 ? 4.797 -0.307 18.969 1 90.94 127 GLU B N 1
ATOM 2640 C CA . GLU B 1 127 ? 4.887 0.892 19.797 1 90.94 127 GLU B CA 1
ATOM 2641 C C . GLU B 1 127 ? 5.953 1.849 19.266 1 90.94 127 GLU B C 1
ATOM 2643 O O . GLU B 1 127 ? 5.746 3.064 19.25 1 90.94 127 GLU B O 1
ATOM 2648 N N . ASP B 1 128 ? 7.023 1.391 18.75 1 93.38 128 ASP B N 1
ATOM 2649 C CA . ASP B 1 128 ? 8.117 2.266 18.344 1 93.38 128 ASP B CA 1
ATOM 2650 C C . ASP B 1 128 ? 8.133 2.467 16.828 1 93.38 128 ASP B C 1
ATOM 2652 O O . ASP B 1 128 ? 9.109 2.969 16.281 1 93.38 128 ASP B O 1
ATOM 2656 N N . GLU B 1 129 ? 6.957 2.213 16.203 1 97.5 129 GLU B N 1
ATOM 2657 C CA . GLU B 1 129 ? 6.977 2.24 14.742 1 97.5 129 GLU B CA 1
ATOM 2658 C C . GLU B 1 129 ? 5.992 3.271 14.195 1 97.5 129 GLU B C 1
ATOM 2660 O O . GLU B 1 129 ? 5.723 3.303 12.992 1 97.5 129 GLU B O 1
ATOM 2665 N N . PHE B 1 130 ? 5.473 4.098 15.125 1 98.44 130 PHE B N 1
ATOM 2666 C CA . PHE B 1 130 ? 4.5 5.105 14.727 1 98.44 130 PHE B CA 1
ATOM 2667 C C . PHE B 1 130 ? 4.816 6.449 15.375 1 98.44 130 PHE B C 1
ATOM 2669 O O . PHE B 1 130 ? 4.992 6.531 16.594 1 98.44 130 PHE B O 1
ATOM 2676 N N . LEU B 1 131 ? 4.898 7.5 14.578 1 98.38 131 LEU B N 1
ATOM 2677 C CA . LEU B 1 131 ? 5.078 8.875 15.039 1 98.38 131 LEU B CA 1
ATOM 2678 C C . LEU B 1 131 ? 3.963 9.773 14.516 1 98.38 131 LEU B C 1
ATOM 2680 O O . LEU B 1 131 ? 3.717 9.828 13.312 1 98.38 131 LEU B O 1
ATOM 2684 N N . GLU B 1 132 ? 3.303 10.453 15.367 1 98.56 132 GLU B N 1
ATOM 2685 C CA . GLU B 1 132 ? 2.287 11.43 14.984 1 98.56 132 GLU B CA 1
ATOM 2686 C C . GLU B 1 132 ? 2.859 12.844 14.953 1 98.56 132 GLU B C 1
ATOM 2688 O O . GLU B 1 132 ? 3.428 13.305 15.945 1 98.56 132 GLU B O 1
ATOM 2693 N N . VAL B 1 133 ? 2.773 13.477 13.852 1 98.81 133 VAL B N 1
ATOM 2694 C CA . VAL B 1 133 ? 3.182 14.867 13.672 1 98.81 133 VAL B CA 1
ATOM 2695 C C . VAL B 1 133 ? 1.948 15.75 13.516 1 98.81 133 VAL B C 1
ATOM 2697 O O . VAL B 1 133 ? 1.232 15.656 12.516 1 98.81 133 VAL B O 1
ATOM 2700 N N . TYR B 1 134 ? 1.729 16.578 14.461 1 98.75 134 TYR B N 1
ATOM 2701 C CA . TYR B 1 134 ? 0.643 17.547 14.383 1 98.75 134 TYR B CA 1
ATOM 2702 C C . TYR B 1 134 ? 1.118 18.844 13.742 1 98.75 134 TYR B C 1
ATOM 2704 O O . TYR B 1 134 ? 1.949 19.562 14.312 1 98.75 134 TYR B O 1
ATOM 2712 N N . VAL B 1 135 ? 0.637 19.078 12.57 1 98.44 135 VAL B N 1
ATOM 2713 C CA . VAL B 1 135 ? 0.896 20.344 11.891 1 98.44 135 VAL B CA 1
ATOM 2714 C C . VAL B 1 135 ? -0.198 21.359 12.242 1 98.44 135 VAL B C 1
ATOM 2716 O O . VAL B 1 135 ? -1.232 21.406 11.57 1 98.44 135 VAL B O 1
ATOM 2719 N N . SER B 1 136 ? 0.142 22.172 13.125 1 97 136 SER B N 1
ATOM 2720 C CA . SER B 1 136 ? -0.838 23.078 13.695 1 97 136 SER B CA 1
ATOM 2721 C C . SER B 1 136 ? -0.865 24.406 12.945 1 97 136 SER B C 1
ATOM 2723 O O . SER B 1 136 ? 0.186 24.953 12.594 1 97 136 SER B O 1
ATOM 2725 N N . CYS B 1 137 ? -2.031 24.812 12.625 1 95.62 137 CYS B N 1
ATOM 2726 C CA . CYS B 1 137 ? -2.334 26.094 12.008 1 95.62 137 CYS B CA 1
ATOM 2727 C C . CYS B 1 137 ? -3.758 26.531 12.328 1 95.62 137 CYS B C 1
ATOM 2729 O O . CYS B 1 137 ? -4.676 25.703 12.336 1 95.62 137 CYS B O 1
ATOM 2731 N N . THR B 1 138 ? -3.898 27.797 12.664 1 94 138 THR B N 1
ATOM 2732 C CA . THR B 1 138 ? -5.238 28.266 13 1 94 138 THR B CA 1
ATOM 2733 C C . THR B 1 138 ? -6.16 28.188 11.789 1 94 138 THR B C 1
ATOM 2735 O O . THR B 1 138 ? -5.699 28.297 10.648 1 94 138 THR B O 1
ATOM 2738 N N . LEU B 1 139 ? -7.457 27.953 12.086 1 94.81 139 LEU B N 1
ATOM 2739 C CA . LEU B 1 139 ? -8.438 27.922 11.008 1 94.81 139 LEU B CA 1
ATOM 2740 C C . LEU B 1 139 ? -8.391 29.203 10.188 1 94.81 139 LEU B C 1
ATOM 2742 O O . LEU B 1 139 ? -8.469 29.172 8.953 1 94.81 139 LEU B O 1
ATOM 2746 N N . GLN B 1 140 ? -8.266 30.312 10.891 1 94.62 140 GLN B N 1
ATOM 2747 C CA . GLN B 1 140 ? -8.203 31.609 10.234 1 94.62 140 GLN B CA 1
ATOM 2748 C C . GLN B 1 140 ? -7.039 31.672 9.25 1 94.62 140 GLN B C 1
ATOM 2750 O O . GLN B 1 140 ? -7.195 32.156 8.125 1 94.62 140 GLN B O 1
ATOM 2755 N N . GLU B 1 141 ? -5.938 31.219 9.695 1 94.94 141 GLU B N 1
ATOM 2756 C CA . GLU B 1 141 ? -4.762 31.234 8.828 1 94.94 141 GLU B CA 1
ATOM 2757 C C . GLU B 1 141 ? -4.93 30.266 7.66 1 94.94 141 GLU B C 1
ATOM 2759 O O . GLU B 1 141 ? -4.516 30.562 6.539 1 94.94 141 GLU B O 1
ATOM 2764 N N . CYS B 1 142 ? -5.488 29.062 7.926 1 95.25 142 CYS B N 1
ATOM 2765 C CA . CYS B 1 142 ? -5.746 28.109 6.863 1 95.25 142 CYS B CA 1
ATOM 2766 C C . CYS B 1 142 ? -6.68 28.688 5.809 1 95.25 142 CYS B C 1
ATOM 2768 O O . CYS B 1 142 ? -6.457 28.516 4.609 1 95.25 142 CYS B O 1
ATOM 2770 N N . GLU B 1 143 ? -7.664 29.422 6.246 1 94.38 143 GLU B N 1
ATOM 2771 C CA . GLU B 1 143 ? -8.617 30.062 5.332 1 94.38 143 GLU B CA 1
ATOM 2772 C C . GLU B 1 143 ? -7.941 31.141 4.5 1 94.38 143 GLU B C 1
ATOM 2774 O O . GLU B 1 143 ? -8.266 31.328 3.324 1 94.38 143 GLU B O 1
ATOM 2779 N N . LYS B 1 144 ? -7.098 31.812 5.148 1 93.5 144 LYS B N 1
ATOM 2780 C CA . LYS B 1 144 ? -6.359 32.844 4.449 1 93.5 144 LYS B CA 1
ATOM 2781 C C . LYS B 1 144 ? -5.477 32.281 3.354 1 93.5 144 LYS B C 1
ATOM 2783 O O . LYS B 1 144 ? -5.441 32.781 2.234 1 93.5 144 LYS B O 1
ATOM 2788 N N . ARG B 1 145 ? -4.738 31.156 3.652 1 89.12 145 ARG B N 1
ATOM 2789 C CA . ARG B 1 145 ? -3.881 30.484 2.684 1 89.12 145 ARG B CA 1
ATOM 2790 C C . ARG B 1 145 ? -4.703 29.859 1.561 1 89.12 145 ARG B C 1
ATOM 2792 O O . ARG B 1 145 ? -4.395 30.047 0.381 1 89.12 145 ARG B O 1
ATOM 2799 N N . ASP B 1 146 ? -5.684 29.141 1.896 1 91.5 146 ASP B N 1
ATOM 2800 C CA . ASP B 1 146 ? -6.656 28.438 1.067 1 91.5 146 ASP B CA 1
ATOM 2801 C C . ASP B 1 146 ? -6.062 28.078 -0.289 1 91.5 146 ASP B C 1
ATOM 2803 O O . ASP B 1 146 ? -6.629 28.406 -1.332 1 91.5 146 ASP B O 1
ATOM 2807 N N . PRO B 1 147 ? -4.891 27.375 -0.292 1 83.94 147 PRO B N 1
ATOM 2808 C CA . PRO B 1 147 ? -4.172 27.125 -1.544 1 83.94 147 PRO B CA 1
ATOM 2809 C C . PRO B 1 147 ? -5.047 26.453 -2.602 1 83.94 147 PRO B C 1
ATOM 2811 O O . PRO B 1 147 ? -4.809 26.625 -3.801 1 83.94 147 PRO B O 1
ATOM 2814 N N . LYS B 1 148 ? -6.133 25.719 -2.279 1 84.81 148 LYS B N 1
ATOM 2815 C CA . LYS B 1 148 ? -6.977 24.984 -3.229 1 84.81 148 LYS B CA 1
ATOM 2816 C C . LYS B 1 148 ? -8.328 25.672 -3.402 1 84.81 148 LYS B C 1
ATOM 2818 O O . LYS B 1 148 ? -9.164 25.234 -4.188 1 84.81 148 LYS B O 1
ATOM 2823 N N . GLY B 1 149 ? -8.523 26.75 -2.645 1 90.19 149 GLY B N 1
ATOM 2824 C CA . GLY B 1 149 ? -9.781 27.484 -2.697 1 90.19 149 GLY B CA 1
ATOM 2825 C C . GLY B 1 149 ? -10.93 26.734 -2.055 1 90.19 149 GLY B C 1
ATOM 2826 O O . GLY B 1 149 ? -12.094 27.031 -2.332 1 90.19 149 GLY B O 1
ATOM 2827 N N . LEU B 1 150 ? -10.594 25.766 -1.276 1 90.06 150 LEU B N 1
ATOM 2828 C CA . LEU B 1 150 ? -11.625 24.891 -0.746 1 90.06 150 LEU B CA 1
ATOM 2829 C C . LEU B 1 150 ? -12.391 25.562 0.387 1 90.06 150 LEU B C 1
ATOM 2831 O O . LEU B 1 150 ? -13.594 25.344 0.549 1 90.06 150 LEU B O 1
ATOM 2835 N N . TYR B 1 151 ? -11.703 26.359 1.188 1 93.31 151 TYR B N 1
ATOM 2836 C CA . TYR B 1 151 ? -12.359 27.031 2.295 1 93.31 151 TYR B CA 1
ATOM 2837 C C . TYR B 1 151 ? -13.398 28.031 1.783 1 93.31 151 TYR B C 1
ATOM 2839 O O . TYR B 1 151 ? -14.516 28.094 2.301 1 93.31 151 TYR B O 1
ATOM 2847 N N . LYS B 1 152 ? -12.969 28.781 0.784 1 92.12 152 LYS B N 1
ATOM 2848 C CA . LYS B 1 152 ? -13.898 29.719 0.181 1 92.12 152 LYS B CA 1
ATOM 2849 C C . LYS B 1 152 ? -15.141 29 -0.349 1 92.12 152 LYS B C 1
ATOM 2851 O O . LYS B 1 152 ? -16.266 29.438 -0.108 1 92.12 152 LYS B O 1
ATOM 2856 N N . LYS B 1 153 ? -14.914 27.922 -1.012 1 91.81 153 LYS B N 1
ATOM 2857 C CA . LYS B 1 153 ? -16.016 27.141 -1.562 1 91.81 153 LYS B CA 1
ATOM 2858 C C . LYS B 1 153 ? -16.891 26.562 -0.452 1 91.81 153 LYS B C 1
ATOM 2860 O O . LYS B 1 153 ? -18.109 26.531 -0.57 1 91.81 153 LYS B O 1
ATOM 2865 N N . ALA B 1 154 ? -16.281 26.094 0.56 1 91.31 154 ALA B N 1
ATOM 2866 C CA . ALA B 1 154 ? -17.016 25.531 1.694 1 91.31 154 ALA B CA 1
ATOM 2867 C C . ALA B 1 154 ? -17.875 26.594 2.373 1 91.31 154 ALA B C 1
ATOM 2869 O O . ALA B 1 154 ? -19.031 26.344 2.693 1 91.31 154 ALA B O 1
ATOM 2870 N N . ARG B 1 155 ? -17.312 27.75 2.547 1 92.31 155 ARG B N 1
ATOM 2871 C CA . ARG B 1 155 ? -18.047 28.844 3.191 1 92.31 155 ARG B CA 1
ATOM 2872 C C . ARG B 1 155 ? -19.234 29.281 2.344 1 92.31 155 ARG B C 1
ATOM 2874 O O . ARG B 1 155 ? -20.266 29.688 2.877 1 92.31 155 ARG B O 1
ATOM 2881 N N . LYS B 1 156 ? -19.125 29.109 1.105 1 92.38 156 LYS B N 1
ATOM 2882 C CA . LYS B 1 156 ? -20.203 29.453 0.185 1 92.38 156 LYS B CA 1
ATOM 2883 C C . LYS B 1 156 ? -21.219 28.312 0.091 1 92.38 156 LYS B C 1
ATOM 2885 O O . LYS B 1 156 ? -22.234 28.438 -0.613 1 92.38 156 LYS B O 1
ATOM 2890 N N . GLY B 1 157 ? -20.906 27.203 0.725 1 88.5 157 GLY B N 1
ATOM 2891 C CA . GLY B 1 157 ? -21.828 26.094 0.754 1 88.5 157 GLY B CA 1
ATOM 2892 C C . GLY B 1 157 ? -21.688 25.156 -0.437 1 88.5 157 GLY B C 1
ATOM 2893 O O . GLY B 1 157 ? -22.516 24.281 -0.647 1 88.5 157 GLY B O 1
ATOM 2894 N N . GLU B 1 158 ? -20.609 25.297 -1.148 1 88.69 158 GLU B N 1
ATOM 2895 C CA . GLU B 1 158 ? -20.391 24.5 -2.352 1 88.69 158 GLU B CA 1
ATOM 2896 C C . GLU B 1 158 ? -19.812 23.141 -2.01 1 88.69 158 GLU B C 1
ATOM 2898 O O . GLU B 1 158 ? -19.891 22.203 -2.812 1 88.69 158 GLU B O 1
ATOM 2903 N N . ILE B 1 159 ? -19.109 22.984 -0.938 1 85.62 159 ILE B N 1
ATOM 2904 C CA . ILE B 1 159 ? -18.562 21.734 -0.438 1 85.62 159 ILE B CA 1
ATOM 2905 C C . ILE B 1 159 ? -19.219 21.375 0.894 1 85.62 159 ILE B C 1
ATOM 2907 O O . ILE B 1 159 ? -18.984 22.047 1.903 1 85.62 159 ILE B O 1
ATOM 2911 N N . PRO B 1 160 ? -20 20.328 0.737 1 82.25 160 PRO B N 1
ATOM 2912 C CA . PRO B 1 160 ? -20.625 19.938 2.006 1 82.25 160 PRO B CA 1
ATOM 2913 C C . PRO B 1 160 ? -19.672 19.141 2.906 1 82.25 160 PRO B C 1
ATOM 2915 O O . PRO B 1 160 ? -18.703 18.578 2.424 1 82.25 160 PRO B O 1
ATOM 2918 N N . GLN B 1 161 ? -19.641 19.297 4.266 1 86.62 161 GLN B N 1
ATOM 2919 C CA . GLN B 1 161 ? -18.953 18.484 5.262 1 86.62 161 GLN B CA 1
ATOM 2920 C C . GLN B 1 161 ? -17.453 18.75 5.254 1 86.62 161 GLN B C 1
ATOM 2922 O O . GLN B 1 161 ? -16.641 17.828 5.234 1 86.62 161 GLN B O 1
ATOM 2927 N N . PHE B 1 162 ? -17.078 19.938 5.133 1 90.25 162 PHE B N 1
ATOM 2928 C CA . PHE B 1 162 ? -15.68 20.359 5.141 1 90.25 162 PHE B CA 1
ATOM 2929 C C . PHE B 1 162 ? -15.156 20.469 6.566 1 90.25 162 PHE B C 1
ATOM 2931 O O . PHE B 1 162 ? -15.719 21.188 7.387 1 90.25 162 PHE B O 1
ATOM 2938 N N . THR B 1 163 ? -14.094 19.719 6.82 1 91.19 163 THR B N 1
ATOM 2939 C CA . THR B 1 163 ? -13.5 19.75 8.156 1 91.19 163 THR B CA 1
ATOM 2940 C C . THR B 1 163 ? -12.977 21.141 8.484 1 91.19 163 THR B C 1
ATOM 2942 O O . THR B 1 163 ? -12.32 21.781 7.656 1 91.19 163 THR B O 1
ATOM 2945 N N . GLY B 1 164 ? -13.18 21.594 9.727 1 90.5 164 GLY B N 1
ATOM 2946 C CA . GLY B 1 164 ? -12.812 22.938 10.133 1 90.5 164 GLY B CA 1
ATOM 2947 C C . GLY B 1 164 ? -13.945 23.938 9.977 1 90.5 164 GLY B C 1
ATOM 2948 O O . GLY B 1 164 ? -13.977 24.969 10.656 1 90.5 164 GLY B O 1
ATOM 2949 N N . ILE B 1 165 ? -14.867 23.625 9.023 1 91.69 165 ILE B N 1
ATOM 2950 C CA . ILE B 1 165 ? -16.016 24.5 8.812 1 91.69 165 ILE B CA 1
ATOM 2951 C C . ILE B 1 165 ? -17.297 23.781 9.234 1 91.69 165 ILE B C 1
ATOM 2953 O O . ILE B 1 165 ? -18.016 24.266 10.109 1 91.69 165 ILE B O 1
ATOM 2957 N N . HIS B 1 166 ? -17.578 22.594 8.672 1 89 166 HIS B N 1
ATOM 2958 C CA . HIS B 1 166 ? -18.812 21.859 8.93 1 89 166 HIS B CA 1
ATOM 2959 C C . HIS B 1 166 ? -18.578 20.703 9.891 1 89 166 HIS B C 1
ATOM 2961 O O . HIS B 1 166 ? -19.5 20.25 10.57 1 89 166 HIS B O 1
ATOM 2967 N N . GLN B 1 167 ? -17.422 20.172 9.875 1 90.56 167 GLN B N 1
ATOM 2968 C CA . GLN B 1 167 ? -17.016 19.062 10.734 1 90.56 167 GLN B CA 1
ATOM 2969 C C . GLN B 1 167 ? -15.859 19.453 11.648 1 90.56 167 GLN B C 1
ATOM 2971 O O . GLN B 1 167 ? -15.008 20.266 11.258 1 90.56 167 GLN B O 1
ATOM 2976 N N . PRO B 1 168 ? -15.883 18.953 12.773 1 92.56 168 PRO B N 1
ATOM 2977 C CA . PRO B 1 168 ? -14.836 19.359 13.711 1 92.56 168 PRO B CA 1
ATOM 2978 C C . PRO B 1 168 ? -13.492 18.688 13.414 1 92.56 168 PRO B C 1
ATOM 2980 O O . PRO B 1 168 ? -13.445 17.672 12.727 1 92.56 168 PRO B O 1
ATOM 2983 N N . TYR B 1 169 ? -12.453 19.328 13.883 1 96.25 169 TYR B N 1
ATOM 2984 C CA . TYR B 1 169 ? -11.109 18.781 13.969 1 96.25 169 TYR B CA 1
ATOM 2985 C C . TYR B 1 169 ? -10.641 18.688 15.414 1 96.25 169 TYR B C 1
ATOM 2987 O O . TYR B 1 169 ? -10.523 19.703 16.109 1 96.25 169 TYR B O 1
ATOM 2995 N N . GLU B 1 170 ? -10.414 17.406 15.875 1 96.88 170 GLU B N 1
ATOM 2996 C CA . GLU B 1 170 ? -9.906 17.203 17.234 1 96.88 170 GLU B CA 1
ATOM 2997 C C . GLU B 1 170 ? -8.383 17.281 17.266 1 96.88 170 GLU B C 1
ATOM 2999 O O . GLU B 1 170 ? -7.699 16.359 16.812 1 96.88 170 GLU B O 1
ATOM 3004 N N . GLU B 1 171 ? -7.898 18.328 17.797 1 97.06 171 GLU B N 1
ATOM 3005 C CA . GLU B 1 171 ? -6.449 18.484 17.875 1 97.06 171 GLU B CA 1
ATOM 3006 C C . GLU B 1 171 ? -5.809 17.344 18.672 1 97.06 171 GLU B C 1
ATOM 3008 O O . GLU B 1 171 ? -6.359 16.906 19.672 1 97.06 171 GLU B O 1
ATOM 3013 N N . PRO B 1 172 ? -4.656 16.875 18.172 1 97.56 172 PRO B N 1
ATOM 3014 C CA . PRO B 1 172 ? -3.969 15.844 18.953 1 97.56 172 PRO B CA 1
ATOM 3015 C C . PRO B 1 172 ? -3.582 16.312 20.344 1 97.56 172 PRO B C 1
ATOM 3017 O O . PRO B 1 172 ? -3.07 17.422 20.516 1 97.56 172 PRO B O 1
ATOM 3020 N N . LYS B 1 173 ? -3.844 15.469 21.328 1 93.62 173 LYS B N 1
ATOM 3021 C CA . LYS B 1 173 ? -3.551 15.82 22.719 1 93.62 173 LYS B CA 1
ATOM 3022 C C . LYS B 1 173 ? -2.08 15.578 23.047 1 93.62 173 LYS B C 1
ATOM 3024 O O . LYS B 1 173 ? -1.466 16.359 23.781 1 93.62 173 LYS B O 1
ATOM 3029 N N . ASN B 1 174 ? -1.527 14.5 22.562 1 94.56 174 ASN B N 1
ATOM 3030 C CA . ASN B 1 174 ? -0.149 14.117 22.844 1 94.56 174 ASN B CA 1
ATOM 3031 C C . ASN B 1 174 ? 0.58 13.664 21.578 1 94.56 174 ASN B C 1
ATOM 3033 O O . ASN B 1 174 ? 1.057 12.531 21.516 1 94.56 174 ASN B O 1
ATOM 3037 N N . PRO B 1 175 ? 0.662 14.602 20.594 1 97.75 175 PRO B N 1
ATOM 3038 C CA . PRO B 1 175 ? 1.434 14.203 19.406 1 97.75 175 PRO B CA 1
ATOM 3039 C C . PRO B 1 175 ? 2.918 14.016 19.703 1 97.75 175 PRO B C 1
ATOM 3041 O O . PRO B 1 175 ? 3.432 14.57 20.688 1 97.75 175 PRO B O 1
ATOM 3044 N N . ASP B 1 176 ? 3.59 13.227 18.969 1 97.5 176 ASP B N 1
ATOM 3045 C CA . ASP B 1 176 ? 5.027 13.039 19.141 1 97.5 176 ASP B CA 1
ATOM 3046 C C . ASP B 1 176 ? 5.793 14.312 18.766 1 97.5 176 ASP B C 1
ATOM 3048 O O . ASP B 1 176 ? 6.82 14.617 19.359 1 97.5 176 ASP B O 1
ATOM 3052 N N . ILE B 1 177 ? 5.309 15 17.75 1 97.88 177 ILE B N 1
ATOM 3053 C CA . ILE B 1 177 ? 5.883 16.25 17.281 1 97.88 177 ILE B CA 1
ATOM 3054 C C . ILE B 1 177 ? 4.766 17.25 16.984 1 97.88 177 ILE B C 1
ATOM 3056 O O . ILE B 1 177 ? 3.732 16.891 16.422 1 97.88 177 ILE B O 1
ATOM 3060 N N . CYS B 1 178 ? 4.93 18.438 17.344 1 97.62 178 CYS B N 1
ATOM 3061 C CA . CYS B 1 178 ? 4.004 19.516 17 1 97.62 178 CYS B CA 1
ATOM 3062 C C . CYS B 1 178 ? 4.715 20.609 16.234 1 97.62 178 CYS B C 1
ATOM 3064 O O . CYS B 1 178 ? 5.727 21.141 16.688 1 97.62 178 CYS B O 1
ATOM 3066 N N . ILE B 1 179 ? 4.227 20.891 15.086 1 98.06 179 ILE B N 1
ATOM 3067 C CA . ILE B 1 179 ? 4.777 21.938 14.227 1 98.06 179 ILE B CA 1
ATOM 3068 C C . ILE B 1 179 ? 3.732 23.031 14.008 1 98.06 179 ILE B C 1
ATOM 3070 O O . ILE B 1 179 ? 2.725 22.812 13.328 1 98.06 179 ILE B O 1
ATOM 3074 N N . ASP B 1 180 ? 3.988 24.188 14.516 1 96.75 180 ASP B N 1
ATOM 3075 C CA . ASP B 1 180 ? 3.121 25.328 14.258 1 96.75 180 ASP B CA 1
ATOM 3076 C C . ASP B 1 180 ? 3.557 26.078 13 1 96.75 180 ASP B C 1
ATOM 3078 O O . ASP B 1 180 ? 4.566 26.781 13.016 1 96.75 180 ASP B O 1
ATOM 3082 N N . THR B 1 181 ? 2.75 26 12.016 1 96.25 181 THR B N 1
ATOM 3083 C CA . THR B 1 181 ? 3.164 26.547 10.727 1 96.25 181 THR B CA 1
ATOM 3084 C C . THR B 1 181 ? 2.717 28 10.594 1 96.25 181 THR B C 1
ATOM 3086 O O . THR B 1 181 ? 2.971 28.641 9.57 1 96.25 181 THR B O 1
ATOM 3089 N N . THR B 1 182 ? 2.08 28.531 11.562 1 91.88 182 THR B N 1
ATOM 3090 C CA . THR B 1 182 ? 1.726 29.953 11.539 1 91.88 182 THR B CA 1
ATOM 3091 C C . THR B 1 182 ? 2.979 30.828 11.523 1 91.88 182 THR B C 1
ATOM 3093 O O . THR B 1 182 ? 2.998 31.875 10.883 1 91.88 182 THR B O 1
ATOM 3096 N N . ASP B 1 183 ? 3.986 30.359 12.172 1 87.38 183 ASP B N 1
ATOM 3097 C CA . ASP B 1 183 ? 5.168 31.203 12.297 1 87.38 183 ASP B CA 1
ATOM 3098 C C . ASP B 1 183 ? 6.426 30.469 11.844 1 87.38 183 ASP B C 1
ATOM 3100 O O . ASP B 1 183 ? 7.539 30.828 12.227 1 87.38 183 ASP B O 1
ATOM 3104 N N . ARG B 1 184 ? 6.242 29.359 11.164 1 93.81 184 ARG B N 1
ATOM 3105 C CA . ARG B 1 184 ? 7.391 28.578 10.719 1 93.81 184 ARG B CA 1
ATOM 3106 C C . ARG B 1 184 ? 7.32 28.297 9.227 1 93.81 184 ARG B C 1
ATOM 3108 O O . ARG B 1 184 ? 6.242 28.031 8.688 1 93.81 184 ARG B O 1
ATOM 3115 N N . THR B 1 185 ? 8.477 28.391 8.617 1 95.81 185 THR B N 1
ATOM 3116 C CA . THR B 1 185 ? 8.586 28.031 7.211 1 95.81 185 THR B CA 1
ATOM 3117 C C . THR B 1 185 ? 8.672 26.516 7.055 1 95.81 185 THR B C 1
ATOM 3119 O O . THR B 1 185 ? 8.836 25.781 8.039 1 95.81 185 THR B O 1
ATOM 3122 N N . VAL B 1 186 ? 8.523 26.062 5.832 1 96.94 186 VAL B N 1
ATOM 3123 C CA . VAL B 1 186 ? 8.664 24.641 5.516 1 96.94 186 VAL B CA 1
ATOM 3124 C C . VAL B 1 186 ? 10.062 24.172 5.914 1 96.94 186 VAL B C 1
ATOM 3126 O O . VAL B 1 186 ? 10.211 23.109 6.531 1 96.94 186 VAL B O 1
ATOM 3129 N N . GLU B 1 187 ? 11.039 25.016 5.582 1 97.69 187 GLU B N 1
ATOM 3130 C CA . GLU B 1 187 ? 12.422 24.656 5.887 1 97.69 187 GLU B CA 1
ATOM 3131 C C . GLU B 1 187 ? 12.641 24.516 7.391 1 97.69 187 GLU B C 1
ATOM 3133 O O . GLU B 1 187 ? 13.289 23.562 7.84 1 97.69 187 GLU B O 1
ATOM 3138 N N . GLN B 1 188 ? 12.102 25.422 8.156 1 98.06 188 GLN B N 1
ATOM 3139 C CA . GLN B 1 188 ? 12.211 25.359 9.609 1 98.06 188 GLN B CA 1
ATOM 3140 C C . GLN B 1 188 ? 11.516 24.125 10.164 1 98.06 188 GLN B C 1
ATOM 3142 O O . GLN B 1 188 ? 12.008 23.5 11.094 1 98.06 188 GLN B O 1
ATOM 3147 N N . SER B 1 189 ? 10.359 23.828 9.641 1 98.25 189 SER B N 1
ATOM 3148 C CA . SER B 1 189 ? 9.602 22.656 10.055 1 98.25 189 SER B CA 1
ATOM 3149 C C . SER B 1 189 ? 10.391 21.375 9.797 1 98.25 189 SER B C 1
ATOM 3151 O O . SER B 1 189 ? 10.469 20.5 10.664 1 98.25 189 SER B O 1
ATOM 3153 N N . VAL B 1 190 ? 11.016 21.297 8.617 1 98.56 190 VAL B N 1
ATOM 3154 C CA . VAL B 1 190 ? 11.812 20.125 8.234 1 98.56 190 VAL B CA 1
ATOM 3155 C C . VAL B 1 190 ? 12.992 19.969 9.195 1 98.56 190 VAL B C 1
ATOM 3157 O O . VAL B 1 190 ? 13.32 18.859 9.609 1 98.56 190 VAL B O 1
ATOM 3160 N N . GLN B 1 191 ? 13.57 21.094 9.586 1 98.12 191 GLN B N 1
ATOM 3161 C CA . GLN B 1 191 ? 14.734 21.094 10.461 1 98.12 191 GLN B CA 1
ATOM 3162 C C . GLN B 1 191 ? 14.375 20.531 11.836 1 98.12 191 GLN B C 1
ATOM 3164 O O . GLN B 1 191 ? 15.219 19.922 12.508 1 98.12 191 GLN B O 1
ATOM 3169 N N . ILE B 1 192 ? 13.164 20.672 12.195 1 98.06 192 ILE B N 1
ATOM 3170 C CA . ILE B 1 192 ? 12.703 20.156 13.492 1 98.06 192 ILE B CA 1
ATOM 3171 C C . ILE B 1 192 ? 12.367 18.688 13.375 1 98.06 192 ILE B C 1
ATOM 3173 O O . ILE B 1 192 ? 12.758 17.875 14.227 1 98.06 192 ILE B O 1
ATOM 3177 N N . ILE B 1 193 ? 11.711 18.25 12.375 1 98.62 193 ILE B N 1
ATOM 3178 C CA . ILE B 1 193 ? 11.148 16.922 12.211 1 98.62 193 ILE B CA 1
ATOM 3179 C C . ILE B 1 193 ? 12.25 15.93 11.844 1 98.62 193 ILE B C 1
ATOM 3181 O O . ILE B 1 193 ? 12.305 14.82 12.383 1 98.62 193 ILE B O 1
ATOM 3185 N N . LEU B 1 194 ? 13.164 16.375 10.992 1 98.62 194 LEU B N 1
ATOM 3186 C CA . LEU B 1 194 ? 14.117 15.477 10.336 1 98.62 194 LEU B CA 1
ATOM 3187 C C . LEU B 1 194 ? 15.023 14.805 11.359 1 98.62 194 LEU B C 1
ATOM 3189 O O . LEU B 1 194 ? 15.18 13.586 11.344 1 98.62 194 LEU B O 1
ATOM 3193 N N . PRO B 1 195 ? 15.617 15.57 12.32 1 98.56 195 PRO B N 1
ATOM 3194 C CA . PRO B 1 195 ? 16.516 14.906 13.273 1 98.56 195 PRO B CA 1
ATOM 3195 C C . PRO B 1 195 ? 15.789 13.875 14.141 1 98.56 195 PRO B C 1
ATOM 3197 O O . PRO B 1 195 ? 16.375 12.859 14.516 1 98.56 195 PRO B O 1
ATOM 3200 N N . ILE B 1 196 ? 14.539 14.125 14.445 1 98.5 196 ILE B N 1
ATOM 3201 C CA . ILE B 1 196 ? 13.758 13.195 15.258 1 98.5 196 ILE B CA 1
ATOM 3202 C C . ILE B 1 196 ? 13.539 11.891 14.492 1 98.5 196 ILE B C 1
ATOM 3204 O O . ILE B 1 196 ? 13.75 10.805 15.031 1 98.5 196 ILE B O 1
ATOM 3208 N N . ILE B 1 197 ? 13.164 12 13.203 1 98.62 197 ILE B N 1
ATOM 3209 C CA . ILE B 1 197 ? 12.945 10.82 12.375 1 98.62 197 ILE B CA 1
ATOM 3210 C C . ILE B 1 197 ? 14.25 10.039 12.227 1 98.62 197 ILE B C 1
ATOM 3212 O O . ILE B 1 197 ? 14.266 8.82 12.383 1 98.62 197 ILE B O 1
ATOM 3216 N N . LEU B 1 198 ? 15.328 10.766 11.961 1 98.5 198 LEU B N 1
ATOM 3217 C CA . LEU B 1 198 ? 16.609 10.117 11.742 1 98.5 198 LEU B CA 1
ATOM 3218 C C . LEU B 1 198 ? 17.047 9.344 12.984 1 98.5 198 LEU B C 1
ATOM 3220 O O . LEU B 1 198 ? 17.594 8.242 12.875 1 98.5 198 LEU B O 1
ATOM 3224 N N . GLU B 1 199 ? 16.781 9.938 14.109 1 97.94 199 GLU B N 1
ATOM 3225 C CA . GLU B 1 199 ? 17.109 9.25 15.359 1 97.94 199 GLU B CA 1
ATOM 3226 C C . GLU B 1 199 ? 16.281 7.977 15.508 1 97.94 199 GLU B C 1
ATOM 3228 O O . GLU B 1 199 ? 16.812 6.934 15.906 1 97.94 199 GLU B O 1
ATOM 3233 N N . LYS B 1 200 ? 15.039 8.039 15.164 1 97.44 200 LYS B N 1
ATOM 3234 C CA . LYS B 1 200 ? 14.109 6.938 15.375 1 97.44 200 LYS B CA 1
ATOM 3235 C C . LYS B 1 200 ? 14.367 5.805 14.383 1 97.44 200 LYS B C 1
ATOM 3237 O O . LYS B 1 200 ? 14.031 4.648 14.656 1 97.44 200 LYS B O 1
ATOM 3242 N N . ILE B 1 201 ? 15 6.074 13.203 1 98.12 201 ILE B N 1
ATOM 3243 C CA . ILE B 1 201 ? 15.148 5.035 12.188 1 98.12 201 ILE B CA 1
ATOM 3244 C C . ILE B 1 201 ? 16.609 4.57 12.133 1 98.12 201 ILE B C 1
ATOM 3246 O O . ILE B 1 201 ? 16.969 3.766 11.281 1 98.12 201 ILE B O 1
ATOM 3250 N N . ALA B 1 202 ? 17.375 5.125 13.047 1 96.94 202 ALA B N 1
ATOM 3251 C CA . ALA B 1 202 ? 18.781 4.727 13.078 1 96.94 202 ALA B CA 1
ATOM 3252 C C . ALA B 1 202 ? 18.922 3.219 13.266 1 96.94 202 ALA B C 1
ATOM 3254 O O . ALA B 1 202 ? 18.203 2.619 14.07 1 96.94 202 ALA B O 1
ATOM 3255 N N . TRP B 1 203 ? 19.719 2.645 12.414 1 93.12 203 TRP B N 1
ATOM 3256 C CA . TRP B 1 203 ? 19.984 1.213 12.508 1 93.12 203 TRP B CA 1
ATOM 3257 C C . TRP B 1 203 ? 21.328 0.947 13.203 1 93.12 203 TRP B C 1
ATOM 3259 O O . TRP B 1 203 ? 22.344 1.524 12.828 1 93.12 203 TRP B O 1
ATOM 3269 N N . LYS B 1 204 ? 21.328 0.355 14.336 1 84.19 204 LYS B N 1
ATOM 3270 C CA . LYS B 1 204 ? 22.562 -0.007 15.039 1 84.19 204 LYS B CA 1
ATOM 3271 C C . LYS B 1 204 ? 22.938 -1.459 14.766 1 84.19 204 LYS B C 1
ATOM 3273 O O . LYS B 1 204 ? 22.094 -2.355 14.859 1 84.19 204 LYS B O 1
ATOM 3278 N N . GLU B 1 205 ? 24.156 -1.632 14.242 1 70.94 205 GLU B N 1
ATOM 3279 C CA . GLU B 1 205 ? 24.719 -2.949 13.969 1 70.94 205 GLU B CA 1
ATOM 3280 C C . GLU B 1 205 ? 24.594 -3.863 15.188 1 70.94 205 GLU B C 1
ATOM 3282 O O . GLU B 1 205 ? 24.812 -3.434 16.312 1 70.94 205 GLU B O 1
ATOM 3287 N N . GLY B 1 206 ? 24 -5.02 15.164 1 63.28 206 GLY B N 1
ATOM 3288 C CA . GLY B 1 206 ? 23.828 -5.98 16.234 1 63.28 206 GLY B CA 1
ATOM 3289 C C . GLY B 1 206 ? 22.391 -6.09 16.734 1 63.28 206 GLY B C 1
ATOM 3290 O O . GLY B 1 206 ? 22.094 -6.906 17.609 1 63.28 206 GLY B O 1
ATOM 3291 N N . GLU B 1 207 ? 21.656 -5.184 16.453 1 56.81 207 GLU B N 1
ATOM 3292 C CA . GLU B 1 207 ? 20.25 -5.266 16.812 1 56.81 207 GLU B CA 1
ATOM 3293 C C . GLU B 1 207 ? 19.562 -6.422 16.094 1 56.81 207 GLU B C 1
ATOM 3295 O O . GLU B 1 207 ? 19.609 -6.512 14.867 1 56.81 207 GLU B O 1
ATOM 3300 N N . GLN B 1 208 ? 19.719 -7.668 16.5 1 49.41 208 GLN B N 1
ATOM 3301 C CA . GLN B 1 208 ? 19 -8.828 15.992 1 49.41 208 GLN B CA 1
ATOM 3302 C C . GLN B 1 208 ? 17.5 -8.711 16.281 1 49.41 208 GLN B C 1
ATOM 3304 O O . GLN B 1 208 ? 17.109 -8.18 17.328 1 49.41 208 GLN B O 1
#

Secondary structure (DSSP, 8-state):
----HHHHTT------SS-HHHHHHHHTB--EEEEEE--TTSSHHHHHHHHHHHHHHTT--EEEEEHHHHTTTTTTT--SSHHHHHHHHHHHHHHHHHHHHTT-EEEEE-----HHHHHHHHTTS-GGGEEEEEEE--HHHHHHH-TTSHHHHHHTTSSSS-BTTTB-----SS-SEEEETTS--HHHHHHHHHHHHHHHHB--TT--/----HHHHTT------SS-HHHHHHHHTB--EEEEEE--TTSSHHHHHHHHHHHHHHTT--EEEEEHHHHTTTTTTT--SSHHHHHHHHHHHHHHHHHHHHTT-EEEEE-----HHHHHHHHHTS-GGGEEEEEEE--HHHHHHH-TTSHHHHHHTTSSSS-BTTTB-----SS-SEEEETTS--HHHHHHHHHHHHHHHHB--TT--

Nearest PDB structures (foldseek):
  3uie-assembly2_C  TM=9.851E-01  e=7.240E-22  Arabidopsis thaliana
  4fxp-assembly1_A  TM=9.758E-01  e=5.341E-21  Arabidopsis thaliana
  6c6b-assembly3_D  TM=9.215E-01  e=4.227E-19  Cryptococcus neoformans H99
  6c6b-assembly2_C  TM=9.159E-01  e=1.148E-18  Cryptococcus neoformans H99
  2gks-assembly1_B  TM=8.836E-01  e=2.062E-15  Aquifex aeolicus